Protein AF-A0AB34FEN1-F1 (afdb_monomer_lite)

InterPro domains:
  IPR013529 Glycoside hydrolase, family 42, N-terminal [PF02449] (251-318)
  IPR017853 Glycoside hydrolase superfamily [SSF51445] (252-553)
  IPR040719 Domain of unknown function DUF5597 [PF18120] (563-696)

Secondary structure (DSSP, 8-state):
-GGG-HHHHHHHHHHHHHHHHTTT-HHHHHHHHHHHHHHHHHHHHHHTS---SHHHHHHHHHHHHHHHHHHTT-TT-HHHHHHHHHHHHHIIIIIGGG-TT-TTTT--HHHHHHHHHHTPPP----HHHHHHHHHHHHHHGGG--SHHHHHHHHHHHHHHHHHHH-HHHHHHHHHHHHHGGGGS-HHHHHHHTSTT-HHHHHHHHHHHHHHHHHHHHH--GGG--S-HHHHHHHHHHHHHHHTTS-GGGS---HHHH-SBTTB---HHHHHHHHHHHHTT------B-SS-BTBB-TTS-HHHHT-TTTSPEEEPPGGG-SS--EEEEE-TT-HHHHHHHHHGGGS-S----B-PBP--PPPHHHHTSPPPHHHHHHHHHHGGGS-HHHHHH-TT--GGG-S--S-HHHHH-SGGGGHHHHHHHHHHHHHHHHHHHHHH-----EEEEE----STTB-----TTSS---SSBTTB-TTS--TTTHHHHHHH-TTS-EEEEEESSB-HHHHHHHHTGGG---EEEEE--SHHHHHHHHHHHHHH--SEEEETTGGGS-TTT-HHHHHHHHHHHTHHHHHHHHTSTTSEEEEEE----TTTGGG--EEEEETTEEEEEEE--SSS----EEEEEEEEETTEEEEEEESEEEEEEE--TTEEEEEEEEEEEEEEEETTTTEEEEEEE--GGGGTTTT-EEE--SS---TT-SS---PPPTTSEEEEEEEEEETT---S---

pLDDT: mean 83.66, std 14.31, range [31.62, 98.69]

Radius of gyration: 33.16 Å; chains: 1; bounding box: 106×67×88 Å

Organism: NCBI:txid1247861

Sequence (738 aa):
MSHSYTCLEHAILALGASHLSHSGDTVAGTRALHHRVVAIKLFNEQIGLPPTTTDDADALFAAIGCLLSQTTLLPDGIVEYMTLTRVAGFVVNMVTPKFPSSIFHIFTPERHVDLLLTMVDERPKDIDLIDSFKSSLLLVERICHRTTELAFLTQLARCADALRTSARSACGAFIAALLTPTRFTNEEFVEFLKPGNYAGLLLTIHMLLLEYILGQACMGPSHDPKAVYRKNTVIRWTNSLAGSLPPNYRIITWENIEPAEGEFHFEQLDKVIEGARKHNLHLILLWFGSFKNGLSSYTPSWVKANPDRFPRAELGHKYGSNRAVGDVVSVFNEASRNADAREWKMKSACSVVHGTEVTRPRKKAFSSPVPSDLLMSLASNAKNLHEDLKTNFPNTDFTSLRSSSSWEVTFGTGVNTDLFMAYHYAKYLNFVAATGKKECHLPMFTNVWLNYTGGDKEESFPLVVAGGGDEPGDFPSGAPTSSVLDIWHMFAPDLDMMSPDIYLNDYEIVCKKFRHRNQALFIPEQRRVERGARSVWVAYGSYAALGASPFGIDTLDPEGNPFRKIFGLLKSVAAIVLDAHRRPGSCVGFFFDDVSDRTGANKTIVRRFGKYELTIERCFFFGKPGPGEGIVIELSEGRFLLVGCGFQVRARALDPDATFTGILKFEEKAVDDETSGELRAVRVLIGNETRSGLFAMMPNEDPDYGGFPIAITIPARTMIAELQVYDLTRGARKGNLS

Structure (mmCIF, N/CA/C/O backbone):
data_AF-A0AB34FEN1-F1
#
_entry.id   AF-A0AB34FEN1-F1
#
loop_
_atom_site.group_PDB
_atom_site.id
_atom_site.type_symbol
_atom_site.label_atom_id
_atom_site.label_alt_id
_atom_site.label_comp_id
_atom_site.label_asym_id
_atom_site.label_entity_id
_atom_site.label_seq_id
_atom_site.pdbx_PDB_ins_code
_atom_site.Cartn_x
_atom_site.Cartn_y
_atom_site.Cartn_z
_atom_site.occupancy
_atom_site.B_iso_or_equiv
_atom_site.auth_seq_id
_atom_site.auth_comp_id
_atom_site.auth_asym_id
_atom_site.auth_atom_id
_atom_site.pdbx_PDB_model_num
ATOM 1 N N . MET A 1 1 ? 58.333 -8.532 -24.261 1.00 57.84 1 MET A N 1
ATOM 2 C CA . MET A 1 1 ? 57.438 -9.692 -24.431 1.00 57.84 1 MET A CA 1
ATOM 3 C C . MET A 1 1 ? 56.286 -9.401 -25.387 1.00 57.84 1 MET A C 1
ATOM 5 O O . MET A 1 1 ? 56.241 -10.064 -26.405 1.00 57.84 1 MET A O 1
ATOM 9 N N . SER A 1 2 ? 55.408 -8.412 -25.165 1.00 60.00 2 SER A N 1
ATOM 10 C CA . SER A 1 2 ? 54.205 -8.223 -26.013 1.00 60.00 2 SER A CA 1
ATOM 11 C C . SER A 1 2 ? 54.456 -8.063 -27.524 1.00 60.00 2 SER A C 1
ATOM 13 O O . SER A 1 2 ? 53.737 -8.666 -28.305 1.00 60.00 2 SER A O 1
ATOM 15 N N . HIS A 1 3 ? 55.494 -7.334 -27.947 1.00 64.19 3 HIS A N 1
ATOM 16 C CA . HIS A 1 3 ? 55.829 -7.117 -29.369 1.00 64.19 3 HIS A CA 1
ATOM 17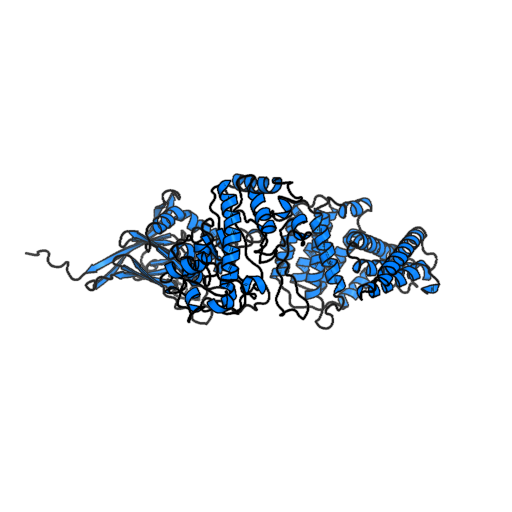 C C . HIS A 1 3 ? 56.279 -8.381 -30.128 1.00 64.19 3 HIS A C 1
ATOM 19 O O . HIS A 1 3 ? 56.405 -8.353 -31.347 1.00 64.19 3 HIS A O 1
ATOM 25 N N . SER A 1 4 ? 56.569 -9.473 -29.414 1.00 75.19 4 SER A N 1
ATOM 26 C CA . SER A 1 4 ? 56.970 -10.761 -29.997 1.00 75.19 4 SER A CA 1
ATOM 27 C C . SER A 1 4 ? 55.797 -11.742 -30.116 1.00 75.19 4 SER A C 1
ATOM 29 O O . SER A 1 4 ? 55.959 -12.799 -30.715 1.00 75.19 4 SER A O 1
ATOM 31 N N . TYR A 1 5 ? 54.624 -11.399 -29.566 1.00 85.69 5 TYR A N 1
ATOM 32 C CA . TYR A 1 5 ? 53.436 -12.253 -29.521 1.00 85.69 5 TYR A CA 1
ATOM 33 C C . TYR A 1 5 ? 52.212 -11.494 -30.037 1.00 85.69 5 TYR A C 1
ATOM 35 O O . TYR A 1 5 ? 51.534 -10.793 -29.286 1.00 85.69 5 TYR A O 1
ATOM 43 N N . THR A 1 6 ? 51.885 -11.686 -31.317 1.00 87.12 6 THR A N 1
ATOM 44 C CA . THR A 1 6 ? 50.812 -10.954 -32.013 1.00 87.12 6 THR A CA 1
ATOM 45 C C . THR A 1 6 ? 49.448 -11.078 -31.319 1.00 87.12 6 THR A C 1
ATOM 47 O O . THR A 1 6 ? 48.705 -10.104 -31.242 1.00 87.12 6 THR A O 1
ATOM 50 N N . CYS A 1 7 ? 49.118 -12.243 -30.743 1.00 89.50 7 CYS A N 1
ATOM 51 C CA . CYS A 1 7 ? 47.877 -12.417 -29.977 1.00 89.50 7 CYS A CA 1
ATOM 52 C C . CYS A 1 7 ? 47.814 -11.482 -28.756 1.00 89.50 7 CYS A C 1
ATOM 54 O O . CYS A 1 7 ? 46.823 -10.776 -28.558 1.00 89.50 7 CYS A O 1
ATOM 56 N N . LEU A 1 8 ? 48.882 -11.455 -27.951 1.00 92.31 8 LEU A N 1
ATOM 57 C CA . LEU A 1 8 ? 48.969 -10.624 -26.751 1.00 92.31 8 LEU A CA 1
ATOM 58 C C . LEU A 1 8 ? 48.989 -9.133 -27.107 1.00 92.31 8 LEU A C 1
ATOM 60 O O . LEU A 1 8 ? 48.321 -8.335 -26.453 1.00 92.31 8 LEU A O 1
ATOM 64 N N . GLU A 1 9 ? 49.717 -8.757 -28.157 1.00 93.50 9 GLU A N 1
ATOM 65 C CA . GLU A 1 9 ? 49.737 -7.387 -28.672 1.00 93.50 9 GLU A CA 1
ATOM 66 C C . GLU A 1 9 ? 48.326 -6.897 -29.015 1.00 93.50 9 GLU A C 1
ATOM 68 O O . GLU A 1 9 ? 47.878 -5.870 -28.498 1.00 93.50 9 GLU A O 1
ATOM 73 N N . HIS A 1 10 ? 47.589 -7.664 -29.824 1.00 93.19 10 HIS A N 1
ATOM 74 C CA . HIS A 1 10 ? 46.221 -7.313 -30.191 1.00 93.19 10 HIS A CA 1
ATOM 75 C C . HIS A 1 10 ? 45.282 -7.289 -28.977 1.00 93.19 10 HIS A C 1
ATOM 77 O O . HIS A 1 10 ? 44.444 -6.394 -28.899 1.00 93.19 10 HIS A O 1
ATOM 83 N N . ALA A 1 11 ? 45.434 -8.193 -28.005 1.00 92.56 11 ALA A N 1
ATOM 84 C CA . ALA A 1 11 ? 44.615 -8.190 -26.790 1.00 92.56 11 ALA A CA 1
ATOM 85 C C . ALA A 1 11 ? 44.850 -6.932 -25.924 1.00 92.56 11 ALA A C 1
ATOM 87 O O . ALA A 1 11 ? 43.891 -6.339 -25.422 1.00 92.56 11 ALA A O 1
ATOM 88 N N . ILE A 1 12 ? 46.104 -6.480 -25.796 1.00 93.81 12 ILE A N 1
ATOM 89 C CA . ILE A 1 12 ? 46.462 -5.242 -25.081 1.00 93.81 12 ILE A CA 1
ATOM 90 C C . ILE A 1 12 ? 45.905 -4.014 -25.812 1.00 93.81 12 ILE A C 1
ATOM 92 O O . ILE A 1 12 ? 45.294 -3.147 -25.182 1.00 93.81 12 ILE A O 1
ATOM 96 N N . LEU A 1 13 ? 46.075 -3.945 -27.138 1.00 92.75 13 LEU A N 1
ATOM 97 C CA . LEU A 1 13 ? 45.550 -2.848 -27.960 1.00 92.75 13 LEU A CA 1
ATOM 98 C C . LEU A 1 13 ? 44.021 -2.781 -27.903 1.00 92.75 13 LEU A C 1
ATOM 100 O O . LEU A 1 13 ? 43.455 -1.694 -27.794 1.00 92.75 13 LEU A O 1
ATOM 104 N N . ALA A 1 14 ? 43.358 -3.938 -27.923 1.00 90.62 14 ALA A N 1
ATOM 105 C CA . ALA A 1 14 ? 41.914 -4.046 -27.803 1.00 90.62 14 ALA A CA 1
ATOM 106 C C . ALA A 1 14 ? 41.421 -3.490 -26.456 1.00 90.62 14 ALA A C 1
ATOM 108 O O . ALA A 1 14 ? 40.531 -2.639 -26.434 1.00 90.62 14 ALA A O 1
ATOM 109 N N . LEU A 1 15 ? 42.039 -3.900 -25.342 1.00 90.31 15 LEU A N 1
ATOM 110 C CA . LEU A 1 15 ? 41.700 -3.410 -24.003 1.00 90.31 15 LEU A CA 1
ATOM 111 C C . LEU A 1 15 ? 41.942 -1.898 -23.863 1.00 90.31 15 LEU A C 1
ATOM 113 O O . LEU A 1 15 ? 41.060 -1.172 -23.400 1.00 90.31 15 LEU A O 1
ATOM 117 N N . GLY A 1 16 ? 43.105 -1.407 -24.303 1.00 88.62 16 GLY A N 1
ATOM 118 C CA . GLY A 1 16 ? 43.442 0.019 -24.250 1.00 88.62 16 GLY A CA 1
ATOM 119 C C . GLY A 1 16 ? 42.481 0.884 -25.072 1.00 88.62 16 GLY A C 1
ATOM 120 O O . GLY A 1 16 ? 41.966 1.889 -24.577 1.00 88.62 16 GLY A O 1
ATOM 121 N N . ALA A 1 17 ? 42.166 0.462 -26.299 1.00 88.00 17 ALA A N 1
ATOM 122 C CA . ALA A 1 17 ? 41.202 1.151 -27.153 1.00 88.00 17 ALA A CA 1
ATOM 123 C C . ALA A 1 17 ? 39.772 1.094 -26.584 1.00 88.00 17 ALA A C 1
ATOM 125 O O . ALA A 1 17 ? 39.039 2.080 -26.677 1.00 88.00 17 ALA A O 1
ATOM 126 N N . SER A 1 18 ? 39.382 -0.009 -25.930 1.00 85.94 18 SER A N 1
ATOM 127 C CA . SER A 1 18 ? 38.103 -0.093 -25.216 1.00 85.94 18 SER A CA 1
ATOM 128 C C . SER A 1 18 ? 38.016 0.947 -24.103 1.00 85.94 18 SER A C 1
ATOM 130 O O . SER A 1 18 ? 37.000 1.633 -24.019 1.00 85.94 18 SER A O 1
ATOM 132 N N . HIS A 1 19 ? 39.065 1.151 -23.305 1.00 83.31 19 HIS A N 1
ATOM 133 C CA . HIS A 1 19 ? 39.071 2.212 -22.291 1.00 83.31 19 HIS A CA 1
ATOM 134 C C . HIS A 1 19 ? 38.940 3.618 -22.898 1.00 83.31 19 HIS A C 1
ATOM 136 O O . HIS A 1 19 ? 38.152 4.418 -22.397 1.00 83.31 19 HIS A O 1
ATOM 142 N N . LEU A 1 20 ? 39.642 3.902 -24.000 1.00 82.62 20 LEU A N 1
ATOM 143 C CA . LEU A 1 20 ? 39.554 5.193 -24.699 1.00 82.62 20 LEU A CA 1
ATOM 144 C C . LEU A 1 20 ? 38.173 5.442 -25.324 1.00 82.62 20 LEU A C 1
ATOM 146 O O . LEU A 1 20 ? 37.680 6.565 -25.315 1.00 82.62 20 LEU A O 1
ATOM 150 N N . SER A 1 21 ? 37.495 4.401 -25.812 1.00 80.94 21 SER A N 1
ATOM 151 C CA . SER A 1 21 ? 36.146 4.565 -26.374 1.00 80.94 21 SER A CA 1
ATOM 152 C C . SER A 1 21 ? 35.132 5.093 -25.352 1.00 80.94 21 SER A C 1
ATOM 154 O O . SER A 1 21 ? 34.206 5.824 -25.699 1.00 80.94 21 SER A O 1
ATOM 156 N N . HIS A 1 22 ? 35.356 4.808 -24.067 1.00 70.69 22 HIS A N 1
ATOM 157 C CA . HIS A 1 22 ? 34.496 5.258 -22.978 1.00 70.69 22 HIS A CA 1
ATOM 158 C C . HIS A 1 22 ? 34.687 6.739 -22.612 1.00 70.69 22 HIS A C 1
ATOM 160 O O . HIS A 1 22 ? 33.828 7.296 -21.935 1.00 70.69 22 HIS A O 1
ATOM 166 N N . SER A 1 23 ? 35.740 7.414 -23.099 1.00 70.88 23 SER A N 1
ATOM 167 C CA . SER A 1 23 ? 35.877 8.876 -22.986 1.00 70.88 23 SER A CA 1
ATOM 168 C C . SER A 1 23 ? 35.184 9.649 -24.119 1.00 70.88 23 SER A C 1
ATOM 170 O O . SER A 1 23 ? 35.366 10.859 -24.223 1.00 70.88 23 SER A O 1
ATOM 172 N N . GLY A 1 24 ? 34.399 8.970 -24.969 1.00 66.31 24 GLY A N 1
ATOM 173 C CA . GLY A 1 24 ? 33.646 9.578 -26.074 1.00 66.31 24 GLY A CA 1
ATOM 174 C C . GLY A 1 24 ? 34.319 9.485 -27.448 1.00 66.31 24 GLY A C 1
ATOM 175 O O . GLY A 1 24 ? 33.820 10.075 -28.404 1.00 66.31 24 GLY A O 1
ATOM 176 N N . ASP A 1 25 ? 35.426 8.744 -27.576 1.00 76.25 25 ASP A N 1
ATOM 177 C CA . ASP A 1 25 ? 36.122 8.541 -28.852 1.00 76.25 25 ASP A CA 1
ATOM 178 C C . ASP A 1 25 ? 35.517 7.358 -29.637 1.00 76.25 25 ASP A C 1
ATOM 180 O O . ASP A 1 25 ? 35.790 6.180 -29.384 1.00 76.25 25 ASP A O 1
ATOM 184 N N . THR A 1 26 ? 34.690 7.672 -30.634 1.00 69.69 26 THR A N 1
ATOM 185 C CA . THR A 1 26 ? 34.028 6.677 -31.494 1.00 69.69 26 THR A CA 1
ATOM 186 C C . THR A 1 26 ? 35.000 5.928 -32.418 1.00 69.69 26 THR A C 1
ATOM 188 O O . THR A 1 26 ? 34.747 4.773 -32.783 1.00 69.69 26 THR A O 1
ATOM 191 N N . VAL A 1 27 ? 36.147 6.528 -32.758 1.00 77.31 27 VAL A N 1
ATOM 192 C CA . VAL A 1 27 ? 37.197 5.895 -33.575 1.00 77.31 27 VAL A CA 1
ATOM 193 C C . VAL A 1 27 ? 37.932 4.838 -32.752 1.00 77.31 27 VAL A C 1
ATOM 195 O O . VAL A 1 27 ? 38.219 3.747 -33.259 1.00 77.31 27 VAL A O 1
ATOM 198 N N . ALA A 1 28 ? 38.170 5.116 -31.468 1.00 77.94 28 ALA A N 1
ATOM 199 C CA . ALA A 1 28 ? 38.738 4.149 -30.535 1.00 77.94 28 ALA A CA 1
ATOM 200 C C . ALA A 1 28 ? 37.843 2.908 -30.370 1.00 77.94 28 ALA A C 1
ATOM 202 O O . ALA A 1 28 ? 38.361 1.792 -30.369 1.00 77.94 28 ALA A O 1
ATOM 203 N N . GLY A 1 29 ? 36.514 3.068 -30.332 1.00 78.06 29 GLY A N 1
ATOM 204 C CA . GLY A 1 29 ? 35.574 1.938 -30.243 1.00 78.06 29 GLY A CA 1
ATOM 205 C C . GLY A 1 29 ? 35.658 0.977 -31.436 1.00 78.06 29 GLY A C 1
ATOM 206 O O . GLY A 1 29 ? 35.735 -0.239 -31.260 1.00 78.06 29 GLY A O 1
ATOM 207 N N . THR A 1 30 ? 35.743 1.517 -32.656 1.00 82.50 30 THR A N 1
ATOM 208 C CA . THR A 1 30 ? 35.895 0.706 -33.880 1.00 82.50 30 THR A CA 1
ATOM 209 C C . THR A 1 30 ? 37.228 -0.052 -33.895 1.00 82.50 30 THR A C 1
ATOM 211 O O . THR A 1 30 ? 37.277 -1.238 -34.229 1.00 82.50 30 THR A O 1
ATOM 214 N N . ARG A 1 31 ? 38.320 0.604 -33.477 1.00 86.31 31 ARG A N 1
ATOM 215 C CA . ARG A 1 31 ? 39.644 -0.034 -33.364 1.00 86.31 31 ARG A CA 1
ATOM 216 C C . ARG A 1 31 ? 39.674 -1.110 -32.279 1.00 86.31 31 ARG A C 1
ATOM 218 O O . ARG A 1 31 ? 40.281 -2.157 -32.492 1.00 86.31 31 ARG A O 1
ATOM 225 N N . ALA A 1 32 ? 38.994 -0.885 -31.155 1.00 85.88 32 ALA A N 1
ATOM 226 C CA . ALA A 1 32 ? 38.896 -1.852 -30.066 1.00 85.88 32 ALA A CA 1
ATOM 227 C C . ALA A 1 32 ? 38.254 -3.167 -30.524 1.00 85.88 32 ALA A C 1
ATOM 229 O O . ALA A 1 32 ? 38.789 -4.240 -30.239 1.00 85.88 32 ALA A O 1
ATOM 230 N N . LEU A 1 33 ? 37.155 -3.082 -31.283 1.00 84.25 33 LEU A N 1
ATOM 231 C CA . LEU A 1 33 ? 36.496 -4.248 -31.875 1.00 84.25 33 LEU A CA 1
ATOM 232 C C . LEU A 1 33 ? 37.400 -4.957 -32.888 1.00 84.25 33 LEU A C 1
ATOM 234 O O . LEU A 1 33 ? 37.530 -6.177 -32.833 1.00 84.25 33 LEU A O 1
ATOM 238 N N . HIS A 1 34 ? 38.074 -4.208 -33.767 1.00 88.31 34 HIS A N 1
ATOM 239 C CA . HIS A 1 34 ? 38.997 -4.791 -34.742 1.00 88.31 34 HIS A CA 1
ATOM 240 C C . HIS A 1 34 ? 40.124 -5.587 -34.067 1.00 88.31 34 HIS A C 1
ATOM 242 O O . HIS A 1 34 ? 40.311 -6.768 -34.364 1.00 88.31 34 HIS A O 1
ATOM 248 N N . HIS A 1 35 ? 40.846 -4.972 -33.122 1.00 91.19 35 HIS A N 1
ATOM 249 C CA . HIS A 1 35 ? 41.929 -5.656 -32.415 1.00 91.19 35 HIS A CA 1
ATOM 250 C C . HIS A 1 35 ? 41.419 -6.843 -31.592 1.00 91.19 35 HIS A C 1
ATOM 252 O O . HIS A 1 35 ? 42.088 -7.874 -31.566 1.00 91.19 35 HIS A O 1
ATOM 258 N N . ARG A 1 36 ? 40.222 -6.744 -30.998 1.00 89.94 36 ARG A N 1
ATOM 259 C CA . ARG A 1 36 ? 39.594 -7.849 -30.259 1.00 89.94 36 ARG A CA 1
ATOM 260 C C . ARG A 1 36 ? 39.316 -9.056 -31.150 1.00 89.94 36 ARG A C 1
ATOM 262 O O . ARG A 1 36 ? 39.674 -10.166 -30.774 1.00 89.94 36 ARG A O 1
ATOM 269 N N . VAL A 1 37 ? 38.708 -8.854 -32.321 1.00 87.06 37 VAL A N 1
ATOM 270 C CA . VAL A 1 37 ? 38.396 -9.949 -33.259 1.00 87.06 37 VAL A CA 1
ATOM 271 C C . VAL A 1 37 ? 39.672 -10.670 -33.692 1.00 87.06 37 VAL A C 1
ATOM 273 O O . VAL A 1 37 ? 39.712 -11.900 -33.705 1.00 87.06 37 VAL A O 1
ATOM 276 N N . VAL A 1 38 ? 40.733 -9.914 -33.993 1.00 89.75 38 VAL A N 1
ATOM 277 C CA . VAL A 1 38 ? 42.038 -10.492 -34.341 1.00 89.75 38 VAL A CA 1
ATOM 278 C C . VAL A 1 38 ? 42.634 -11.258 -33.157 1.00 89.75 38 VAL A C 1
ATOM 280 O O . VAL A 1 38 ? 43.068 -12.394 -33.336 1.00 89.75 38 VAL A O 1
ATOM 283 N N . ALA A 1 39 ? 42.602 -10.687 -31.949 1.00 90.38 39 ALA A N 1
ATOM 284 C CA . ALA A 1 39 ? 43.096 -11.344 -30.742 1.00 90.38 39 ALA A CA 1
ATOM 285 C C . ALA A 1 39 ? 42.364 -12.663 -30.458 1.00 90.38 39 ALA A C 1
ATOM 287 O O . ALA A 1 39 ? 43.020 -13.670 -30.236 1.00 90.38 39 ALA A O 1
ATOM 288 N N . ILE A 1 40 ? 41.027 -12.695 -30.525 1.00 86.25 40 ILE A N 1
ATOM 289 C CA . ILE A 1 40 ? 40.234 -13.917 -30.297 1.00 86.25 40 ILE A CA 1
ATOM 290 C C . ILE A 1 40 ? 40.557 -14.989 -31.340 1.00 86.25 40 ILE A C 1
ATOM 292 O O . ILE A 1 40 ? 40.703 -16.160 -30.991 1.00 86.25 40 ILE A O 1
ATOM 296 N N . LYS A 1 41 ? 40.693 -14.604 -32.615 1.00 87.06 41 LYS A N 1
ATOM 297 C CA . LYS A 1 41 ? 41.067 -15.541 -33.680 1.00 87.06 41 LYS A CA 1
ATOM 298 C C . LYS A 1 41 ? 42.424 -16.188 -33.390 1.00 87.06 41 LYS A C 1
ATOM 300 O O . LYS A 1 41 ? 42.513 -17.412 -33.360 1.00 87.06 41 LYS A O 1
ATOM 305 N N . LEU A 1 42 ? 43.445 -15.369 -33.134 1.00 88.44 42 LEU A N 1
ATOM 306 C CA . LEU A 1 42 ? 44.799 -15.846 -32.837 1.00 88.44 42 LEU A CA 1
ATOM 307 C C . LEU A 1 42 ? 44.837 -16.672 -31.546 1.00 88.44 42 LEU A C 1
ATOM 309 O O . LEU A 1 42 ? 45.524 -17.685 -31.480 1.00 88.44 42 LEU A O 1
ATOM 313 N N . PHE A 1 43 ? 44.064 -16.278 -30.538 1.00 87.75 43 PHE A N 1
ATOM 314 C CA . PHE A 1 43 ? 43.960 -16.996 -29.276 1.00 87.75 43 PHE A CA 1
ATOM 315 C C . PHE A 1 43 ? 43.345 -18.392 -29.455 1.00 87.75 43 PHE A C 1
ATOM 317 O O . PHE A 1 43 ? 43.854 -19.364 -28.903 1.00 87.75 43 PHE A O 1
ATOM 324 N N . ASN A 1 44 ? 42.292 -18.523 -30.269 1.00 83.75 44 ASN A N 1
ATOM 325 C CA . ASN A 1 44 ? 41.685 -19.820 -30.583 1.00 83.75 44 ASN A CA 1
ATOM 326 C C . ASN A 1 44 ? 42.638 -20.733 -31.369 1.00 83.75 44 ASN A C 1
ATOM 328 O O . ASN A 1 44 ? 42.696 -21.932 -31.097 1.00 83.75 44 ASN A O 1
ATOM 332 N N . GLU A 1 45 ? 43.404 -20.175 -32.312 1.00 84.62 45 GLU A N 1
ATOM 333 C CA . GLU A 1 45 ? 44.456 -20.907 -33.032 1.00 84.62 45 GLU A CA 1
ATOM 334 C C . GLU A 1 45 ? 45.545 -21.405 -32.064 1.00 84.62 45 GLU A C 1
ATOM 336 O O . GLU A 1 45 ? 45.973 -22.556 -32.154 1.00 84.62 45 GLU A O 1
ATOM 341 N N . GLN A 1 46 ? 45.936 -20.574 -31.092 1.00 82.31 46 GLN A N 1
ATOM 342 C CA . GLN A 1 46 ? 46.927 -20.920 -30.071 1.00 82.31 46 GLN A CA 1
ATOM 343 C C . GLN A 1 46 ? 46.410 -21.932 -29.043 1.00 82.31 46 GLN A C 1
ATOM 345 O O . GLN A 1 46 ? 47.167 -22.799 -28.636 1.00 82.31 46 GLN A O 1
ATOM 350 N N . ILE A 1 47 ? 45.136 -21.907 -28.642 1.00 76.12 47 ILE A N 1
ATOM 351 C CA . ILE A 1 47 ? 44.585 -22.926 -27.727 1.00 76.12 47 ILE A CA 1
ATOM 352 C C . ILE A 1 47 ? 44.618 -24.332 -28.343 1.00 76.12 47 ILE A C 1
ATOM 354 O O . ILE A 1 47 ? 44.779 -25.317 -27.619 1.00 76.12 47 ILE A O 1
ATOM 358 N N . GLY A 1 48 ? 44.487 -24.439 -29.668 1.00 74.56 48 GLY A N 1
ATOM 359 C CA . GLY A 1 48 ? 44.611 -25.710 -30.385 1.00 74.56 48 GLY A CA 1
ATOM 360 C C . GLY A 1 48 ? 46.039 -26.270 -30.429 1.00 74.56 48 GLY A C 1
ATOM 361 O O . GLY A 1 48 ? 46.218 -27.440 -30.766 1.00 74.56 48 GLY A O 1
ATOM 362 N N . LEU A 1 49 ? 47.046 -25.462 -30.078 1.00 80.06 49 LEU A N 1
ATOM 363 C CA . LEU A 1 49 ? 48.467 -25.799 -30.128 1.00 80.06 49 LEU A CA 1
ATOM 364 C C . LEU A 1 49 ? 49.085 -25.629 -28.728 1.00 80.06 49 LEU A C 1
ATOM 366 O O . LEU A 1 49 ? 49.277 -24.504 -28.276 1.00 80.06 49 LEU A O 1
ATOM 370 N N . PRO A 1 50 ? 49.419 -26.716 -28.009 1.00 73.38 50 PRO A N 1
ATOM 371 C CA . PRO A 1 50 ? 49.981 -26.607 -26.665 1.00 73.38 50 PRO A CA 1
ATOM 372 C C . PRO A 1 50 ? 51.224 -25.699 -26.647 1.00 73.38 50 PRO A C 1
ATOM 374 O O . PRO A 1 50 ? 52.091 -25.883 -27.506 1.00 73.38 50 PRO A O 1
ATOM 377 N N . PRO A 1 51 ? 51.351 -24.769 -25.678 1.00 84.81 51 PRO A N 1
ATOM 378 C CA . PRO A 1 51 ? 52.564 -23.973 -25.516 1.00 84.81 51 PRO A CA 1
ATOM 379 C C . PRO A 1 51 ? 53.803 -24.867 -25.459 1.00 84.81 51 PRO A C 1
ATOM 381 O O . PRO A 1 51 ? 53.764 -25.943 -24.857 1.00 84.81 51 PRO A O 1
ATOM 384 N N . THR A 1 52 ? 54.895 -24.435 -26.088 1.00 84.56 52 THR A N 1
ATOM 385 C CA . THR A 1 52 ? 56.149 -25.210 -26.129 1.00 84.56 52 THR A CA 1
ATOM 386 C C . THR A 1 52 ? 57.225 -24.616 -25.233 1.00 84.56 52 THR A C 1
ATOM 388 O O . THR A 1 52 ? 58.098 -25.337 -24.748 1.00 84.56 52 THR A O 1
ATOM 391 N N . THR A 1 53 ? 57.130 -23.316 -24.963 1.00 88.44 53 THR A N 1
ATOM 392 C CA . THR A 1 53 ? 58.026 -22.569 -24.084 1.00 88.44 53 THR A CA 1
ATOM 393 C C . THR A 1 53 ? 57.252 -21.898 -22.948 1.00 88.44 53 THR A C 1
ATOM 395 O O . THR A 1 53 ? 56.035 -21.724 -23.009 1.00 88.44 53 THR A O 1
ATOM 398 N N . THR A 1 54 ? 57.968 -21.498 -21.896 1.00 87.69 54 THR A N 1
ATOM 399 C CA . THR A 1 54 ? 57.403 -20.708 -20.793 1.00 87.69 54 THR A CA 1
ATOM 400 C C . THR A 1 54 ? 56.826 -19.378 -21.284 1.00 87.69 54 THR A C 1
ATOM 402 O O . THR A 1 54 ? 55.741 -18.989 -20.860 1.00 87.69 54 THR A O 1
ATOM 405 N N . ASP A 1 55 ? 57.509 -18.717 -22.221 1.00 87.69 55 ASP A N 1
ATOM 406 C CA . ASP A 1 55 ? 57.078 -17.431 -22.771 1.00 87.69 55 ASP A CA 1
ATOM 407 C C . ASP A 1 55 ? 55.768 -17.566 -23.572 1.00 87.69 55 ASP A C 1
ATOM 409 O O . ASP A 1 55 ? 54.909 -16.686 -23.481 1.00 87.69 55 ASP A O 1
ATOM 413 N N . ASP A 1 56 ? 55.566 -18.684 -24.287 1.00 86.62 56 ASP A N 1
ATOM 414 C CA . ASP A 1 56 ? 54.300 -18.994 -24.972 1.00 86.62 56 ASP A CA 1
ATOM 415 C C . ASP A 1 56 ? 53.138 -19.093 -23.967 1.00 86.62 56 ASP A C 1
ATOM 417 O O . ASP A 1 56 ? 52.050 -18.557 -24.193 1.00 86.62 56 ASP A O 1
ATOM 421 N N . ALA A 1 57 ? 53.367 -19.781 -22.842 1.00 86.19 57 ALA A N 1
ATOM 422 C CA . ALA A 1 57 ? 52.364 -19.971 -21.796 1.00 86.19 57 ALA A CA 1
ATOM 423 C C . ALA A 1 57 ? 52.029 -18.650 -21.083 1.00 86.19 57 ALA A C 1
ATOM 425 O O . ALA A 1 57 ? 50.854 -18.364 -20.833 1.00 86.19 57 ALA A O 1
ATOM 426 N N . ASP A 1 58 ? 53.040 -17.822 -20.813 1.00 89.19 58 ASP A N 1
ATOM 427 C CA . ASP A 1 58 ? 52.869 -16.497 -20.213 1.00 89.19 58 ASP A CA 1
ATOM 428 C C . ASP A 1 58 ? 52.119 -15.545 -21.154 1.00 89.19 58 ASP A C 1
ATOM 430 O O . ASP A 1 58 ? 51.214 -14.821 -20.724 1.00 89.19 58 ASP A O 1
ATOM 434 N N . ALA A 1 59 ? 52.432 -15.573 -22.452 1.00 89.06 59 ALA A N 1
ATOM 435 C CA . ALA A 1 59 ? 51.728 -14.775 -23.448 1.00 89.06 59 ALA A CA 1
ATOM 436 C C . ALA A 1 59 ? 50.252 -15.181 -23.575 1.00 89.06 59 ALA A C 1
ATOM 438 O O . ALA A 1 59 ? 49.382 -14.307 -23.642 1.00 89.06 59 ALA A O 1
ATOM 439 N N . LEU A 1 60 ? 49.961 -16.486 -23.552 1.00 88.00 60 LEU A N 1
ATOM 440 C CA . LEU A 1 60 ? 48.597 -17.014 -23.599 1.00 88.00 60 LEU A CA 1
ATOM 441 C C . LEU A 1 60 ? 47.790 -16.603 -22.357 1.00 88.00 60 LEU A C 1
ATOM 443 O O . LEU A 1 60 ? 46.652 -16.145 -22.485 1.00 88.00 60 LEU A O 1
ATOM 447 N N . PHE A 1 61 ? 48.387 -16.704 -21.164 1.00 89.31 61 PHE A N 1
ATOM 448 C CA . PHE A 1 61 ? 47.766 -16.273 -19.908 1.00 89.31 61 PHE A CA 1
ATOM 449 C C . PHE A 1 61 ? 47.469 -14.766 -19.903 1.00 89.31 61 PHE A C 1
ATOM 451 O O . PHE A 1 61 ? 46.363 -14.332 -19.567 1.00 89.31 61 PHE A O 1
ATOM 458 N N . ALA A 1 62 ? 48.436 -13.948 -20.316 1.00 89.69 62 ALA A N 1
ATOM 459 C CA . ALA A 1 62 ? 48.255 -12.503 -20.383 1.00 89.69 62 ALA A CA 1
ATOM 460 C C . ALA A 1 62 ? 47.179 -12.108 -21.414 1.00 89.69 62 ALA A C 1
ATOM 462 O O . ALA A 1 62 ? 46.364 -11.221 -21.146 1.00 89.69 62 ALA A O 1
ATOM 463 N N . ALA A 1 63 ? 47.118 -12.798 -22.561 1.00 91.25 63 ALA A N 1
ATOM 464 C CA . ALA A 1 63 ? 46.132 -12.527 -23.604 1.00 91.25 63 ALA A CA 1
ATOM 465 C C . ALA A 1 63 ? 44.696 -12.801 -23.126 1.00 91.25 63 ALA A C 1
ATOM 467 O O . ALA A 1 63 ? 43.824 -11.947 -23.314 1.00 91.25 63 ALA A O 1
ATOM 468 N N . ILE A 1 64 ? 44.448 -13.935 -22.453 1.00 89.56 64 ILE A N 1
ATOM 469 C CA . ILE A 1 64 ? 43.112 -14.235 -21.910 1.00 89.56 64 ILE A CA 1
ATOM 470 C C . ILE A 1 64 ? 42.712 -13.252 -20.804 1.00 89.56 64 ILE A C 1
ATOM 472 O O . ILE A 1 64 ? 41.558 -12.825 -20.761 1.00 89.56 64 ILE A O 1
ATOM 476 N N . GLY A 1 65 ? 43.661 -12.815 -19.968 1.00 89.00 65 GLY A N 1
ATOM 477 C CA . GLY A 1 65 ? 43.426 -11.780 -18.957 1.00 89.00 65 GLY A CA 1
ATOM 478 C C . GLY A 1 65 ? 42.983 -10.444 -19.568 1.00 89.00 65 GLY A C 1
ATOM 479 O O . GLY A 1 65 ? 42.010 -9.839 -19.104 1.00 89.00 65 GLY A O 1
ATOM 480 N N . CYS A 1 66 ? 43.636 -10.008 -20.652 1.00 91.62 66 CYS A N 1
ATOM 481 C CA . CYS A 1 66 ? 43.242 -8.807 -21.395 1.00 91.62 66 CYS A CA 1
ATOM 482 C C . CYS A 1 66 ? 41.852 -8.947 -22.036 1.00 91.62 66 CYS A C 1
ATOM 484 O O . CYS A 1 66 ? 41.025 -8.043 -21.901 1.00 91.62 66 CYS A O 1
ATOM 486 N N . LEU A 1 67 ? 41.570 -10.080 -22.691 1.00 90.69 67 LEU A N 1
ATOM 487 C CA . LEU A 1 67 ? 40.279 -10.340 -23.340 1.00 90.69 67 LEU A CA 1
ATOM 488 C C . LEU A 1 67 ? 39.123 -10.401 -22.334 1.00 90.69 67 LEU A C 1
ATOM 490 O O . LEU A 1 67 ? 38.066 -9.808 -22.581 1.00 90.69 67 LEU A O 1
ATOM 494 N N . LEU A 1 68 ? 39.323 -11.066 -21.191 1.00 88.69 68 LEU A N 1
ATOM 495 C CA . LEU A 1 68 ? 38.338 -11.151 -20.113 1.00 88.69 68 LEU A CA 1
ATOM 496 C C . LEU A 1 68 ? 38.048 -9.765 -19.526 1.00 88.69 68 LEU A C 1
ATOM 498 O O . LEU A 1 68 ? 36.885 -9.367 -19.449 1.00 88.69 68 LEU A O 1
ATOM 502 N N . SER A 1 69 ? 39.098 -8.999 -19.211 1.00 88.12 69 SER A N 1
ATOM 503 C CA . SER A 1 69 ? 38.976 -7.625 -18.704 1.00 88.12 69 SER A CA 1
ATOM 504 C C . SER A 1 69 ? 38.217 -6.734 -19.684 1.00 88.12 69 SER A C 1
ATOM 506 O O . SER A 1 69 ? 37.294 -6.021 -19.292 1.00 88.12 69 SER A O 1
ATOM 508 N N . GLN A 1 70 ? 38.532 -6.834 -20.977 1.00 88.94 70 GLN A N 1
ATOM 509 C CA . GLN A 1 70 ? 37.856 -6.071 -22.021 1.00 88.94 70 GLN A CA 1
ATOM 510 C C . GLN A 1 70 ? 36.357 -6.396 -22.091 1.00 88.94 70 GLN A C 1
ATOM 512 O O . GLN A 1 70 ? 35.547 -5.499 -22.305 1.00 88.94 70 GLN A O 1
ATOM 517 N N . THR A 1 71 ? 35.966 -7.651 -21.856 1.00 88.19 71 THR A N 1
ATOM 518 C CA . THR A 1 71 ? 34.553 -8.063 -21.901 1.00 88.19 71 THR A CA 1
ATOM 519 C C . THR A 1 71 ? 33.708 -7.353 -20.850 1.00 88.19 71 THR A C 1
ATOM 521 O O . THR A 1 71 ? 32.554 -7.031 -21.106 1.00 88.19 71 THR A O 1
ATOM 524 N N . THR A 1 72 ? 34.287 -7.016 -19.695 1.00 85.56 72 THR A N 1
ATOM 525 C CA . THR A 1 72 ? 33.589 -6.253 -18.643 1.00 85.56 72 THR A CA 1
ATOM 526 C C . THR A 1 72 ? 33.225 -4.819 -19.055 1.00 85.56 72 THR A C 1
ATOM 528 O O . THR A 1 72 ? 32.444 -4.156 -18.367 1.00 85.56 72 THR A O 1
ATOM 531 N N . LEU A 1 73 ? 33.751 -4.355 -20.194 1.00 84.44 73 LEU A N 1
ATOM 532 C CA . LEU A 1 73 ? 33.481 -3.057 -20.809 1.00 84.44 73 LEU A CA 1
ATOM 533 C C . LEU A 1 73 ? 32.500 -3.155 -21.995 1.00 84.44 73 LEU A C 1
ATOM 535 O O . LEU A 1 73 ? 32.227 -2.143 -22.635 1.00 84.44 73 LEU A O 1
ATOM 539 N N . LEU A 1 74 ? 31.987 -4.349 -22.320 1.00 83.75 74 LEU A N 1
ATOM 540 C CA . LEU A 1 74 ? 31.091 -4.571 -23.459 1.00 83.75 74 LEU A CA 1
ATOM 541 C C . LEU A 1 74 ? 29.620 -4.656 -23.011 1.00 83.75 74 LEU A C 1
ATOM 543 O O . LEU A 1 74 ? 29.273 -5.565 -22.253 1.00 83.75 74 LEU A O 1
ATOM 547 N N . PRO A 1 75 ? 28.727 -3.780 -23.516 1.00 77.00 75 PRO A N 1
ATOM 548 C CA . PRO A 1 75 ? 27.307 -3.771 -23.156 1.00 77.00 75 PRO A CA 1
ATOM 549 C C . PRO A 1 75 ? 26.561 -5.090 -23.379 1.00 77.00 75 PRO A C 1
ATOM 551 O O . PRO A 1 75 ? 25.661 -5.386 -22.606 1.00 77.00 75 PRO A O 1
ATOM 554 N N . ASP A 1 76 ? 26.970 -5.890 -24.367 1.00 79.69 76 ASP A N 1
ATOM 555 C CA . ASP A 1 76 ? 26.309 -7.147 -24.759 1.00 79.69 76 ASP A CA 1
ATOM 556 C C . ASP A 1 76 ? 27.199 -8.385 -24.514 1.00 79.69 76 ASP A C 1
ATOM 558 O O . ASP A 1 76 ? 27.036 -9.437 -25.125 1.00 79.69 76 ASP A O 1
ATOM 562 N N . GLY A 1 77 ? 28.184 -8.259 -23.617 1.00 85.50 77 GLY A N 1
ATOM 563 C CA . GLY A 1 77 ? 29.256 -9.238 -23.426 1.00 85.50 77 GLY A CA 1
ATOM 564 C C . GLY A 1 77 ? 29.012 -10.359 -22.410 1.00 85.50 77 GLY A C 1
ATOM 565 O O . GLY A 1 77 ? 29.956 -11.084 -22.127 1.00 85.50 77 GLY A O 1
ATOM 566 N N . ILE A 1 78 ? 27.823 -10.535 -21.818 1.00 89.62 78 ILE A N 1
ATOM 567 C CA . ILE A 1 78 ? 27.651 -11.474 -20.685 1.00 89.62 78 ILE A CA 1
ATOM 568 C C . ILE A 1 78 ? 27.960 -12.940 -21.036 1.00 89.62 78 ILE A C 1
ATOM 570 O O . ILE A 1 78 ? 28.676 -13.616 -20.297 1.00 89.62 78 ILE A O 1
ATOM 574 N N . VAL A 1 79 ? 27.479 -13.435 -22.181 1.00 88.31 79 VAL A N 1
ATOM 575 C CA . VAL A 1 79 ? 27.757 -14.814 -22.630 1.00 88.31 79 VAL A CA 1
ATOM 576 C C . VAL A 1 79 ? 29.250 -14.993 -22.899 1.00 88.31 79 VAL A C 1
ATOM 578 O O . VAL A 1 79 ? 29.851 -16.000 -22.520 1.00 88.31 79 VAL A O 1
ATOM 581 N N . GLU A 1 80 ? 29.870 -13.986 -23.508 1.00 87.19 80 GLU A N 1
ATOM 582 C CA . GLU A 1 80 ? 31.300 -13.980 -23.787 1.00 87.19 80 GLU A CA 1
ATOM 583 C C . GLU A 1 80 ? 32.124 -13.910 -22.494 1.00 87.19 80 GLU A C 1
ATOM 585 O O . GLU A 1 80 ? 33.123 -14.610 -22.370 1.00 87.19 80 GLU A O 1
ATOM 590 N N . TYR A 1 81 ? 31.672 -13.156 -21.490 1.00 89.75 81 TYR A N 1
ATOM 591 C CA . TYR A 1 81 ? 32.318 -13.047 -20.183 1.00 89.75 81 TYR A CA 1
ATOM 592 C C . TYR A 1 81 ? 32.326 -14.399 -19.471 1.00 89.75 81 TYR A C 1
ATOM 594 O O . TYR A 1 81 ? 33.376 -14.849 -19.010 1.00 89.75 81 TYR A O 1
ATOM 602 N N . MET A 1 82 ? 31.183 -15.088 -19.450 1.00 89.56 82 MET A N 1
ATOM 603 C CA . MET A 1 82 ? 31.076 -16.435 -18.885 1.00 89.56 82 MET A CA 1
ATOM 604 C C . MET A 1 82 ? 31.956 -17.433 -19.652 1.00 89.56 82 MET A C 1
ATOM 606 O O . MET A 1 82 ? 32.625 -18.273 -19.048 1.00 89.56 82 MET A O 1
ATOM 610 N N . THR A 1 83 ? 32.003 -17.316 -20.983 1.00 89.00 83 THR A N 1
ATOM 611 C CA . THR A 1 83 ? 32.813 -18.188 -21.851 1.00 89.00 83 THR A CA 1
ATOM 612 C C . THR A 1 83 ? 34.306 -17.975 -21.617 1.00 89.00 83 THR A C 1
ATOM 614 O O . THR A 1 83 ? 35.038 -18.934 -21.384 1.00 89.00 83 THR A O 1
ATOM 617 N N . LEU A 1 84 ? 34.771 -16.725 -21.607 1.00 88.38 84 LEU A N 1
ATOM 618 C CA . LEU A 1 84 ? 36.174 -16.394 -21.366 1.00 88.38 84 LEU A CA 1
ATOM 619 C C . LEU A 1 84 ? 36.593 -16.694 -19.927 1.00 88.38 84 LEU A C 1
ATOM 621 O O . LEU A 1 84 ? 37.725 -17.113 -19.721 1.00 88.38 84 LEU A O 1
ATOM 625 N N . THR A 1 85 ? 35.693 -16.574 -18.946 1.00 86.88 85 THR A N 1
ATOM 626 C CA . THR A 1 85 ? 35.949 -17.019 -17.563 1.00 86.88 85 THR A CA 1
ATOM 627 C C . THR A 1 85 ? 36.198 -18.528 -17.517 1.00 86.88 85 THR A C 1
ATOM 629 O O . THR A 1 85 ? 37.154 -18.987 -16.888 1.00 86.88 85 THR A O 1
ATOM 632 N N . ARG A 1 86 ? 35.397 -19.315 -18.250 1.00 87.19 86 ARG A N 1
ATOM 633 C CA . ARG A 1 86 ? 35.598 -20.764 -18.392 1.00 87.19 86 ARG A CA 1
ATOM 634 C C . ARG A 1 86 ? 36.932 -21.104 -19.060 1.00 87.19 86 ARG A C 1
ATOM 636 O O . ARG A 1 86 ? 37.653 -21.974 -18.573 1.00 87.19 86 ARG A O 1
ATOM 643 N N . VAL A 1 87 ? 37.278 -20.400 -20.136 1.00 85.69 87 VAL A N 1
ATOM 644 C CA . VAL A 1 87 ? 38.541 -20.603 -20.863 1.00 85.69 87 VAL A CA 1
ATOM 645 C C . VAL A 1 87 ? 39.757 -20.169 -20.036 1.00 85.69 87 VAL A C 1
ATOM 647 O O . VAL A 1 87 ? 40.755 -20.884 -20.003 1.00 85.69 87 VAL A O 1
ATOM 650 N N . ALA A 1 88 ? 39.668 -19.060 -19.301 1.00 83.06 88 ALA A N 1
ATOM 651 C CA . ALA A 1 88 ? 40.704 -18.630 -18.364 1.00 83.06 88 ALA A CA 1
ATOM 652 C C . ALA A 1 88 ? 40.953 -19.695 -17.289 1.00 83.06 88 ALA A C 1
ATOM 654 O O . ALA A 1 88 ? 42.103 -20.042 -17.026 1.00 83.06 88 ALA A O 1
ATOM 655 N N . GLY A 1 89 ? 39.883 -20.285 -16.741 1.00 79.88 89 GLY A N 1
ATOM 656 C CA . GLY A 1 89 ? 39.983 -21.414 -15.817 1.00 79.88 89 GLY A CA 1
ATOM 657 C C . GLY A 1 89 ? 40.738 -22.606 -16.414 1.00 79.88 89 GLY A C 1
ATOM 658 O O . GLY A 1 89 ? 41.565 -23.205 -15.733 1.00 79.88 89 GLY A O 1
ATOM 659 N N . PHE A 1 90 ? 40.528 -22.929 -17.693 1.00 81.31 90 PHE A N 1
ATOM 660 C CA . PHE A 1 90 ? 41.303 -23.971 -18.374 1.00 81.31 90 PHE A CA 1
ATOM 661 C C . PHE A 1 90 ? 42.795 -23.618 -18.476 1.00 81.31 90 PHE A C 1
ATOM 663 O O . PHE A 1 90 ? 43.636 -24.453 -18.144 1.00 81.31 90 PHE A O 1
ATOM 670 N N . VAL A 1 91 ? 43.139 -22.391 -18.884 1.00 80.69 91 VAL A N 1
ATOM 671 C CA . VAL A 1 91 ? 44.543 -21.951 -19.002 1.00 80.69 91 VAL A CA 1
ATOM 672 C C . VAL A 1 91 ? 45.249 -22.013 -17.641 1.00 80.69 91 VAL A C 1
ATOM 674 O O . VAL A 1 91 ? 46.307 -22.633 -17.530 1.00 80.69 91 VAL A O 1
ATOM 677 N N . VAL A 1 92 ? 44.620 -21.464 -16.596 1.00 79.00 92 VAL A N 1
ATOM 678 C CA . VAL A 1 92 ? 45.149 -21.448 -15.220 1.00 79.00 92 VAL A CA 1
ATOM 679 C C . VAL A 1 92 ? 45.348 -22.867 -14.677 1.00 79.00 92 VAL A C 1
ATOM 681 O O . VAL A 1 92 ? 46.376 -23.152 -14.070 1.00 79.00 92 VAL A O 1
ATOM 684 N N . ASN A 1 93 ? 44.389 -23.771 -14.902 1.00 77.75 93 ASN A N 1
ATOM 685 C CA . ASN A 1 93 ? 44.390 -25.093 -14.267 1.00 77.75 93 ASN A CA 1
ATOM 686 C C . ASN A 1 93 ? 45.145 -26.169 -15.059 1.00 77.75 93 ASN A C 1
ATOM 688 O O . ASN A 1 93 ? 45.627 -27.131 -14.466 1.00 77.75 93 ASN A O 1
ATOM 692 N N . MET A 1 94 ? 45.228 -26.049 -16.389 1.00 79.12 94 MET A N 1
ATOM 693 C CA . MET A 1 94 ? 45.720 -27.127 -17.265 1.00 79.12 94 MET A CA 1
ATOM 694 C C . MET A 1 94 ? 46.981 -26.759 -18.052 1.00 79.12 94 MET A C 1
ATOM 696 O O . MET A 1 94 ? 47.699 -27.661 -18.500 1.00 79.12 94 MET A O 1
ATOM 700 N N . VAL A 1 95 ? 47.247 -25.464 -18.254 1.00 79.25 95 VAL A N 1
ATOM 701 C CA . VAL A 1 95 ? 48.365 -24.979 -19.078 1.00 79.25 95 VAL A CA 1
ATOM 702 C C . VAL A 1 95 ? 49.491 -24.441 -18.200 1.00 79.25 95 VAL A C 1
ATOM 704 O O . VAL A 1 95 ? 50.585 -25.001 -18.231 1.00 79.25 95 VAL A O 1
ATOM 707 N N . THR A 1 96 ? 49.228 -23.428 -17.369 1.00 78.25 96 THR A N 1
ATOM 708 C CA . THR A 1 96 ? 50.242 -22.782 -16.511 1.00 78.25 96 THR A CA 1
ATOM 709 C C . THR A 1 96 ? 51.014 -23.756 -15.601 1.00 78.25 96 THR A C 1
ATOM 711 O O . THR A 1 96 ? 52.238 -23.634 -15.534 1.00 78.25 96 THR A O 1
ATOM 714 N N . PRO A 1 97 ? 50.398 -24.786 -14.973 1.00 82.44 97 PRO A N 1
ATOM 715 C CA . PRO A 1 97 ? 51.121 -25.707 -14.087 1.00 82.44 97 PRO A CA 1
ATOM 716 C C . PRO A 1 97 ? 52.200 -26.551 -14.781 1.00 82.44 97 PRO A C 1
ATOM 718 O O . PRO A 1 97 ? 53.070 -27.104 -14.113 1.00 82.44 97 PRO A O 1
ATOM 721 N N . LYS A 1 98 ? 52.170 -26.654 -16.118 1.00 83.69 98 LYS A N 1
ATOM 722 C CA . LYS A 1 98 ? 53.186 -27.374 -16.904 1.00 83.69 98 LYS A CA 1
ATOM 723 C C . LYS A 1 98 ? 54.493 -26.585 -17.059 1.00 83.69 98 LYS A C 1
ATOM 725 O O . LYS A 1 98 ? 55.480 -27.161 -17.509 1.00 83.69 98 LYS A O 1
ATOM 730 N N . PHE A 1 99 ? 54.517 -25.307 -16.665 1.00 86.06 99 PHE A N 1
ATOM 731 C CA . PHE A 1 99 ? 55.656 -24.397 -16.822 1.00 86.06 99 PHE A CA 1
ATOM 732 C C . PHE A 1 99 ? 56.045 -23.761 -15.476 1.00 86.06 99 PHE A C 1
ATOM 734 O O . PHE A 1 99 ? 55.647 -22.635 -15.185 1.00 86.06 99 PHE A O 1
ATOM 741 N N . PRO A 1 100 ? 56.861 -24.438 -14.646 1.00 81.75 100 PRO A N 1
ATOM 742 C CA . PRO A 1 100 ? 57.220 -23.953 -13.308 1.00 81.75 100 PRO A CA 1
ATOM 743 C C . PRO A 1 100 ? 57.939 -22.595 -13.284 1.00 81.75 100 PRO A C 1
ATOM 745 O O . PRO A 1 100 ? 57.888 -21.897 -12.277 1.00 81.75 100 PRO A O 1
ATOM 748 N N . SER A 1 101 ? 58.595 -22.218 -14.386 1.00 86.12 101 SER A N 1
ATOM 749 C CA . SER A 1 101 ? 59.300 -20.937 -14.535 1.00 86.12 101 SER A CA 1
ATOM 750 C C . SER A 1 101 ? 58.411 -19.788 -15.032 1.00 86.12 101 SER A C 1
ATOM 752 O O . SER A 1 101 ? 58.921 -18.688 -15.224 1.00 86.12 101 SER A O 1
ATOM 754 N N . SER A 1 102 ? 57.119 -20.034 -15.281 1.00 85.81 102 SER A N 1
ATOM 755 C CA . SER A 1 102 ? 56.143 -19.023 -15.723 1.00 85.81 102 SER A CA 1
ATOM 756 C C . SER A 1 102 ? 56.108 -17.841 -14.760 1.00 85.81 102 SER A C 1
ATOM 758 O O . SER A 1 102 ? 56.095 -18.042 -13.547 1.00 85.81 102 SER A O 1
ATOM 760 N N . ILE A 1 103 ? 56.001 -16.602 -15.242 1.00 87.00 103 ILE A N 1
ATOM 761 C CA . ILE A 1 103 ? 55.802 -15.453 -14.333 1.00 87.00 103 ILE A CA 1
ATOM 762 C C . ILE A 1 103 ? 54.456 -15.529 -13.594 1.00 87.00 103 ILE A C 1
ATOM 764 O O . ILE A 1 103 ? 54.286 -14.921 -12.537 1.00 87.00 103 ILE A O 1
ATOM 768 N N . PHE A 1 104 ? 53.519 -16.320 -14.122 1.00 84.38 104 PHE A N 1
ATOM 769 C CA . PHE A 1 104 ? 52.220 -16.602 -13.527 1.00 84.38 104 PHE A CA 1
ATOM 770 C C . PHE A 1 104 ? 52.201 -17.898 -12.699 1.00 84.38 104 PHE A C 1
ATOM 772 O O . PHE A 1 104 ? 51.140 -18.266 -12.204 1.00 84.38 104 PHE A O 1
ATOM 779 N N . HIS A 1 105 ? 53.342 -18.568 -12.466 1.00 76.69 105 HIS A N 1
ATOM 780 C CA . HIS A 1 105 ? 53.410 -19.812 -11.672 1.00 76.69 105 HIS A CA 1
ATOM 781 C C . HIS A 1 105 ? 52.848 -19.669 -10.244 1.00 76.69 105 HIS A C 1
ATOM 783 O O . HIS A 1 105 ? 52.446 -20.653 -9.627 1.00 76.69 105 HIS A O 1
ATOM 789 N N . ILE A 1 106 ? 52.809 -18.442 -9.709 1.00 68.31 106 ILE A N 1
ATOM 790 C CA . ILE A 1 106 ? 52.223 -18.128 -8.399 1.00 68.31 106 ILE A CA 1
ATOM 791 C C . ILE A 1 106 ? 50.689 -18.043 -8.414 1.00 68.31 106 ILE A C 1
ATOM 793 O O . ILE A 1 106 ? 50.082 -18.046 -7.347 1.00 68.31 106 ILE A O 1
ATOM 797 N N . PHE A 1 107 ? 50.051 -17.974 -9.584 1.00 69.31 107 PHE A N 1
ATOM 798 C CA . PHE A 1 107 ? 48.594 -17.981 -9.740 1.00 69.31 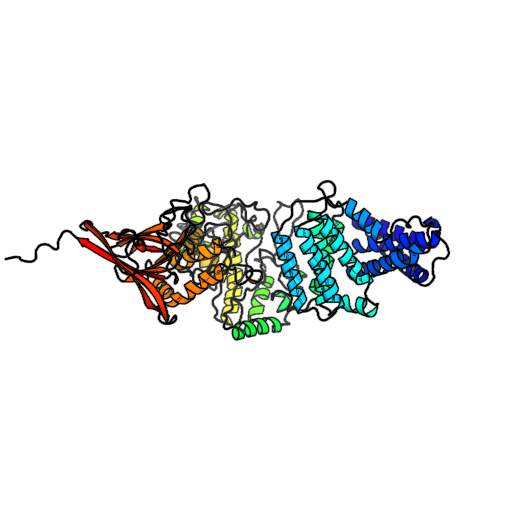107 PHE A CA 1
ATOM 799 C C . PHE A 1 107 ? 48.055 -19.420 -9.750 1.00 69.31 107 PHE A C 1
ATOM 801 O O . PHE A 1 107 ? 47.345 -19.822 -10.669 1.00 69.31 107 PHE A O 1
ATOM 808 N N . THR A 1 108 ? 48.382 -20.214 -8.725 1.00 72.38 108 THR A N 1
ATOM 809 C CA . THR A 1 108 ? 47.635 -21.459 -8.483 1.00 72.38 108 THR A CA 1
ATOM 810 C C . THR A 1 108 ? 46.211 -21.112 -8.037 1.00 72.38 108 THR A C 1
ATOM 812 O O . THR A 1 108 ? 46.010 -20.021 -7.492 1.00 72.38 108 THR A O 1
ATOM 815 N N . PRO A 1 109 ? 45.214 -21.994 -8.220 1.00 68.69 109 PRO A N 1
ATOM 816 C CA . PRO A 1 109 ? 43.844 -21.723 -7.780 1.00 68.69 109 PRO A CA 1
ATOM 817 C C . PRO A 1 109 ? 43.766 -21.309 -6.309 1.00 68.69 109 PRO A C 1
ATOM 819 O O . PRO A 1 109 ? 43.121 -20.318 -5.977 1.00 68.69 109 PRO A O 1
ATOM 822 N N . GLU A 1 110 ? 44.493 -22.010 -5.441 1.00 73.75 110 GLU A N 1
ATOM 823 C CA . GLU A 1 110 ? 44.518 -21.763 -3.999 1.00 73.75 110 GLU A CA 1
ATOM 824 C C . GLU A 1 110 ? 45.196 -20.428 -3.682 1.00 73.75 110 GLU A C 1
ATOM 826 O O . GLU A 1 110 ? 44.635 -19.593 -2.976 1.00 73.75 110 GLU A O 1
ATOM 831 N N . ARG A 1 111 ? 46.372 -20.174 -4.268 1.00 75.56 111 ARG A N 1
ATOM 832 C CA . ARG A 1 111 ? 47.138 -18.952 -3.999 1.00 75.56 111 ARG A CA 1
ATOM 833 C C . ARG A 1 111 ? 46.480 -17.711 -4.596 1.00 75.56 111 ARG A C 1
ATOM 835 O O . ARG A 1 111 ? 46.572 -16.634 -4.013 1.00 75.56 111 ARG A O 1
ATOM 842 N N . HIS A 1 112 ? 45.804 -17.843 -5.735 1.00 76.25 112 HIS A N 1
ATOM 843 C CA . HIS A 1 112 ? 45.028 -16.761 -6.329 1.00 76.25 112 HIS A CA 1
ATOM 844 C C . HIS A 1 112 ? 43.830 -16.388 -5.449 1.00 76.25 112 HIS A C 1
ATOM 846 O O . HIS A 1 112 ? 43.620 -15.203 -5.188 1.00 76.25 112 HIS A O 1
ATOM 852 N N . VAL A 1 113 ? 43.096 -17.385 -4.939 1.00 79.62 113 VAL A N 1
ATOM 853 C CA . VAL A 1 113 ? 42.021 -17.166 -3.961 1.00 79.62 113 VAL A CA 1
ATOM 854 C C . VAL A 1 113 ? 42.575 -16.489 -2.710 1.00 79.62 113 VAL A C 1
ATOM 856 O O . VAL A 1 113 ? 42.031 -15.469 -2.294 1.00 79.62 113 VAL A O 1
ATOM 859 N N . ASP A 1 114 ? 43.683 -16.981 -2.151 1.00 82.06 114 ASP A N 1
ATOM 860 C CA . ASP A 1 114 ? 44.298 -16.384 -0.962 1.00 82.06 114 ASP A CA 1
ATOM 861 C C . ASP A 1 114 ? 44.675 -14.915 -1.180 1.00 82.06 114 ASP A C 1
ATOM 863 O O . ASP A 1 114 ? 44.353 -14.076 -0.337 1.00 82.06 114 ASP A O 1
ATOM 867 N N . LEU A 1 115 ? 45.295 -14.587 -2.322 1.00 82.00 115 LEU A N 1
ATOM 868 C CA . LEU A 1 115 ? 45.642 -13.213 -2.694 1.00 82.00 115 LEU A CA 1
ATOM 869 C C . LEU A 1 115 ? 44.401 -12.318 -2.796 1.00 82.00 115 LEU A C 1
ATOM 871 O O . LEU A 1 115 ? 44.400 -11.226 -2.228 1.00 82.00 115 LEU A O 1
ATOM 875 N N . LEU A 1 116 ? 43.328 -12.778 -3.445 1.00 80.31 116 LEU A N 1
ATOM 876 C CA . LEU A 1 116 ? 42.070 -12.024 -3.512 1.00 80.31 116 LEU A CA 1
ATOM 877 C C . LEU A 1 116 ? 41.465 -11.807 -2.120 1.00 80.31 116 LEU A C 1
ATOM 879 O O . LEU A 1 116 ? 41.012 -10.709 -1.807 1.00 80.31 116 LEU A O 1
ATOM 883 N N . LEU A 1 117 ? 41.518 -12.818 -1.250 1.00 85.31 117 LEU A N 1
ATOM 884 C CA . LEU A 1 117 ? 41.015 -12.720 0.120 1.00 85.31 117 LEU A CA 1
ATOM 885 C C . LEU A 1 117 ? 41.860 -11.806 1.017 1.00 85.31 117 LEU A C 1
ATOM 887 O O . LEU A 1 117 ? 41.358 -11.362 2.049 1.00 85.31 117 LEU A O 1
ATOM 891 N N . THR A 1 118 ? 43.115 -11.501 0.660 1.00 84.62 118 THR A N 1
ATOM 892 C CA . THR A 1 118 ? 43.897 -10.470 1.372 1.00 84.62 118 THR A CA 1
ATOM 893 C C . THR A 1 118 ? 43.389 -9.051 1.126 1.00 84.62 118 THR A C 1
ATOM 895 O O . THR A 1 118 ? 43.681 -8.171 1.928 1.00 84.62 118 THR A O 1
ATOM 898 N N . MET A 1 119 ? 42.619 -8.832 0.055 1.00 81.56 119 MET A N 1
ATOM 899 C CA . MET A 1 119 ? 42.051 -7.527 -0.301 1.00 81.56 119 MET A CA 1
ATOM 900 C C . MET A 1 119 ? 40.657 -7.285 0.303 1.00 81.56 119 MET A C 1
ATOM 902 O O . MET A 1 119 ? 40.052 -6.253 0.025 1.00 81.56 119 MET A O 1
ATOM 906 N N . VAL A 1 120 ? 40.124 -8.241 1.074 1.00 86.94 120 VAL A N 1
ATOM 907 C CA . VAL A 1 120 ? 38.768 -8.180 1.633 1.00 86.94 120 VAL A CA 1
ATOM 908 C C . VAL A 1 120 ? 38.779 -7.530 3.013 1.00 86.94 120 VAL A C 1
ATOM 910 O O . VAL A 1 120 ? 39.407 -8.049 3.937 1.00 86.94 120 VAL A O 1
ATOM 913 N N . ASP A 1 121 ? 37.995 -6.466 3.158 1.00 86.06 121 ASP A N 1
ATOM 914 C CA . ASP A 1 121 ? 37.731 -5.779 4.421 1.00 86.06 121 ASP A CA 1
ATOM 915 C C . ASP A 1 121 ? 36.341 -6.140 4.961 1.00 86.06 121 ASP A C 1
ATOM 917 O O . ASP A 1 121 ? 35.371 -6.214 4.214 1.00 86.06 121 ASP A O 1
ATOM 921 N N . GLU A 1 122 ? 36.212 -6.319 6.276 1.00 89.69 122 GLU A N 1
ATOM 922 C CA . GLU A 1 122 ? 34.916 -6.570 6.919 1.00 89.69 122 GLU A CA 1
ATOM 923 C C . GLU A 1 122 ? 34.154 -5.249 7.131 1.00 89.69 122 GLU A C 1
ATOM 925 O O . GLU A 1 122 ? 34.635 -4.343 7.821 1.00 89.69 122 GLU A O 1
ATOM 930 N N . ARG A 1 123 ? 32.951 -5.129 6.555 1.00 85.31 123 ARG A N 1
ATOM 931 C CA . ARG A 1 123 ? 32.120 -3.913 6.631 1.00 85.31 123 ARG A CA 1
ATOM 932 C C . ARG A 1 123 ? 30.768 -4.170 7.313 1.00 85.31 123 ARG A C 1
ATOM 934 O O . ARG A 1 123 ? 30.337 -5.324 7.427 1.00 85.31 123 ARG A O 1
ATOM 941 N N . PRO A 1 124 ? 30.079 -3.104 7.774 1.00 84.69 124 PRO A N 1
ATOM 942 C CA . PRO A 1 124 ? 28.680 -3.193 8.176 1.00 84.69 124 PRO A CA 1
ATOM 943 C C . PRO A 1 124 ? 27.830 -3.762 7.041 1.00 84.69 124 PRO A C 1
ATOM 945 O O . PRO A 1 124 ? 28.017 -3.400 5.880 1.00 84.69 124 PRO A O 1
ATOM 948 N N . LYS A 1 125 ? 26.911 -4.659 7.388 1.00 85.12 125 LYS A N 1
ATOM 949 C CA . LYS A 1 125 ? 26.103 -5.411 6.430 1.00 85.12 125 LYS A CA 1
ATOM 950 C C . LYS A 1 125 ? 24.651 -5.015 6.573 1.00 85.12 125 LYS A C 1
ATOM 952 O O . LYS A 1 125 ? 24.155 -4.902 7.692 1.00 85.12 125 LYS A O 1
ATOM 957 N N . ASP A 1 126 ? 23.984 -4.869 5.444 1.00 85.38 126 ASP A N 1
ATOM 958 C CA . ASP A 1 126 ? 22.534 -4.786 5.397 1.00 85.38 126 ASP A CA 1
ATOM 959 C C . ASP A 1 126 ? 21.971 -6.213 5.442 1.00 85.38 126 ASP A C 1
ATOM 961 O O . ASP A 1 126 ? 21.967 -6.932 4.441 1.00 85.38 126 ASP A O 1
ATOM 965 N N . ILE A 1 127 ? 21.595 -6.657 6.643 1.00 87.31 127 ILE A N 1
ATOM 966 C CA . ILE A 1 127 ? 21.101 -8.022 6.867 1.00 87.31 127 ILE A CA 1
ATOM 967 C C . ILE A 1 127 ? 19.760 -8.236 6.160 1.00 87.31 127 ILE A C 1
ATOM 969 O O . ILE A 1 127 ? 19.551 -9.303 5.586 1.00 87.31 127 ILE A O 1
ATOM 973 N N . ASP A 1 128 ? 18.906 -7.214 6.114 1.00 79.38 128 ASP A N 1
ATOM 974 C CA . ASP A 1 128 ? 17.603 -7.290 5.453 1.00 79.38 128 ASP A CA 1
ATOM 975 C C . ASP A 1 128 ? 17.763 -7.438 3.935 1.00 79.38 128 ASP A C 1
ATOM 977 O O . ASP A 1 128 ? 17.058 -8.236 3.306 1.00 79.38 128 ASP A O 1
ATOM 981 N N . LEU A 1 129 ? 18.728 -6.731 3.335 1.00 81.94 129 LEU A N 1
ATOM 982 C CA . LEU A 1 129 ? 19.076 -6.887 1.921 1.00 81.94 129 LEU A CA 1
ATOM 983 C C . LEU A 1 129 ? 19.636 -8.283 1.619 1.00 81.94 129 LEU A C 1
ATOM 985 O O . LEU A 1 129 ? 19.265 -8.878 0.606 1.00 81.94 129 LEU A O 1
ATOM 989 N N . ILE A 1 130 ? 20.508 -8.819 2.481 1.00 88.00 130 ILE A N 1
ATOM 990 C CA . ILE A 1 130 ? 21.078 -10.169 2.319 1.00 88.00 130 ILE A CA 1
ATOM 991 C C . ILE A 1 130 ? 19.977 -11.232 2.404 1.00 88.00 130 ILE A C 1
ATOM 993 O O . ILE A 1 130 ? 19.917 -12.125 1.553 1.00 88.00 130 ILE A O 1
ATOM 997 N N . ASP A 1 131 ? 19.085 -11.119 3.387 1.00 83.38 131 ASP A N 1
ATOM 998 C CA . ASP A 1 131 ? 17.989 -12.068 3.591 1.00 83.38 131 ASP A CA 1
ATOM 999 C C . ASP A 1 131 ? 16.945 -11.969 2.468 1.00 83.38 131 ASP A C 1
ATOM 1001 O O . ASP A 1 131 ? 16.464 -12.994 1.971 1.00 83.38 131 ASP A O 1
ATOM 1005 N N . SER A 1 132 ? 16.673 -10.758 1.972 1.00 74.75 132 SER A N 1
ATOM 1006 C CA . SER A 1 132 ? 15.822 -10.538 0.795 1.00 74.75 132 SER A CA 1
ATOM 1007 C C . SER A 1 132 ? 16.444 -11.122 -0.477 1.00 74.75 132 SER A C 1
ATOM 1009 O O . SER A 1 132 ? 15.759 -11.806 -1.242 1.00 74.75 132 SER A O 1
ATOM 1011 N N . PHE A 1 133 ? 17.751 -10.921 -0.690 1.00 91.19 133 PHE A N 1
ATOM 1012 C CA . PHE A 1 133 ? 18.482 -11.516 -1.811 1.00 91.19 133 PHE A CA 1
ATOM 1013 C C . PHE A 1 133 ? 18.427 -13.045 -1.763 1.00 91.19 133 PHE A C 1
ATOM 1015 O O . PHE A 1 133 ? 18.106 -13.683 -2.767 1.00 91.19 133 PHE A O 1
ATOM 1022 N N . LYS A 1 134 ? 18.707 -13.642 -0.597 1.00 90.94 134 LYS A N 1
ATOM 1023 C CA . LYS A 1 134 ? 18.676 -15.098 -0.428 1.00 90.94 134 LYS A CA 1
ATOM 1024 C C . LYS A 1 134 ? 17.277 -15.650 -0.690 1.00 90.94 134 LYS A C 1
ATOM 1026 O O . LYS A 1 134 ? 17.143 -16.647 -1.395 1.00 90.94 134 LYS A O 1
ATOM 1031 N N . SER A 1 135 ? 16.247 -14.990 -0.169 1.00 82.19 135 SER A N 1
ATOM 1032 C CA . SER A 1 135 ? 14.854 -15.387 -0.391 1.00 82.19 135 SER A CA 1
ATOM 1033 C C . SER A 1 135 ? 14.500 -15.368 -1.880 1.00 82.19 135 SER A C 1
ATOM 1035 O O . SER A 1 135 ? 13.969 -16.353 -2.387 1.00 82.19 135 SER A O 1
ATOM 1037 N N . SER A 1 136 ? 14.886 -14.310 -2.605 1.00 87.00 136 SER A N 1
ATOM 1038 C CA . SER A 1 136 ? 14.737 -14.229 -4.067 1.00 87.00 136 SER A CA 1
ATOM 1039 C C . SER A 1 136 ? 15.470 -15.363 -4.792 1.00 87.00 136 SER A C 1
ATOM 1041 O O . SER A 1 136 ? 14.895 -16.017 -5.662 1.00 87.00 136 SER A O 1
ATOM 1043 N N . LEU A 1 137 ? 16.718 -15.647 -4.406 1.00 93.56 137 LEU A N 1
ATOM 1044 C CA . LEU A 1 137 ? 17.519 -16.717 -5.002 1.00 93.56 137 LEU A CA 1
ATOM 1045 C C . LEU A 1 137 ? 16.868 -18.097 -4.818 1.00 93.56 137 LEU A C 1
ATOM 1047 O O . LEU A 1 137 ? 16.843 -18.892 -5.757 1.00 93.56 137 LEU A O 1
ATOM 1051 N N . LEU A 1 138 ? 16.315 -18.380 -3.636 1.00 90.69 138 LEU A N 1
ATOM 1052 C CA . LEU A 1 138 ? 15.660 -19.659 -3.341 1.00 90.69 138 LEU A CA 1
ATOM 1053 C C . LEU A 1 138 ? 14.351 -19.857 -4.120 1.00 90.69 138 LEU A C 1
ATOM 1055 O O . LEU A 1 138 ? 13.958 -20.993 -4.372 1.00 90.69 138 LEU A O 1
ATOM 1059 N N . LEU A 1 139 ? 13.693 -18.791 -4.586 1.00 84.81 139 LEU A N 1
ATOM 1060 C CA . LEU A 1 139 ? 12.538 -18.936 -5.483 1.00 84.81 139 LEU A CA 1
ATOM 1061 C C . LEU A 1 139 ? 12.925 -19.558 -6.833 1.00 84.81 139 LEU A C 1
ATOM 1063 O O . LEU A 1 139 ? 12.110 -20.262 -7.435 1.00 84.81 139 LEU A O 1
ATOM 1067 N N . VAL A 1 140 ? 14.166 -19.345 -7.287 1.00 91.06 140 VAL A N 1
ATOM 1068 C CA . VAL A 1 140 ? 14.689 -19.917 -8.539 1.00 91.06 140 VAL A CA 1
ATOM 1069 C C . VAL A 1 140 ? 14.843 -21.438 -8.437 1.00 91.06 140 VAL A C 1
ATOM 1071 O O . VAL A 1 140 ? 14.731 -22.128 -9.446 1.00 91.06 140 VAL A O 1
ATOM 1074 N N . GLU A 1 141 ? 15.004 -21.988 -7.229 1.00 90.88 141 GLU A N 1
ATOM 1075 C CA . GLU A 1 141 ? 15.159 -23.434 -7.004 1.00 90.88 141 GLU A CA 1
ATOM 1076 C C . GLU A 1 141 ? 14.011 -24.244 -7.620 1.00 90.88 141 GLU A C 1
ATOM 1078 O O . GLU A 1 141 ? 14.230 -25.303 -8.204 1.00 90.88 141 GLU A O 1
ATOM 1083 N N . ARG A 1 142 ? 12.787 -23.704 -7.578 1.00 85.25 142 ARG A N 1
ATOM 1084 C CA . ARG A 1 142 ? 11.568 -24.367 -8.074 1.00 85.25 142 ARG A CA 1
ATOM 1085 C C . ARG A 1 142 ? 11.570 -24.629 -9.579 1.00 85.25 142 ARG A C 1
ATOM 1087 O O . ARG A 1 142 ? 10.767 -25.429 -10.054 1.00 85.25 142 ARG A O 1
ATOM 1094 N N . ILE A 1 143 ? 12.417 -23.922 -10.318 1.00 88.62 143 ILE A N 1
ATOM 1095 C CA . ILE A 1 143 ? 12.498 -23.990 -11.779 1.00 88.62 143 ILE A CA 1
ATOM 1096 C C . ILE A 1 143 ? 13.853 -24.530 -12.249 1.00 88.62 143 ILE A C 1
ATOM 1098 O O . ILE A 1 143 ? 14.081 -24.638 -13.451 1.00 88.62 143 ILE A O 1
ATOM 1102 N N . CYS A 1 144 ? 14.747 -24.877 -11.318 1.00 93.06 144 CYS A N 1
ATOM 1103 C CA . CYS A 1 144 ? 15.969 -25.604 -11.621 1.00 93.06 144 CYS A CA 1
ATOM 1104 C C . CYS A 1 144 ? 15.613 -27.058 -11.952 1.00 93.06 144 CYS A C 1
ATOM 1106 O O . CYS A 1 144 ? 15.100 -27.800 -11.115 1.00 93.06 144 CYS A O 1
ATOM 1108 N N . HIS A 1 145 ? 15.907 -27.479 -13.177 1.00 90.94 145 HIS A N 1
ATOM 1109 C CA . HIS A 1 145 ? 15.653 -28.843 -13.649 1.00 90.94 145 HIS A CA 1
ATOM 1110 C C . HIS A 1 145 ? 16.947 -29.617 -13.905 1.00 90.94 145 HIS A C 1
ATOM 1112 O O . HIS A 1 145 ? 16.915 -30.838 -14.076 1.00 90.94 145 HIS A O 1
ATOM 1118 N N . ARG A 1 146 ? 18.092 -28.925 -13.929 1.00 92.56 146 ARG A N 1
ATOM 1119 C CA . ARG A 1 146 ? 19.402 -29.518 -14.204 1.00 92.56 146 ARG A CA 1
ATOM 1120 C C . ARG A 1 146 ? 20.292 -29.499 -12.966 1.00 92.56 146 ARG A C 1
ATOM 1122 O O . ARG A 1 146 ? 20.245 -28.596 -12.134 1.00 92.56 146 ARG A O 1
ATOM 1129 N N . THR A 1 147 ? 21.179 -30.485 -12.885 1.00 93.44 147 THR A N 1
ATOM 1130 C CA . THR A 1 147 ? 22.186 -30.594 -11.819 1.00 93.44 147 THR A CA 1
ATOM 1131 C C . THR A 1 147 ? 23.145 -29.405 -11.805 1.00 93.44 147 THR A C 1
ATOM 1133 O O . THR A 1 147 ? 23.562 -28.968 -10.736 1.00 93.44 147 THR A O 1
ATOM 1136 N N . THR A 1 148 ? 23.461 -28.844 -12.974 1.00 94.44 148 THR A N 1
ATOM 1137 C CA . THR A 1 148 ? 24.321 -27.663 -13.130 1.00 94.44 148 THR A CA 1
ATOM 1138 C C . THR A 1 148 ? 23.694 -26.398 -12.547 1.00 94.44 148 THR A C 1
ATOM 1140 O O . THR A 1 148 ? 24.378 -25.640 -11.861 1.00 94.44 148 THR A O 1
ATOM 1143 N N . GLU A 1 149 ? 22.389 -26.199 -12.750 1.00 96.00 149 GLU A N 1
ATOM 1144 C CA . GLU A 1 149 ? 21.617 -25.090 -12.174 1.00 96.00 149 GLU A CA 1
ATOM 1145 C C . GLU A 1 149 ? 21.583 -25.187 -10.651 1.00 96.00 149 GLU A C 1
ATOM 1147 O O . GLU A 1 149 ? 21.935 -24.229 -9.963 1.00 96.00 149 GLU A O 1
ATOM 1152 N N . LEU A 1 150 ? 21.253 -26.367 -10.118 1.00 95.31 150 LEU A N 1
ATOM 1153 C CA . LEU A 1 150 ? 21.206 -26.592 -8.675 1.00 95.31 150 LEU A CA 1
ATOM 1154 C C . LEU A 1 150 ? 22.589 -26.433 -8.024 1.00 95.31 150 LEU A C 1
ATOM 1156 O O . LEU A 1 150 ? 22.708 -25.855 -6.941 1.00 95.31 150 LEU A O 1
ATOM 1160 N N . ALA A 1 151 ? 23.649 -26.902 -8.691 1.00 94.00 151 ALA A N 1
ATOM 1161 C CA . ALA A 1 151 ? 25.021 -26.728 -8.226 1.00 94.00 151 ALA A CA 1
ATOM 1162 C C . ALA A 1 151 ? 25.406 -25.244 -8.147 1.00 94.00 151 ALA A C 1
ATOM 1164 O O . ALA A 1 151 ? 25.994 -24.819 -7.151 1.00 94.00 151 ALA A O 1
ATOM 1165 N N . PHE A 1 152 ? 25.046 -24.453 -9.160 1.00 95.62 152 PHE A N 1
ATOM 1166 C CA . PHE A 1 152 ? 25.329 -23.020 -9.193 1.00 95.62 152 PHE A CA 1
ATOM 1167 C C . PHE A 1 152 ? 24.500 -22.247 -8.153 1.00 95.62 152 PHE A C 1
ATOM 1169 O O . PHE A 1 152 ? 25.066 -21.466 -7.385 1.00 95.62 152 PHE A O 1
ATOM 1176 N N . LEU A 1 153 ? 23.197 -22.540 -8.037 1.00 96.62 153 LEU A N 1
ATOM 1177 C CA . LEU A 1 153 ? 22.311 -22.004 -6.994 1.00 96.62 153 LEU A CA 1
ATOM 1178 C C . LEU A 1 153 ? 22.879 -22.261 -5.597 1.00 96.62 153 LEU A C 1
ATOM 1180 O O . LEU A 1 153 ? 22.968 -21.341 -4.785 1.00 96.62 153 LEU A O 1
ATOM 1184 N N . THR A 1 154 ? 23.322 -23.493 -5.337 1.00 95.50 154 THR A N 1
ATOM 1185 C CA . THR A 1 154 ? 23.890 -23.888 -4.042 1.00 95.50 154 THR A CA 1
ATOM 1186 C C . THR A 1 154 ? 25.111 -23.043 -3.679 1.00 95.50 154 THR A C 1
ATOM 1188 O O . THR A 1 154 ? 25.260 -22.654 -2.522 1.00 95.50 154 THR A O 1
ATOM 1191 N N . GLN A 1 155 ? 25.989 -22.729 -4.639 1.00 94.88 155 GLN A N 1
ATOM 1192 C CA . GLN A 1 155 ? 27.154 -21.880 -4.362 1.00 94.88 155 GLN A CA 1
ATOM 1193 C C . GLN A 1 155 ? 26.761 -20.426 -4.086 1.00 94.88 155 GLN A C 1
ATOM 1195 O O . GLN A 1 155 ? 27.288 -19.823 -3.151 1.00 94.88 155 GLN A O 1
ATOM 1200 N N . LEU A 1 156 ? 25.803 -19.875 -4.838 1.00 96.69 156 LEU A N 1
ATOM 1201 C CA . LEU A 1 156 ? 25.290 -18.524 -4.585 1.00 96.69 156 LEU A CA 1
ATOM 1202 C C . LEU A 1 156 ? 24.611 -18.424 -3.207 1.00 96.69 156 LEU A C 1
ATOM 1204 O O . LEU A 1 156 ? 24.849 -17.466 -2.472 1.00 96.69 156 LEU A O 1
ATOM 1208 N N . ALA A 1 157 ? 23.833 -19.437 -2.816 1.00 95.88 157 ALA A N 1
ATOM 1209 C CA . ALA A 1 157 ? 23.175 -19.486 -1.511 1.00 95.88 157 ALA A CA 1
ATOM 1210 C C . ALA A 1 157 ? 24.194 -19.589 -0.365 1.00 95.88 157 ALA A C 1
ATOM 1212 O O . ALA A 1 157 ? 24.099 -18.844 0.609 1.00 95.88 157 ALA A O 1
ATOM 1213 N N . ARG A 1 158 ? 25.226 -20.435 -0.518 1.00 95.62 158 ARG A N 1
ATOM 1214 C CA . ARG A 1 158 ? 26.353 -20.518 0.432 1.00 95.62 158 ARG A CA 1
ATOM 1215 C C . ARG A 1 158 ? 27.064 -19.183 0.597 1.00 95.62 158 ARG A C 1
ATOM 1217 O O . ARG A 1 158 ? 27.473 -18.849 1.703 1.00 95.62 158 ARG A O 1
ATOM 1224 N N . CYS A 1 159 ? 27.213 -18.430 -0.488 1.00 95.75 159 CYS A N 1
ATOM 1225 C CA . CYS A 1 159 ? 27.802 -17.103 -0.433 1.00 95.75 159 CYS A CA 1
ATOM 1226 C C . CYS A 1 159 ? 26.929 -16.119 0.357 1.00 95.75 159 CYS A C 1
ATOM 1228 O O . CYS A 1 159 ? 27.458 -15.403 1.204 1.00 95.75 159 CYS A O 1
ATOM 1230 N N . ALA A 1 160 ? 25.611 -16.105 0.134 1.00 94.12 160 ALA A N 1
ATOM 1231 C CA . ALA A 1 160 ? 24.690 -15.275 0.914 1.00 94.12 160 ALA A CA 1
ATOM 1232 C C . ALA A 1 160 ? 24.704 -15.644 2.413 1.00 94.12 160 ALA A C 1
ATOM 1234 O O . ALA A 1 160 ? 24.746 -14.761 3.269 1.00 94.12 160 ALA A O 1
ATOM 1235 N N . ASP A 1 161 ? 24.762 -16.940 2.737 1.00 94.50 161 ASP A N 1
ATOM 1236 C CA . ASP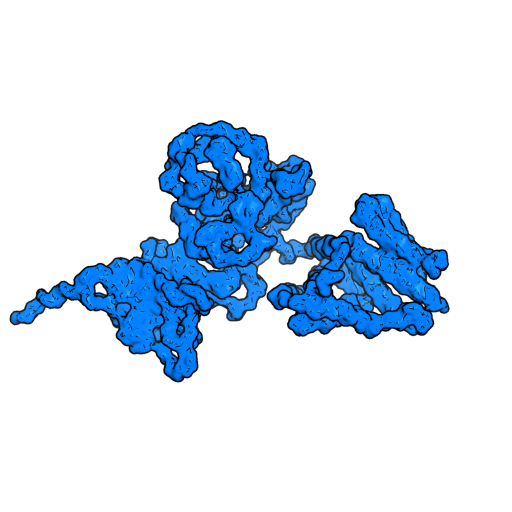 A 1 161 ? 24.866 -17.428 4.119 1.00 94.50 161 ASP A CA 1
ATOM 1237 C C . ASP A 1 161 ? 26.183 -17.042 4.789 1.00 94.50 161 ASP A C 1
ATOM 1239 O O . ASP A 1 161 ? 26.199 -16.541 5.917 1.00 94.50 161 ASP A O 1
ATOM 1243 N N . ALA A 1 162 ? 27.296 -17.231 4.082 1.00 94.75 162 ALA A N 1
ATOM 1244 C CA . ALA A 1 162 ? 28.607 -16.824 4.563 1.00 94.75 162 ALA A CA 1
ATOM 1245 C C . ALA A 1 162 ? 28.671 -15.307 4.780 1.00 94.75 162 ALA A C 1
ATOM 1247 O O . ALA A 1 162 ? 29.293 -14.858 5.743 1.00 94.75 162 ALA A O 1
ATOM 1248 N N . LEU A 1 163 ? 27.973 -14.520 3.952 1.00 93.50 163 LEU A N 1
ATOM 1249 C CA . LEU A 1 163 ? 27.963 -13.067 4.073 1.00 93.50 163 LEU A CA 1
ATOM 1250 C C . LEU A 1 163 ? 27.360 -12.594 5.386 1.00 93.50 163 LEU A C 1
ATOM 1252 O O . LEU A 1 163 ? 27.863 -11.624 5.933 1.00 93.50 163 LEU A O 1
ATOM 1256 N N . ARG A 1 164 ? 26.387 -13.301 5.970 1.00 90.75 164 ARG A N 1
ATOM 1257 C CA . ARG A 1 164 ? 25.845 -12.945 7.295 1.00 90.75 164 ARG A CA 1
ATOM 1258 C C . ARG A 1 164 ? 26.911 -12.917 8.391 1.00 90.75 164 ARG A C 1
ATOM 1260 O O . ARG A 1 164 ? 26.769 -12.170 9.355 1.00 90.75 164 ARG A O 1
ATOM 1267 N N . THR A 1 165 ? 27.960 -13.728 8.260 1.00 88.88 165 THR A N 1
ATOM 1268 C CA . THR A 1 165 ? 28.967 -13.916 9.312 1.00 88.88 165 THR A CA 1
ATOM 1269 C C . THR A 1 165 ? 30.311 -13.288 8.970 1.00 88.88 165 THR A C 1
ATOM 1271 O O . THR A 1 165 ? 30.927 -12.683 9.844 1.00 88.88 165 THR A O 1
ATOM 1274 N N . SER A 1 166 ? 30.768 -13.393 7.720 1.00 93.25 166 SER A N 1
ATOM 1275 C CA . SER A 1 166 ? 32.104 -12.953 7.326 1.00 93.25 166 SER A CA 1
ATOM 1276 C C . SER A 1 166 ? 32.181 -12.569 5.850 1.00 93.25 166 SER A C 1
ATOM 1278 O O . SER A 1 166 ? 31.983 -13.408 4.968 1.00 93.25 166 SER A O 1
ATOM 1280 N N . ALA A 1 167 ? 32.591 -11.326 5.582 1.00 91.31 167 ALA A N 1
ATOM 1281 C CA . ALA A 1 167 ? 32.895 -10.832 4.240 1.00 91.31 167 ALA A CA 1
ATOM 1282 C C . ALA A 1 167 ? 33.967 -11.690 3.549 1.00 91.31 167 ALA A C 1
ATOM 1284 O O . ALA A 1 167 ? 33.840 -12.025 2.373 1.00 91.31 167 ALA A O 1
ATOM 1285 N N . ARG A 1 168 ? 34.997 -12.119 4.292 1.00 91.00 168 ARG A N 1
ATOM 1286 C CA . ARG A 1 168 ? 36.059 -12.997 3.774 1.00 91.00 168 ARG A CA 1
ATOM 1287 C C . ARG A 1 168 ? 35.515 -14.362 3.351 1.00 91.00 168 ARG A C 1
ATOM 1289 O O . ARG A 1 168 ? 35.825 -14.833 2.259 1.00 91.00 168 ARG A O 1
ATOM 1296 N N . SER A 1 169 ? 34.690 -14.986 4.194 1.00 91.50 169 SER A N 1
ATOM 1297 C CA . SER A 1 169 ? 34.084 -16.289 3.879 1.00 91.50 169 SER A CA 1
ATOM 1298 C C . SER A 1 169 ? 33.132 -16.189 2.686 1.00 91.50 169 SER A C 1
ATOM 1300 O O . SER A 1 169 ? 33.127 -17.064 1.820 1.00 91.50 169 SER A O 1
ATOM 1302 N N . ALA A 1 170 ? 32.377 -15.094 2.605 1.00 93.12 170 ALA A N 1
ATOM 1303 C CA . ALA A 1 170 ? 31.480 -14.812 1.495 1.00 93.12 170 ALA A CA 1
ATOM 1304 C C . ALA A 1 170 ? 32.229 -14.596 0.179 1.00 93.12 170 ALA A C 1
ATOM 1306 O O . ALA A 1 170 ? 31.890 -15.229 -0.815 1.00 93.12 170 ALA A O 1
ATOM 1307 N N . CYS A 1 171 ? 33.304 -13.800 0.173 1.00 90.88 171 CYS A N 1
ATOM 1308 C CA . CYS A 1 171 ? 34.163 -13.649 -1.002 1.00 90.88 171 CYS A CA 1
ATOM 1309 C C . CYS A 1 171 ? 34.733 -14.994 -1.472 1.00 90.88 171 CYS A C 1
ATOM 1311 O O . CYS A 1 171 ? 34.725 -15.273 -2.669 1.00 90.88 171 CYS A O 1
ATOM 1313 N N . GLY A 1 172 ? 35.174 -15.857 -0.550 1.00 89.81 172 GLY A N 1
ATOM 1314 C CA . GLY A 1 172 ? 35.652 -17.200 -0.896 1.00 89.81 172 GLY A CA 1
ATOM 1315 C C . GLY A 1 172 ? 34.562 -18.059 -1.549 1.00 89.81 172 GLY A C 1
ATOM 1316 O O . GLY A 1 172 ? 34.793 -18.679 -2.589 1.00 89.81 172 GLY A O 1
ATOM 1317 N N . ALA A 1 173 ? 33.352 -18.045 -0.984 1.00 91.94 173 ALA A N 1
ATOM 1318 C CA . ALA A 1 173 ? 32.194 -18.736 -1.547 1.00 91.94 173 ALA A CA 1
ATOM 1319 C C . ALA A 1 173 ? 31.765 -18.162 -2.912 1.00 91.94 173 ALA A 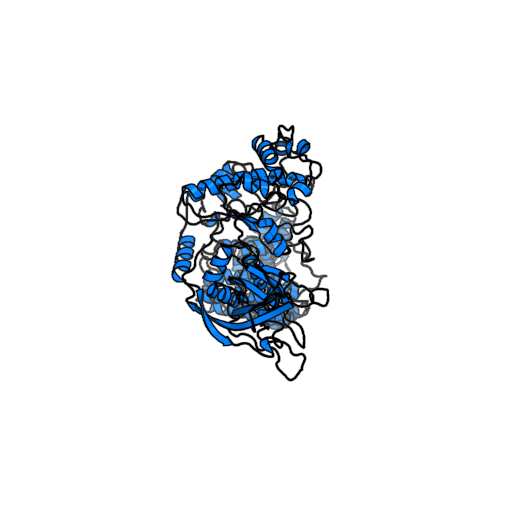C 1
ATOM 1321 O O . ALA A 1 173 ? 31.393 -18.919 -3.808 1.00 91.94 173 ALA A O 1
ATOM 1322 N N . PHE A 1 174 ? 31.872 -16.847 -3.109 1.00 92.69 174 PHE A N 1
ATOM 1323 C CA . PHE A 1 174 ? 31.587 -16.199 -4.388 1.00 92.69 174 PHE A CA 1
ATOM 1324 C C . PHE A 1 174 ? 32.589 -16.586 -5.474 1.00 92.69 174 PHE A C 1
ATOM 1326 O O . PHE A 1 174 ? 32.188 -16.901 -6.592 1.00 92.69 174 PHE A O 1
ATOM 1333 N N . ILE A 1 175 ? 33.886 -16.636 -5.151 1.00 88.06 175 ILE A N 1
ATOM 1334 C CA . ILE A 1 175 ? 34.908 -17.119 -6.091 1.00 88.06 175 ILE A CA 1
ATOM 1335 C C . ILE A 1 175 ? 34.616 -18.576 -6.479 1.00 88.06 175 ILE A C 1
ATOM 1337 O O . ILE A 1 175 ? 34.676 -18.928 -7.657 1.00 88.06 175 ILE A O 1
ATOM 1341 N N . ALA A 1 176 ? 34.215 -19.419 -5.521 1.00 87.75 176 ALA A N 1
ATOM 1342 C CA . ALA A 1 176 ? 33.784 -20.784 -5.819 1.00 87.75 176 ALA A CA 1
ATOM 1343 C C . ALA A 1 176 ? 32.547 -20.826 -6.743 1.00 87.75 176 ALA A C 1
ATOM 1345 O O . ALA A 1 176 ? 32.488 -21.659 -7.654 1.00 87.75 176 ALA A O 1
ATOM 1346 N N . ALA A 1 177 ? 31.589 -19.909 -6.565 1.00 90.38 177 ALA A N 1
ATOM 1347 C CA . ALA A 1 177 ? 30.447 -19.760 -7.467 1.00 90.38 177 ALA A CA 1
ATOM 1348 C C . ALA A 1 177 ? 30.894 -19.373 -8.890 1.00 90.38 177 ALA A C 1
ATOM 1350 O O . ALA A 1 177 ? 30.524 -20.060 -9.841 1.00 90.38 177 ALA A O 1
ATOM 1351 N N . LEU A 1 178 ? 31.768 -18.369 -9.043 1.00 87.56 178 LEU A N 1
ATOM 1352 C CA . LEU A 1 178 ? 32.316 -17.935 -10.342 1.00 87.56 178 LEU A CA 1
ATOM 1353 C C . LEU A 1 178 ? 33.062 -19.048 -11.086 1.00 87.56 178 LEU A C 1
ATOM 1355 O O . LEU A 1 178 ? 33.016 -19.118 -12.313 1.00 87.56 178 LEU A O 1
ATOM 1359 N N . LEU A 1 179 ? 33.737 -19.934 -10.354 1.00 85.31 179 LEU A N 1
ATOM 1360 C CA . LEU A 1 179 ? 34.464 -21.063 -10.933 1.00 85.31 179 LEU A CA 1
ATOM 1361 C C . LEU A 1 179 ? 33.569 -22.268 -11.238 1.00 85.31 179 LEU A C 1
ATOM 1363 O O . LEU A 1 179 ? 34.007 -23.184 -11.932 1.00 85.31 179 LEU A O 1
ATOM 1367 N N . THR A 1 180 ? 32.323 -22.301 -10.771 1.00 88.94 180 THR A N 1
ATOM 1368 C CA . THR A 1 180 ? 31.430 -23.452 -10.978 1.00 88.94 180 THR A CA 1
ATOM 1369 C C . THR A 1 180 ? 31.214 -23.797 -12.463 1.00 88.94 180 THR A C 1
ATOM 1371 O O . THR A 1 180 ? 31.370 -24.973 -12.805 1.00 88.94 180 THR A O 1
ATOM 1374 N N . PRO A 1 181 ? 30.994 -22.832 -13.383 1.00 88.75 181 PRO A N 1
ATOM 1375 C CA . PRO A 1 181 ? 30.844 -23.119 -14.810 1.00 88.75 181 PRO A CA 1
ATOM 1376 C C . PRO A 1 181 ? 32.090 -23.727 -15.470 1.00 88.75 181 PRO A C 1
ATOM 1378 O O . PRO A 1 181 ? 31.982 -24.356 -16.521 1.00 88.75 181 PRO A O 1
ATOM 1381 N N . THR A 1 182 ? 33.277 -23.588 -14.863 1.00 84.62 182 THR A N 1
ATOM 1382 C CA . THR A 1 182 ? 34.517 -24.207 -15.374 1.00 84.62 182 THR A CA 1
ATOM 1383 C C . THR A 1 182 ? 34.483 -25.734 -15.297 1.00 84.62 182 THR A C 1
ATOM 1385 O O . THR A 1 182 ? 35.187 -26.402 -16.050 1.00 84.62 182 THR A O 1
ATOM 1388 N N . ARG A 1 183 ? 33.645 -26.288 -14.411 1.00 85.69 183 ARG A N 1
ATOM 1389 C CA . ARG A 1 183 ? 33.493 -27.734 -14.198 1.00 85.69 183 ARG A CA 1
ATOM 1390 C C . ARG A 1 183 ? 32.445 -28.367 -15.108 1.00 85.69 183 ARG A C 1
ATOM 1392 O O . ARG A 1 183 ? 32.336 -29.587 -15.131 1.00 85.69 183 ARG A O 1
ATOM 1399 N N . PHE A 1 184 ? 31.674 -27.558 -15.831 1.00 90.38 184 PHE A N 1
ATOM 1400 C CA . PHE A 1 184 ? 30.661 -28.050 -16.754 1.00 90.38 184 PHE A CA 1
ATOM 1401 C C . PHE A 1 184 ? 31.330 -28.605 -18.015 1.00 90.38 184 PHE A C 1
ATOM 1403 O O . PHE A 1 184 ? 32.292 -28.029 -18.551 1.00 90.38 184 PHE A O 1
ATOM 1410 N N . THR A 1 185 ? 30.782 -29.701 -18.536 1.00 91.12 185 THR A N 1
ATOM 1411 C CA . THR A 1 185 ? 31.077 -30.152 -19.899 1.00 91.12 185 THR A CA 1
ATOM 1412 C C . THR A 1 185 ? 30.678 -29.071 -20.909 1.00 91.12 185 THR A C 1
ATOM 1414 O O . THR A 1 185 ? 29.993 -28.097 -20.586 1.00 91.12 185 THR A O 1
ATOM 1417 N N . ASN A 1 186 ? 31.148 -29.181 -22.155 1.00 88.62 186 ASN A N 1
ATOM 1418 C CA . ASN A 1 186 ? 30.823 -28.166 -23.157 1.00 88.62 186 ASN A CA 1
ATOM 1419 C C . ASN A 1 186 ? 29.320 -28.068 -23.437 1.00 88.62 186 ASN A C 1
ATOM 1421 O O . ASN A 1 186 ? 28.793 -26.964 -23.530 1.00 88.62 186 ASN A O 1
ATOM 1425 N N . GLU A 1 187 ? 28.640 -29.210 -23.506 1.00 92.00 187 GLU A N 1
ATOM 1426 C CA . GLU A 1 187 ? 27.193 -29.283 -23.711 1.00 92.00 187 GLU A CA 1
ATOM 1427 C C . GLU A 1 187 ? 26.430 -28.653 -22.542 1.00 92.00 187 GLU A C 1
ATOM 1429 O O . GLU A 1 187 ? 25.572 -27.799 -22.752 1.00 92.00 187 GLU A O 1
ATOM 1434 N N . GLU A 1 188 ? 26.802 -28.997 -21.308 1.00 94.06 188 GLU A N 1
ATOM 1435 C CA . GLU A 1 188 ? 26.207 -28.430 -20.094 1.00 94.06 188 GLU A CA 1
ATOM 1436 C C . GLU A 1 188 ? 26.377 -26.912 -20.001 1.00 94.06 188 GLU A C 1
ATOM 1438 O O . GLU A 1 188 ? 25.442 -26.208 -19.627 1.00 94.06 188 GLU A O 1
ATOM 1443 N N . PHE A 1 189 ? 27.560 -26.399 -20.346 1.00 92.62 189 PHE A N 1
ATOM 1444 C CA . PHE A 1 189 ? 27.839 -24.967 -20.314 1.00 92.62 189 PHE A CA 1
ATOM 1445 C C . PHE A 1 189 ? 27.024 -24.195 -21.357 1.00 92.62 189 PHE A C 1
ATOM 1447 O O . PHE A 1 189 ? 26.428 -23.166 -21.036 1.00 92.62 189 PHE A O 1
ATOM 1454 N N . VAL A 1 190 ? 26.978 -24.698 -22.595 1.00 90.50 190 VAL A N 1
ATOM 1455 C CA . VAL A 1 190 ? 26.182 -24.090 -23.672 1.00 90.50 190 VAL A CA 1
ATOM 1456 C C . VAL A 1 190 ? 24.700 -24.097 -23.306 1.00 90.50 190 VAL A C 1
ATOM 1458 O O . VAL A 1 190 ? 24.021 -23.090 -23.490 1.00 90.50 190 VAL A O 1
ATOM 1461 N N . GLU A 1 191 ? 24.203 -25.196 -22.742 1.00 92.12 191 GLU A N 1
ATOM 1462 C CA . GLU A 1 191 ? 22.805 -25.323 -22.331 1.00 92.12 191 GLU A CA 1
ATOM 1463 C C . GLU A 1 191 ? 22.460 -24.451 -21.107 1.00 92.12 191 GLU A C 1
ATOM 1465 O O . GLU A 1 191 ? 21.337 -23.957 -21.008 1.00 92.12 191 GLU A O 1
ATOM 1470 N N . PHE A 1 192 ? 23.410 -24.201 -20.197 1.00 93.31 192 PHE A N 1
ATOM 1471 C CA . PHE A 1 192 ? 23.220 -23.307 -19.046 1.00 93.31 192 PHE A CA 1
ATOM 1472 C C . PHE A 1 192 ? 22.983 -21.846 -19.465 1.00 93.31 192 PHE A C 1
ATOM 1474 O O . PHE A 1 192 ? 22.156 -21.161 -18.871 1.00 93.31 192 PHE A O 1
ATOM 1481 N N . LEU A 1 193 ? 23.680 -21.373 -20.504 1.00 89.56 193 LEU A N 1
ATOM 1482 C CA . LEU A 1 193 ? 23.567 -19.995 -21.013 1.00 89.56 193 LEU A CA 1
ATOM 1483 C C . LEU A 1 193 ? 22.580 -19.847 -22.178 1.00 89.56 193 LEU A C 1
ATOM 1485 O O . LEU A 1 193 ? 22.442 -18.762 -22.746 1.00 89.56 193 LEU A O 1
ATOM 1489 N N . LYS A 1 194 ? 21.918 -20.934 -22.573 1.00 89.50 194 LYS A N 1
ATOM 1490 C CA . LYS A 1 194 ? 21.054 -20.959 -23.748 1.00 89.50 194 LYS A CA 1
ATOM 1491 C C . LYS A 1 194 ? 19.830 -20.057 -23.554 1.00 89.50 194 LYS A C 1
ATOM 1493 O O . LYS A 1 194 ? 19.142 -20.180 -22.537 1.00 89.50 194 LYS A O 1
ATOM 1498 N N . PRO A 1 195 ? 19.478 -19.222 -24.549 1.00 83.69 195 PRO A N 1
ATOM 1499 C CA . PRO A 1 195 ? 18.184 -18.549 -24.565 1.00 83.69 195 PRO A CA 1
ATOM 1500 C C . PRO A 1 195 ? 17.048 -19.573 -24.411 1.00 83.69 195 PRO A C 1
ATOM 1502 O O . PRO A 1 195 ? 16.972 -20.536 -25.173 1.00 83.69 195 PRO A O 1
ATOM 1505 N N . GLY A 1 196 ? 16.191 -19.393 -23.405 1.00 84.75 196 GLY A N 1
ATOM 1506 C CA . GLY A 1 196 ? 15.146 -20.360 -23.043 1.00 84.75 196 GLY A CA 1
ATOM 1507 C C . GLY A 1 196 ? 15.438 -21.183 -21.783 1.00 84.75 196 GLY A C 1
ATOM 1508 O O . GLY A 1 196 ? 14.500 -21.702 -21.183 1.00 84.75 196 GLY A O 1
ATOM 1509 N N . ASN A 1 197 ? 16.693 -21.257 -21.322 1.00 92.19 197 ASN A N 1
ATOM 1510 C CA . ASN A 1 197 ? 17.005 -21.802 -20.000 1.00 92.19 197 ASN A CA 1
ATOM 1511 C C . ASN A 1 197 ? 16.821 -20.727 -18.917 1.00 92.19 197 ASN A C 1
ATOM 1513 O O . ASN A 1 197 ? 17.769 -20.081 -18.470 1.00 92.19 197 ASN A O 1
ATOM 1517 N N . TYR A 1 198 ? 15.578 -20.519 -18.493 1.00 91.44 198 TYR A N 1
ATOM 1518 C CA . TYR A 1 198 ? 15.232 -19.425 -17.583 1.00 91.44 198 TYR A CA 1
ATOM 1519 C C . TYR A 1 198 ? 15.881 -19.545 -16.201 1.00 91.44 198 TYR A C 1
ATOM 1521 O O . TYR A 1 198 ? 16.244 -18.522 -15.623 1.00 91.44 198 TYR A O 1
ATOM 1529 N N . ALA A 1 199 ? 16.089 -20.766 -15.700 1.00 93.44 199 ALA A N 1
ATOM 1530 C CA . ALA A 1 199 ? 16.804 -20.992 -14.448 1.00 93.44 199 ALA A CA 1
ATOM 1531 C C . ALA A 1 199 ? 18.265 -20.535 -14.558 1.00 93.44 199 ALA A C 1
ATOM 1533 O O . ALA A 1 199 ? 18.719 -19.743 -13.733 1.00 93.44 199 ALA A O 1
ATOM 1534 N N . GLY A 1 200 ? 18.981 -20.947 -15.610 1.00 94.00 200 GLY A N 1
ATOM 1535 C CA . GLY A 1 200 ? 20.362 -20.513 -15.854 1.00 94.00 200 GLY A CA 1
ATOM 1536 C C . GLY A 1 200 ? 20.500 -18.992 -16.010 1.00 94.00 200 GLY A C 1
ATOM 1537 O O . GLY A 1 200 ? 21.398 -18.377 -15.422 1.00 94.00 200 GLY A O 1
ATOM 1538 N N . LEU A 1 201 ? 19.565 -18.355 -16.723 1.00 92.88 201 LEU A N 1
ATOM 1539 C CA . LEU A 1 201 ? 19.540 -16.898 -16.903 1.00 92.88 201 LEU A CA 1
ATOM 1540 C C . LEU A 1 201 ? 19.284 -16.158 -15.579 1.00 92.88 201 LEU A C 1
ATOM 1542 O O . LEU A 1 201 ? 20.019 -15.226 -15.246 1.00 92.88 201 LEU A O 1
ATOM 1546 N N . LEU A 1 202 ? 18.292 -16.593 -14.792 1.00 93.06 202 LEU A N 1
ATOM 1547 C CA . LEU A 1 202 ? 17.988 -16.015 -13.477 1.00 93.06 202 LEU A CA 1
ATOM 1548 C C . LEU A 1 202 ? 19.140 -16.201 -12.490 1.00 93.06 202 LEU A C 1
ATOM 1550 O O . LEU A 1 202 ? 19.469 -15.274 -11.753 1.00 93.06 202 LEU A O 1
ATOM 1554 N N . LEU A 1 203 ? 19.791 -17.360 -12.494 1.00 95.94 203 LEU A N 1
ATOM 1555 C CA . LEU A 1 203 ? 20.973 -17.612 -11.673 1.00 95.94 203 LEU A CA 1
ATOM 1556 C C . LEU A 1 203 ? 22.155 -16.716 -12.065 1.00 95.94 203 LEU A C 1
ATOM 1558 O O . LEU A 1 203 ? 22.866 -16.216 -11.193 1.00 95.94 203 LEU A O 1
ATOM 1562 N N . THR A 1 204 ? 22.327 -16.447 -13.360 1.00 94.50 204 THR A N 1
ATOM 1563 C CA . THR A 1 204 ? 23.338 -15.500 -13.853 1.00 94.50 204 THR A CA 1
ATOM 1564 C C . THR A 1 204 ? 23.031 -14.070 -13.392 1.00 94.50 204 THR A C 1
ATOM 1566 O O . THR A 1 204 ? 23.936 -13.364 -12.949 1.00 94.50 204 THR A O 1
ATOM 1569 N N . ILE A 1 205 ? 21.758 -13.653 -13.403 1.00 93.75 205 ILE A N 1
ATOM 1570 C CA . ILE A 1 205 ? 21.326 -12.366 -12.830 1.00 93.75 205 ILE A CA 1
ATOM 1571 C C . ILE A 1 205 ? 21.650 -12.302 -11.330 1.00 93.75 205 ILE A C 1
ATOM 1573 O O . ILE A 1 205 ? 22.231 -11.320 -10.871 1.00 93.75 205 ILE A O 1
ATOM 1577 N N . HIS A 1 206 ? 21.332 -13.349 -10.563 1.00 95.00 206 HIS A N 1
ATOM 1578 C CA . HIS A 1 206 ? 21.615 -13.377 -9.124 1.00 95.00 206 HIS A CA 1
ATOM 1579 C C . HIS A 1 206 ? 23.117 -13.320 -8.824 1.00 95.00 206 HIS A C 1
ATOM 1581 O O . HIS A 1 206 ? 23.513 -12.631 -7.888 1.00 95.00 206 HIS A O 1
ATOM 1587 N N . MET A 1 207 ? 23.962 -13.970 -9.630 1.00 95.06 207 MET A N 1
ATOM 1588 C CA . MET A 1 207 ? 25.421 -13.844 -9.523 1.00 95.06 207 MET A CA 1
ATOM 1589 C C . MET A 1 207 ? 25.876 -12.387 -9.700 1.00 95.06 207 MET A C 1
ATOM 1591 O O . MET A 1 207 ? 26.665 -11.892 -8.897 1.00 95.06 207 MET A O 1
ATOM 1595 N N . LEU A 1 208 ? 25.356 -11.691 -10.718 1.00 92.62 208 LEU A N 1
ATOM 1596 C CA . LEU A 1 208 ? 25.681 -10.287 -10.982 1.00 92.62 208 LEU A CA 1
ATOM 1597 C C . LEU A 1 208 ? 25.220 -9.358 -9.853 1.00 92.62 208 LEU A C 1
ATOM 1599 O O . LEU A 1 208 ? 25.941 -8.436 -9.491 1.00 92.62 208 LEU A O 1
ATOM 1603 N N . LEU A 1 209 ? 24.036 -9.590 -9.281 1.00 91.62 209 LEU A N 1
ATOM 1604 C CA . LEU A 1 209 ? 23.538 -8.812 -8.140 1.00 91.62 209 LEU A CA 1
ATOM 1605 C C . LEU A 1 209 ? 24.374 -9.061 -6.878 1.00 91.62 209 LEU A C 1
ATOM 1607 O O . LEU A 1 209 ? 24.712 -8.116 -6.162 1.00 91.62 209 LEU A O 1
ATOM 1611 N N . LEU A 1 210 ? 24.753 -10.317 -6.636 1.00 91.94 210 LEU A N 1
ATOM 1612 C CA . LEU A 1 210 ? 25.570 -10.707 -5.491 1.00 91.94 210 LEU A CA 1
ATOM 1613 C C . LEU A 1 210 ? 26.965 -10.068 -5.527 1.00 91.94 210 LEU A C 1
ATOM 1615 O O . LEU A 1 210 ? 27.473 -9.696 -4.473 1.00 91.94 210 LEU A O 1
ATOM 1619 N N . GLU A 1 211 ? 27.539 -9.853 -6.717 1.00 88.38 211 GLU A N 1
ATOM 1620 C CA . GLU A 1 211 ? 28.785 -9.087 -6.910 1.00 88.38 211 GLU A CA 1
ATOM 1621 C C . GLU A 1 211 ? 28.702 -7.694 -6.250 1.00 88.38 211 GLU A C 1
ATOM 1623 O O . GLU A 1 211 ? 29.643 -7.274 -5.577 1.00 88.38 211 GLU A O 1
ATOM 1628 N N . TYR A 1 212 ? 27.566 -6.991 -6.373 1.00 85.56 212 TYR A N 1
ATOM 1629 C CA . TYR A 1 212 ? 27.381 -5.659 -5.773 1.00 85.56 212 TYR A CA 1
ATOM 1630 C C . TYR A 1 212 ? 27.156 -5.720 -4.270 1.00 85.56 212 TYR A C 1
ATOM 1632 O O . TYR A 1 212 ? 27.727 -4.906 -3.544 1.00 85.56 212 TYR A O 1
ATOM 1640 N N . ILE A 1 213 ? 26.345 -6.674 -3.805 1.00 88.00 213 ILE A N 1
ATOM 1641 C CA . ILE A 1 213 ? 26.089 -6.864 -2.372 1.00 88.00 213 ILE A CA 1
ATOM 1642 C C . ILE A 1 213 ? 27.414 -7.162 -1.653 1.00 88.00 213 ILE A C 1
ATOM 1644 O O . ILE A 1 213 ? 27.722 -6.543 -0.635 1.00 88.00 213 ILE A O 1
ATOM 1648 N N . LEU A 1 214 ? 28.241 -8.041 -2.227 1.00 87.88 214 LEU A N 1
ATOM 1649 C CA . LEU A 1 214 ? 29.585 -8.325 -1.727 1.00 87.88 214 LEU A CA 1
ATOM 1650 C C . LEU A 1 214 ? 30.498 -7.112 -1.820 1.00 87.88 214 LEU A C 1
ATOM 1652 O O . LEU A 1 214 ? 31.178 -6.802 -0.852 1.00 87.88 214 LEU A O 1
ATOM 1656 N N . GLY A 1 215 ? 30.502 -6.391 -2.943 1.00 83.88 215 GLY A N 1
ATOM 1657 C CA . GLY A 1 215 ? 31.354 -5.216 -3.111 1.00 83.88 215 GLY A CA 1
ATOM 1658 C C . GLY A 1 215 ? 31.171 -4.175 -2.000 1.00 83.88 215 GLY A C 1
ATOM 1659 O O . GLY A 1 215 ? 32.158 -3.627 -1.516 1.00 83.88 215 GLY A O 1
ATOM 1660 N N . GLN A 1 216 ? 29.934 -3.962 -1.539 1.00 81.31 216 GLN A N 1
ATOM 1661 C CA . GLN A 1 216 ? 29.635 -3.067 -0.410 1.00 81.31 216 GLN A CA 1
ATOM 1662 C C . GLN A 1 216 ? 30.114 -3.618 0.941 1.00 81.31 216 GLN A C 1
ATOM 1664 O O . GLN A 1 216 ? 30.533 -2.860 1.817 1.00 81.31 216 GLN A O 1
ATOM 1669 N N . ALA A 1 217 ? 30.056 -4.938 1.113 1.00 83.75 217 ALA A N 1
ATOM 1670 C CA . ALA A 1 217 ? 30.416 -5.610 2.355 1.00 83.75 217 ALA A CA 1
ATOM 1671 C C . ALA A 1 217 ? 31.919 -5.930 2.484 1.00 83.75 217 ALA A C 1
ATOM 1673 O O . ALA A 1 217 ? 32.386 -6.153 3.601 1.00 83.75 217 ALA A O 1
ATOM 1674 N N . CYS A 1 218 ? 32.652 -5.963 1.365 1.00 83.38 218 CYS A N 1
ATOM 1675 C CA . CYS A 1 218 ? 34.020 -6.480 1.261 1.00 83.38 218 CYS A CA 1
ATOM 1676 C C . CYS A 1 218 ? 35.085 -5.416 0.918 1.00 83.38 218 CYS A C 1
ATOM 1678 O O . CYS A 1 218 ? 36.269 -5.739 0.981 1.00 83.38 218 CYS A O 1
ATOM 1680 N N . MET A 1 219 ? 34.719 -4.185 0.520 1.00 72.44 219 MET A N 1
ATOM 1681 C CA . MET A 1 219 ? 35.675 -3.144 0.081 1.00 72.44 219 MET A CA 1
ATOM 1682 C C . MET A 1 219 ? 35.572 -1.842 0.907 1.00 72.44 219 MET A C 1
ATOM 1684 O O . MET A 1 219 ? 34.480 -1.379 1.238 1.00 72.44 219 MET A O 1
ATOM 1688 N N . GLY A 1 220 ? 36.715 -1.232 1.255 1.00 62.91 220 GLY A N 1
ATOM 1689 C CA . GLY A 1 220 ? 36.795 0.018 2.029 1.00 62.91 220 GLY A CA 1
ATOM 1690 C C . GLY A 1 220 ? 36.539 1.323 1.235 1.00 62.91 220 GLY A C 1
ATOM 1691 O O . GLY A 1 220 ? 36.605 1.338 0.007 1.00 62.91 220 GLY A O 1
ATOM 1692 N N . PRO A 1 221 ? 36.306 2.470 1.915 1.00 54.88 221 PRO A N 1
ATOM 1693 C CA . PRO A 1 221 ? 35.928 3.752 1.289 1.00 54.88 221 PRO A CA 1
ATOM 1694 C C . PRO A 1 221 ? 37.016 4.415 0.419 1.00 54.88 221 PRO A C 1
ATOM 1696 O O . PRO A 1 221 ? 36.704 5.268 -0.407 1.00 54.88 221 PRO A O 1
ATOM 1699 N N . SER A 1 222 ? 38.289 4.025 0.544 1.00 56.00 222 SER A N 1
ATOM 1700 C CA . SER A 1 222 ? 39.374 4.440 -0.369 1.00 56.00 222 SER A CA 1
ATOM 1701 C C . SER A 1 222 ? 39.422 3.630 -1.674 1.00 56.00 222 SER A C 1
ATOM 1703 O O . SER A 1 222 ? 40.253 3.900 -2.548 1.00 56.00 222 SER A O 1
ATOM 1705 N N . HIS A 1 223 ? 38.548 2.630 -1.801 1.00 53.28 223 HIS A N 1
ATOM 1706 C CA . HIS A 1 223 ? 38.464 1.683 -2.912 1.00 53.28 223 HIS A CA 1
ATOM 1707 C C . HIS A 1 223 ? 37.064 1.633 -3.533 1.00 53.28 223 HIS A C 1
ATOM 1709 O O . HIS A 1 223 ? 36.724 0.659 -4.199 1.00 53.28 223 HIS A O 1
ATOM 1715 N N . ASP A 1 224 ? 36.270 2.695 -3.369 1.00 49.38 224 ASP A N 1
ATOM 1716 C CA . ASP A 1 224 ? 35.038 2.864 -4.136 1.00 49.38 224 ASP A CA 1
ATOM 1717 C C . ASP A 1 224 ? 35.393 2.758 -5.634 1.00 49.38 224 ASP A C 1
ATOM 1719 O O . ASP A 1 224 ? 36.357 3.408 -6.076 1.00 49.38 224 ASP A O 1
ATOM 1723 N N . PRO A 1 225 ? 34.732 1.892 -6.426 1.00 50.38 225 PRO A N 1
ATOM 1724 C CA . PRO A 1 225 ? 35.188 1.610 -7.773 1.00 50.38 225 PRO A CA 1
ATOM 1725 C C . PRO A 1 225 ? 35.121 2.885 -8.614 1.00 50.38 225 PRO A C 1
ATOM 1727 O O . PRO A 1 225 ? 34.068 3.294 -9.098 1.00 50.38 225 PRO A O 1
ATOM 1730 N N . LYS A 1 226 ? 36.294 3.470 -8.888 1.00 54.09 226 LYS A N 1
ATOM 1731 C CA . LYS A 1 226 ? 36.489 4.566 -9.858 1.00 54.09 226 LYS A CA 1
ATOM 1732 C C . LYS A 1 226 ? 36.021 4.187 -11.278 1.00 54.09 226 LYS A C 1
ATOM 1734 O O . LYS A 1 226 ? 36.001 5.025 -12.174 1.00 54.09 226 LYS A O 1
ATOM 1739 N N . ALA A 1 227 ? 35.643 2.925 -11.488 1.00 59.06 227 ALA A N 1
ATOM 1740 C CA . ALA A 1 227 ? 35.134 2.350 -12.722 1.00 59.06 227 ALA A CA 1
ATOM 1741 C C . ALA A 1 227 ? 33.592 2.392 -12.791 1.00 59.06 227 ALA A C 1
ATOM 1743 O O . ALA A 1 227 ? 32.930 1.354 -12.785 1.00 59.06 227 ALA A O 1
ATOM 1744 N N . VAL A 1 228 ? 33.021 3.594 -12.947 1.00 62.06 228 VAL A N 1
ATOM 1745 C CA . VAL A 1 228 ? 31.574 3.824 -13.192 1.00 62.06 228 VAL A CA 1
ATOM 1746 C C . VAL A 1 228 ? 31.025 2.940 -14.329 1.00 62.06 228 VAL A C 1
ATOM 1748 O O . VAL A 1 228 ? 29.862 2.537 -14.325 1.00 62.06 228 VAL A O 1
ATOM 1751 N N . TYR A 1 229 ? 31.877 2.573 -15.286 1.00 70.88 229 TYR A N 1
ATOM 1752 C CA . TYR A 1 229 ? 31.522 1.746 -16.435 1.00 70.88 229 TYR A CA 1
ATOM 1753 C C . TYR A 1 229 ? 31.116 0.314 -16.073 1.00 70.88 229 TYR A C 1
ATOM 1755 O O . TYR A 1 229 ? 30.143 -0.176 -16.639 1.00 70.88 229 TYR A O 1
ATOM 1763 N N . ARG A 1 230 ? 31.772 -0.341 -15.099 1.00 76.00 230 ARG A N 1
ATOM 1764 C CA . ARG A 1 230 ? 31.416 -1.719 -14.699 1.00 76.00 230 ARG A CA 1
ATOM 1765 C C . ARG A 1 230 ? 29.983 -1.783 -14.170 1.00 76.00 230 ARG A C 1
ATOM 1767 O O . ARG A 1 230 ? 29.238 -2.682 -14.552 1.00 76.00 230 ARG A O 1
ATOM 1774 N N . LYS A 1 231 ? 29.585 -0.777 -13.382 1.00 76.44 231 LYS A N 1
ATOM 1775 C CA . LYS A 1 231 ? 28.205 -0.582 -12.913 1.00 76.44 231 LYS A CA 1
ATOM 1776 C C . LYS A 1 231 ? 27.211 -0.554 -14.061 1.00 76.44 231 LYS A C 1
ATOM 1778 O O . LYS A 1 231 ? 26.256 -1.327 -14.075 1.00 76.44 231 LYS A O 1
ATOM 1783 N N . ASN A 1 232 ? 27.471 0.287 -15.053 1.00 79.75 232 ASN A N 1
ATOM 1784 C CA . ASN A 1 232 ? 26.586 0.426 -16.204 1.00 79.75 232 ASN A CA 1
ATOM 1785 C C . ASN A 1 232 ? 26.533 -0.850 -17.055 1.00 79.75 232 ASN A C 1
ATOM 1787 O O . ASN A 1 232 ? 25.453 -1.223 -17.511 1.00 79.75 232 ASN A O 1
ATOM 1791 N N . THR A 1 233 ? 27.660 -1.542 -17.239 1.00 84.00 233 THR A N 1
ATOM 1792 C CA . THR A 1 233 ? 27.703 -2.814 -17.969 1.00 84.00 233 THR A CA 1
ATOM 1793 C C . THR A 1 233 ? 26.876 -3.890 -17.270 1.00 84.00 233 THR A C 1
ATOM 1795 O O . THR A 1 233 ? 26.061 -4.535 -17.922 1.00 84.00 233 THR A O 1
ATOM 1798 N N . VAL A 1 234 ? 27.015 -4.054 -15.948 1.00 84.19 234 VAL A N 1
ATOM 1799 C CA . VAL A 1 234 ? 26.226 -5.058 -15.215 1.00 84.19 234 VAL A CA 1
ATOM 1800 C C . VAL A 1 234 ? 24.734 -4.740 -15.262 1.00 84.19 234 VAL A C 1
ATOM 1802 O O . VAL A 1 234 ? 23.944 -5.643 -15.517 1.00 84.19 234 VAL A O 1
ATOM 1805 N N . ILE A 1 235 ? 24.336 -3.472 -15.109 1.00 81.06 235 ILE A N 1
ATOM 1806 C CA . ILE A 1 235 ? 22.926 -3.069 -15.255 1.00 81.06 235 ILE A CA 1
ATOM 1807 C C . ILE A 1 235 ? 22.389 -3.469 -16.636 1.00 81.06 235 ILE A C 1
ATOM 1809 O O . ILE A 1 235 ? 21.304 -4.041 -16.735 1.00 81.06 235 ILE A O 1
ATOM 1813 N N . ARG A 1 236 ? 23.152 -3.214 -17.707 1.00 83.12 236 ARG A N 1
ATOM 1814 C CA . ARG A 1 236 ? 22.755 -3.598 -19.071 1.00 83.12 236 ARG A CA 1
ATOM 1815 C C . ARG A 1 236 ? 22.655 -5.111 -19.239 1.00 83.12 236 ARG A C 1
ATOM 1817 O O . ARG A 1 236 ? 21.666 -5.574 -19.800 1.00 83.12 236 ARG A O 1
ATOM 1824 N N . TRP A 1 237 ? 23.617 -5.874 -18.722 1.00 91.00 237 TRP A N 1
ATOM 1825 C CA . TRP A 1 237 ? 23.583 -7.339 -18.764 1.00 91.00 237 TRP A CA 1
ATOM 1826 C C . TRP A 1 237 ? 22.369 -7.898 -18.032 1.00 91.00 237 TRP A C 1
ATOM 1828 O O . TRP A 1 237 ? 21.643 -8.712 -18.597 1.00 91.00 237 TRP A O 1
ATOM 1838 N N . THR A 1 238 ? 22.106 -7.416 -16.819 1.00 89.62 238 THR A N 1
ATOM 1839 C CA . THR A 1 238 ? 20.944 -7.824 -16.027 1.00 89.62 238 THR A CA 1
ATOM 1840 C C . THR A 1 238 ? 19.638 -7.519 -16.757 1.00 89.62 238 THR A C 1
ATOM 1842 O O . THR A 1 238 ? 18.791 -8.401 -16.877 1.00 89.62 238 THR A O 1
ATOM 1845 N N . ASN A 1 239 ? 19.495 -6.313 -17.316 1.00 84.00 239 ASN A N 1
ATOM 1846 C CA . ASN A 1 239 ? 18.298 -5.926 -18.065 1.00 84.00 239 ASN A CA 1
ATOM 1847 C C . ASN A 1 239 ? 18.120 -6.741 -19.352 1.00 84.00 239 ASN A C 1
ATOM 1849 O O . ASN A 1 239 ? 17.002 -7.131 -19.674 1.00 84.00 239 ASN A O 1
ATOM 1853 N N . SER A 1 240 ? 19.208 -7.026 -20.071 1.00 85.00 240 SER A N 1
ATOM 1854 C CA . SER A 1 240 ? 19.183 -7.848 -21.286 1.00 85.00 240 SER A CA 1
ATOM 1855 C C . SER A 1 240 ? 18.744 -9.286 -20.981 1.00 85.00 240 SER A C 1
ATOM 1857 O O . SER A 1 240 ? 17.818 -9.802 -21.609 1.00 85.00 240 SER A O 1
ATOM 1859 N N . LEU A 1 241 ? 19.322 -9.905 -19.944 1.00 88.12 241 LEU A N 1
ATOM 1860 C CA . LEU A 1 241 ? 18.930 -11.242 -19.491 1.00 88.12 241 LEU A CA 1
ATOM 1861 C C . LEU A 1 241 ? 17.470 -11.270 -19.017 1.00 88.12 241 LEU A C 1
ATOM 1863 O O . LEU A 1 241 ? 16.711 -12.139 -19.446 1.00 88.12 241 LEU A O 1
ATOM 1867 N N . ALA A 1 242 ? 17.043 -10.301 -18.203 1.00 83.31 242 ALA A N 1
ATOM 1868 C CA . ALA A 1 242 ? 15.651 -10.189 -17.761 1.00 83.31 242 ALA A CA 1
ATOM 1869 C C . ALA A 1 242 ? 14.685 -10.003 -18.948 1.00 83.31 242 ALA A C 1
ATOM 1871 O O . ALA A 1 242 ? 13.630 -10.637 -19.006 1.00 83.31 242 ALA A O 1
ATOM 1872 N N . GLY A 1 243 ? 15.094 -9.215 -19.947 1.00 78.69 243 GLY A N 1
ATOM 1873 C CA . GLY A 1 243 ? 14.393 -9.007 -21.214 1.00 78.69 243 GLY A CA 1
ATOM 1874 C C . GLY A 1 243 ? 14.279 -10.253 -22.101 1.00 78.69 243 GLY A C 1
ATOM 1875 O O . GLY A 1 243 ? 13.523 -10.225 -23.074 1.00 78.69 243 GLY A O 1
ATOM 1876 N N . SER A 1 244 ? 14.937 -11.361 -21.751 1.00 82.62 244 SER A N 1
ATOM 1877 C CA . SER A 1 244 ? 14.802 -12.663 -22.424 1.00 82.62 244 SER A CA 1
ATOM 1878 C C . SER A 1 244 ? 13.937 -13.684 -21.661 1.00 82.62 244 SER A C 1
ATOM 1880 O O . SER A 1 244 ? 13.602 -14.735 -22.210 1.00 82.62 244 SER A O 1
ATOM 1882 N N . LEU A 1 245 ? 13.530 -13.383 -20.419 1.00 81.62 245 LEU A N 1
ATOM 1883 C CA . LEU A 1 245 ? 12.650 -14.244 -19.613 1.00 81.62 245 LEU A CA 1
ATOM 1884 C C . LEU A 1 245 ? 11.200 -14.188 -20.119 1.00 81.62 245 LEU A C 1
ATOM 1886 O O . LEU A 1 245 ? 10.783 -13.137 -20.603 1.00 81.62 245 LEU A O 1
ATOM 1890 N N . PRO A 1 246 ? 10.392 -15.252 -20.003 1.00 71.88 246 PRO A N 1
ATOM 1891 C CA . PRO A 1 246 ? 9.044 -15.233 -20.536 1.00 71.88 246 PRO A CA 1
ATOM 1892 C C . PRO A 1 246 ? 8.138 -14.303 -19.713 1.00 71.88 246 PRO A C 1
ATOM 1894 O O . PRO A 1 246 ? 8.425 -14.036 -18.541 1.00 71.88 246 PRO A O 1
ATOM 1897 N N . PRO A 1 247 ? 7.037 -13.800 -20.302 1.00 60.91 247 PRO A N 1
ATOM 1898 C CA . PRO A 1 247 ? 6.195 -12.779 -19.675 1.00 60.91 247 PRO A CA 1
ATOM 1899 C C . PRO A 1 247 ? 5.624 -13.161 -18.302 1.00 60.91 247 PRO A C 1
ATOM 1901 O O . PRO A 1 247 ? 5.358 -12.282 -17.502 1.00 60.91 247 PRO A O 1
ATOM 1904 N N . ASN A 1 248 ? 5.487 -14.453 -17.980 1.00 56.22 248 ASN A N 1
ATOM 1905 C CA . ASN A 1 248 ? 5.034 -14.916 -16.658 1.00 56.22 248 ASN A CA 1
ATOM 1906 C C . ASN A 1 248 ? 6.033 -14.651 -15.517 1.00 56.22 248 ASN A C 1
ATOM 1908 O O . ASN A 1 248 ? 5.673 -14.808 -14.356 1.00 56.22 248 ASN A O 1
ATOM 1912 N N . TYR A 1 249 ? 7.277 -14.285 -15.833 1.00 51.78 249 TYR A N 1
ATOM 1913 C CA . TYR A 1 249 ? 8.271 -13.803 -14.865 1.00 51.78 249 TYR A CA 1
ATOM 1914 C C . TYR A 1 249 ? 8.343 -12.269 -14.832 1.00 51.78 249 TYR A C 1
ATOM 1916 O O . TYR A 1 249 ? 9.235 -11.705 -14.200 1.00 51.78 249 TYR A O 1
ATOM 1924 N N . ARG A 1 250 ? 7.432 -11.590 -15.539 1.00 52.81 250 ARG A N 1
ATOM 1925 C CA . ARG A 1 250 ? 7.337 -10.134 -15.632 1.00 52.81 250 ARG A CA 1
ATOM 1926 C C . ARG A 1 250 ? 6.016 -9.679 -15.015 1.00 52.81 250 ARG A C 1
ATOM 1928 O O . ARG A 1 250 ? 5.020 -10.395 -15.029 1.00 52.81 250 ARG A O 1
ATOM 1935 N N . ILE A 1 251 ? 6.036 -8.489 -14.429 1.00 53.59 251 ILE A N 1
ATOM 1936 C CA . ILE A 1 251 ? 4.843 -7.812 -13.916 1.00 53.59 251 ILE A CA 1
ATOM 1937 C C . ILE A 1 251 ? 3.915 -7.550 -15.106 1.00 53.59 251 ILE A C 1
ATOM 1939 O O . ILE A 1 251 ? 4.370 -6.941 -16.065 1.00 53.59 251 ILE A O 1
ATOM 1943 N N . ILE A 1 252 ? 2.644 -7.960 -15.038 1.00 57.34 252 ILE A N 1
ATOM 1944 C CA . ILE A 1 252 ? 1.666 -7.677 -16.101 1.00 57.34 252 ILE A CA 1
ATOM 1945 C C . ILE A 1 252 ? 1.421 -6.169 -16.156 1.00 57.34 252 ILE A C 1
ATOM 1947 O O . ILE A 1 252 ? 0.868 -5.588 -15.225 1.00 57.34 252 ILE A O 1
ATOM 1951 N N . THR A 1 253 ? 1.847 -5.541 -17.245 1.00 68.38 253 THR A N 1
ATOM 1952 C CA . THR A 1 253 ? 1.777 -4.092 -17.477 1.00 68.38 253 THR A CA 1
ATOM 1953 C C . THR A 1 253 ? 1.278 -3.797 -18.889 1.00 68.38 253 THR A C 1
ATOM 1955 O O . THR A 1 253 ? 1.119 -4.724 -19.687 1.00 68.38 253 THR A O 1
ATOM 1958 N N . TRP A 1 254 ? 1.067 -2.519 -19.232 1.00 74.31 254 TRP A N 1
ATOM 1959 C CA . TRP A 1 254 ? 0.663 -2.126 -20.588 1.00 74.31 254 TRP A CA 1
ATOM 1960 C C . TRP A 1 254 ? 1.598 -2.721 -21.656 1.00 74.31 254 TRP A C 1
ATOM 1962 O O . TRP A 1 254 ? 1.142 -3.343 -22.608 1.00 74.31 254 TRP A O 1
ATOM 1972 N N . GLU A 1 255 ? 2.919 -2.669 -21.461 1.00 80.69 255 GLU A N 1
ATOM 1973 C CA . GLU A 1 255 ? 3.867 -3.259 -22.422 1.00 80.69 255 GLU A CA 1
ATOM 1974 C C . GLU A 1 255 ? 3.759 -4.787 -22.587 1.00 80.69 255 GLU A C 1
ATOM 1976 O O . GLU A 1 255 ? 4.271 -5.332 -23.564 1.00 80.69 255 GLU A O 1
ATOM 1981 N N . ASN A 1 256 ? 3.166 -5.498 -21.622 1.00 74.50 256 ASN A N 1
ATOM 1982 C CA . ASN A 1 256 ? 2.927 -6.940 -21.719 1.00 74.50 256 ASN A CA 1
ATOM 1983 C C . ASN A 1 256 ? 1.600 -7.250 -22.404 1.00 74.50 256 ASN A C 1
ATOM 1985 O O . ASN A 1 256 ? 1.515 -8.268 -23.086 1.00 74.50 256 ASN A O 1
ATOM 1989 N N . ILE A 1 257 ? 0.601 -6.388 -22.201 1.00 81.06 257 ILE A N 1
ATOM 1990 C CA . ILE A 1 257 ? -0.732 -6.533 -22.778 1.00 81.06 257 ILE A CA 1
ATOM 1991 C C . ILE A 1 257 ? -0.740 -6.100 -24.245 1.00 81.06 257 ILE A C 1
ATOM 1993 O O . ILE A 1 257 ? -1.344 -6.800 -25.040 1.00 81.06 257 ILE A O 1
ATOM 1997 N N . GLU A 1 258 ? -0.030 -5.040 -24.639 1.00 84.38 258 GLU A N 1
ATOM 1998 C CA . GLU A 1 258 ? 0.042 -4.560 -26.034 1.00 84.38 258 GLU A CA 1
ATOM 1999 C C . GLU A 1 258 ? 1.507 -4.357 -26.473 1.00 84.38 258 GLU A C 1
ATOM 2001 O O . GLU A 1 258 ? 1.990 -3.224 -26.619 1.00 84.38 258 GLU A O 1
ATOM 2006 N N . PRO A 1 259 ? 2.277 -5.451 -26.661 1.00 83.88 259 PRO A N 1
ATOM 2007 C CA . PRO A 1 259 ? 3.693 -5.373 -27.030 1.00 83.88 259 PRO A CA 1
ATOM 2008 C C . PRO A 1 259 ? 3.936 -4.654 -28.369 1.00 83.88 259 PRO A C 1
ATOM 2010 O O . PRO A 1 259 ? 4.971 -3.996 -28.533 1.00 83.88 259 PRO A O 1
ATOM 2013 N N . ALA A 1 260 ? 2.982 -4.740 -29.300 1.00 87.19 260 ALA A N 1
ATOM 2014 C CA . ALA A 1 260 ? 2.930 -3.984 -30.548 1.00 87.19 260 ALA A CA 1
ATOM 2015 C C . ALA A 1 260 ? 1.560 -3.301 -30.684 1.00 87.19 260 ALA A C 1
ATOM 2017 O O . ALA A 1 260 ? 0.557 -3.827 -30.216 1.00 87.19 260 ALA A O 1
ATOM 2018 N N . GLU A 1 261 ? 1.514 -2.119 -31.307 1.00 88.62 261 GLU A N 1
ATOM 2019 C CA . GLU A 1 261 ? 0.288 -1.311 -31.365 1.00 88.62 261 GLU A CA 1
ATOM 2020 C C . GLU A 1 261 ? -0.855 -2.070 -32.064 1.00 88.62 261 GLU A C 1
ATOM 2022 O O . GLU A 1 261 ? -0.783 -2.374 -33.255 1.00 88.62 261 GLU A O 1
ATOM 2027 N N . GLY A 1 262 ? -1.938 -2.322 -31.331 1.00 84.31 262 GLY A N 1
ATOM 2028 C CA . GLY A 1 262 ? -3.109 -3.077 -31.765 1.00 84.31 262 GLY A CA 1
ATOM 2029 C C . GLY A 1 262 ? -3.014 -4.597 -31.596 1.00 84.31 262 GLY A C 1
ATOM 2030 O O . GLY A 1 262 ? -3.989 -5.279 -31.920 1.00 84.31 262 GLY A O 1
ATOM 2031 N N . GLU A 1 263 ? -1.893 -5.132 -31.106 1.00 84.62 263 GLU A N 1
ATOM 2032 C CA . GLU A 1 263 ? -1.675 -6.568 -30.886 1.00 84.62 263 GLU A CA 1
ATOM 2033 C C . GLU A 1 263 ? -1.732 -6.894 -29.388 1.00 84.62 263 GLU A C 1
ATOM 2035 O O . GLU A 1 263 ? -0.779 -6.636 -28.658 1.00 84.62 263 GLU A O 1
ATOM 2040 N N . PHE A 1 264 ? -2.852 -7.472 -28.934 1.00 82.88 264 PHE A N 1
ATOM 2041 C CA . PHE A 1 264 ? -3.128 -7.686 -27.509 1.00 82.88 264 PHE A CA 1
ATOM 2042 C C . PHE A 1 264 ? -2.890 -9.123 -27.031 1.00 82.88 264 PHE A C 1
ATOM 2044 O O . PHE A 1 264 ? -3.401 -10.070 -27.633 1.00 82.88 264 PHE A O 1
ATOM 2051 N N . HIS A 1 265 ? -2.168 -9.282 -25.920 1.00 82.75 265 HIS A N 1
ATOM 2052 C CA . HIS A 1 265 ? -1.763 -10.549 -25.307 1.00 82.75 265 HIS A CA 1
ATOM 2053 C C . HIS A 1 265 ? -2.250 -10.622 -23.842 1.00 82.75 265 HIS A C 1
ATOM 2055 O O . HIS A 1 265 ? -1.728 -9.940 -22.959 1.00 82.75 265 HIS A O 1
ATOM 2061 N N . PHE A 1 266 ? -3.250 -11.464 -23.559 1.00 77.94 266 PHE A N 1
ATOM 2062 C CA . PHE A 1 266 ? -3.903 -11.549 -22.237 1.00 77.94 266 PHE A CA 1
ATOM 2063 C C . PHE A 1 266 ? -3.588 -12.829 -21.452 1.00 77.94 266 PHE A C 1
ATOM 2065 O O . PHE A 1 266 ? -4.072 -13.009 -20.335 1.00 77.94 266 PHE A O 1
ATOM 2072 N N . GLU A 1 267 ? -2.738 -13.713 -21.975 1.00 77.88 267 GLU A N 1
ATOM 2073 C CA . GLU A 1 267 ? -2.553 -15.066 -21.435 1.00 77.88 267 GLU A CA 1
ATOM 2074 C C . GLU A 1 267 ? -2.045 -15.071 -19.987 1.00 77.88 267 GLU A C 1
ATOM 2076 O O . GLU A 1 267 ? -2.323 -15.998 -19.225 1.00 77.88 267 GLU A O 1
ATOM 2081 N N . GLN A 1 268 ? -1.268 -14.059 -19.592 1.00 74.38 268 GLN A N 1
ATOM 2082 C CA . GLN A 1 268 ? -0.799 -13.933 -18.210 1.00 74.38 268 GLN A CA 1
ATOM 2083 C C . GLN A 1 268 ? -1.898 -13.433 -17.277 1.00 74.38 268 GLN A C 1
ATOM 2085 O O . GLN A 1 268 ? -2.014 -13.928 -16.156 1.00 74.38 268 GLN A O 1
ATOM 2090 N N . LEU A 1 269 ? -2.723 -12.493 -17.741 1.00 76.88 269 LEU A N 1
ATOM 2091 C CA . LEU A 1 269 ? -3.850 -11.984 -16.968 1.00 76.88 269 LEU A CA 1
ATOM 2092 C C . LEU A 1 269 ? -4.873 -13.096 -16.721 1.00 76.88 269 LEU A C 1
ATOM 2094 O O . LEU A 1 269 ? -5.321 -13.272 -15.588 1.00 76.88 269 LEU A O 1
ATOM 2098 N N . ASP A 1 270 ? -5.153 -13.909 -17.741 1.00 78.25 270 ASP A N 1
ATOM 2099 C CA . ASP A 1 270 ? -6.031 -15.074 -17.620 1.00 78.25 270 ASP A CA 1
ATOM 2100 C C . ASP A 1 270 ? -5.531 -16.044 -16.537 1.00 78.25 270 ASP A C 1
ATOM 2102 O O . ASP A 1 270 ? -6.302 -16.447 -15.665 1.00 78.25 270 ASP A O 1
ATOM 2106 N N . LYS A 1 271 ? -4.224 -16.337 -16.500 1.00 78.44 271 LYS A N 1
ATOM 2107 C CA . LYS A 1 271 ? -3.623 -17.184 -15.452 1.00 78.44 271 LYS A CA 1
ATOM 2108 C C . LYS A 1 271 ? -3.758 -16.590 -14.052 1.00 78.44 271 LYS A C 1
ATOM 2110 O O . LYS A 1 271 ? -3.995 -17.336 -13.102 1.00 78.44 271 LYS A O 1
ATOM 2115 N N . VAL A 1 272 ? -3.611 -15.271 -13.902 1.00 77.75 272 VAL A N 1
ATOM 2116 C CA . VAL A 1 272 ? -3.805 -14.589 -12.610 1.00 77.75 272 VAL A CA 1
ATOM 2117 C C . VAL A 1 272 ? -5.263 -14.706 -12.157 1.00 77.75 272 VAL A C 1
ATOM 2119 O O . VAL A 1 272 ? -5.520 -15.052 -11.002 1.00 77.75 272 VAL A O 1
ATOM 2122 N N . ILE A 1 273 ? -6.219 -14.497 -13.066 1.00 78.94 273 ILE A N 1
ATOM 2123 C CA . ILE A 1 273 ? -7.657 -14.630 -12.789 1.00 78.94 273 ILE A CA 1
ATOM 2124 C C . ILE A 1 273 ? -8.017 -16.074 -12.414 1.00 78.94 273 ILE A C 1
ATOM 2126 O O . ILE A 1 273 ? -8.733 -16.303 -11.435 1.00 78.94 273 ILE A O 1
ATOM 2130 N N . GLU A 1 274 ? -7.524 -17.058 -13.164 1.00 80.75 274 GLU A N 1
ATOM 2131 C CA . GLU A 1 274 ? -7.727 -18.481 -12.870 1.00 80.75 274 GLU A CA 1
ATOM 2132 C C . GLU A 1 274 ? -7.113 -18.881 -11.526 1.00 80.75 274 GLU A C 1
ATOM 2134 O O . GLU A 1 274 ? -7.758 -19.579 -10.737 1.00 80.75 274 GLU A O 1
ATOM 2139 N N . GLY A 1 275 ? -5.906 -18.392 -11.229 1.00 79.25 275 GLY A N 1
ATOM 2140 C CA . GLY A 1 275 ? -5.252 -18.575 -9.937 1.00 79.25 275 GLY A CA 1
ATOM 2141 C C . GLY A 1 275 ? -6.095 -18.025 -8.788 1.00 79.25 275 GLY A C 1
ATOM 2142 O O . GLY A 1 275 ? -6.373 -18.747 -7.830 1.00 79.25 275 GLY A O 1
ATOM 2143 N N . ALA A 1 276 ? -6.582 -16.788 -8.903 1.00 80.06 276 ALA A N 1
ATOM 2144 C CA . ALA A 1 276 ? -7.433 -16.181 -7.882 1.00 80.06 276 ALA A CA 1
ATOM 2145 C C . ALA A 1 276 ? -8.720 -16.984 -7.647 1.00 80.06 276 ALA A C 1
ATOM 2147 O O . ALA A 1 276 ? -9.043 -17.307 -6.504 1.00 80.06 276 ALA A O 1
ATOM 2148 N N . ARG A 1 277 ? -9.405 -17.404 -8.721 1.00 81.50 277 ARG A N 1
ATOM 2149 C CA . ARG A 1 277 ? -10.608 -18.252 -8.632 1.00 81.50 277 ARG A CA 1
ATOM 2150 C C . ARG A 1 277 ? -10.326 -19.579 -7.934 1.00 81.50 277 ARG A C 1
ATOM 2152 O O . ARG A 1 277 ? -11.079 -19.966 -7.045 1.00 81.50 277 ARG A O 1
ATOM 2159 N N . LYS A 1 278 ? -9.231 -20.257 -8.297 1.00 88.81 278 LYS A N 1
ATOM 2160 C CA . LYS A 1 278 ? -8.817 -21.530 -7.684 1.00 88.81 278 LYS A CA 1
ATOM 2161 C C . LYS A 1 278 ? -8.590 -21.402 -6.175 1.00 88.81 278 LYS A C 1
ATOM 2163 O O . LYS A 1 278 ? -8.837 -22.356 -5.441 1.00 88.81 278 LYS A O 1
ATOM 2168 N N . HIS A 1 279 ? -8.128 -20.240 -5.724 1.00 83.44 279 HIS A N 1
ATOM 2169 C CA . HIS A 1 279 ? -7.847 -19.959 -4.318 1.00 83.44 279 HIS A CA 1
ATOM 2170 C C . HIS A 1 279 ? -8.975 -19.201 -3.599 1.00 83.44 279 HIS A C 1
ATOM 2172 O O . HIS A 1 279 ? -8.792 -18.814 -2.447 1.00 83.44 279 HIS A O 1
ATOM 2178 N N . ASN A 1 280 ? -10.141 -19.029 -4.237 1.00 84.62 280 ASN A N 1
ATOM 2179 C CA . ASN A 1 280 ? -11.282 -18.278 -3.704 1.00 84.62 280 ASN A CA 1
ATOM 2180 C C . ASN A 1 280 ? -10.908 -16.849 -3.259 1.00 84.62 280 ASN A C 1
ATOM 2182 O O . ASN A 1 280 ? -11.317 -16.375 -2.199 1.00 84.62 280 ASN A O 1
ATOM 2186 N N . LEU A 1 281 ? -10.080 -16.184 -4.067 1.00 85.50 281 LEU A N 1
ATOM 2187 C CA . LEU A 1 281 ? -9.632 -14.812 -3.863 1.00 85.50 281 LEU A CA 1
ATOM 2188 C C . LEU A 1 281 ? -10.315 -13.870 -4.855 1.00 85.50 281 LEU A C 1
ATOM 2190 O O . LEU A 1 281 ? -10.598 -14.230 -6.000 1.00 85.50 281 LEU A O 1
ATOM 2194 N N . HIS A 1 282 ? -10.517 -12.633 -4.415 1.00 84.69 282 HIS A N 1
ATOM 2195 C CA . HIS A 1 282 ? -10.875 -11.516 -5.282 1.00 84.69 282 HIS A CA 1
ATOM 2196 C C . HIS A 1 282 ? -9.609 -10.778 -5.732 1.00 84.69 282 HIS A C 1
ATOM 2198 O O . HIS A 1 282 ? -8.582 -10.828 -5.056 1.00 84.69 282 HIS A O 1
ATOM 2204 N N . LEU A 1 283 ? -9.686 -10.090 -6.872 1.00 82.25 283 LEU A N 1
ATOM 2205 C CA . LEU A 1 283 ? -8.570 -9.340 -7.446 1.00 82.25 283 LEU A CA 1
ATOM 2206 C C . LEU A 1 283 ? -8.895 -7.851 -7.529 1.00 82.25 283 LEU A C 1
ATOM 2208 O O . LEU A 1 283 ? -9.992 -7.469 -7.930 1.00 82.25 283 LEU A O 1
ATOM 2212 N N . ILE A 1 284 ? -7.889 -7.039 -7.217 1.00 84.00 284 ILE A N 1
ATOM 2213 C CA . ILE A 1 284 ? -7.798 -5.629 -7.597 1.00 84.00 284 ILE A CA 1
ATOM 2214 C C . ILE A 1 284 ? -6.622 -5.547 -8.573 1.00 84.00 284 ILE A C 1
ATOM 2216 O O . ILE A 1 284 ? -5.513 -5.952 -8.230 1.00 84.00 284 ILE A O 1
ATOM 2220 N N . LEU A 1 285 ? -6.867 -5.091 -9.801 1.00 82.38 285 LEU A N 1
ATOM 2221 C CA . LEU A 1 285 ? -5.881 -5.138 -10.885 1.00 82.38 285 LEU A CA 1
ATOM 2222 C C . LEU A 1 285 ? -5.304 -3.761 -11.175 1.00 82.38 285 LEU A C 1
ATOM 2224 O O . LEU A 1 285 ? -5.990 -2.928 -11.756 1.00 82.38 285 LEU A O 1
ATOM 2228 N N . LEU A 1 286 ? -4.035 -3.548 -10.837 1.00 81.81 286 LEU A N 1
ATOM 2229 C CA . LEU A 1 286 ? -3.372 -2.260 -11.023 1.00 81.81 286 LEU A CA 1
ATOM 2230 C C . LEU A 1 286 ? -3.014 -2.021 -12.496 1.00 81.81 286 LEU A C 1
ATOM 2232 O O . LEU A 1 286 ? -2.240 -2.778 -13.078 1.00 81.81 286 LEU A O 1
ATOM 2236 N N . TRP A 1 287 ? -3.542 -0.950 -13.092 1.00 84.12 287 TRP A N 1
ATOM 2237 C CA . TRP A 1 287 ? -3.237 -0.576 -14.471 1.00 84.12 287 TRP A CA 1
ATOM 2238 C C . TRP A 1 287 ? -2.009 0.348 -14.529 1.00 84.12 287 TRP A C 1
ATOM 2240 O O . TRP A 1 287 ? -2.078 1.563 -14.332 1.00 84.12 287 TRP A O 1
ATOM 2250 N N . PHE A 1 288 ? -0.845 -0.241 -14.817 1.00 83.69 288 PHE A N 1
ATOM 2251 C CA . PHE A 1 288 ? 0.403 0.499 -15.043 1.00 83.69 288 PHE A CA 1
ATOM 2252 C C . PHE A 1 288 ? 0.494 0.969 -16.502 1.00 83.69 288 PHE A C 1
ATOM 2254 O O . PHE A 1 288 ? 1.243 0.409 -17.304 1.00 83.69 288 PHE A O 1
ATOM 2261 N N . GLY A 1 289 ? -0.313 1.986 -16.822 1.00 83.62 289 GLY A N 1
ATOM 2262 C CA . GLY A 1 289 ? -0.402 2.629 -18.135 1.00 83.62 289 GLY A CA 1
ATOM 2263 C C . GLY A 1 289 ? 0.612 3.762 -18.326 1.00 83.62 289 GLY A C 1
ATOM 2264 O O . GLY A 1 289 ? 1.825 3.567 -18.227 1.00 83.62 289 GLY A O 1
ATOM 2265 N N . SER A 1 290 ? 0.118 4.974 -18.606 1.00 86.31 290 SER A N 1
ATOM 2266 C CA . SER A 1 290 ? 0.977 6.146 -18.854 1.00 86.31 290 SER A CA 1
ATOM 2267 C C . SER A 1 290 ? 1.839 6.556 -17.664 1.00 86.31 290 SER A C 1
ATOM 2269 O O . SER A 1 290 ? 2.867 7.202 -17.865 1.00 86.31 290 SER A O 1
ATOM 2271 N N . PHE A 1 291 ? 1.435 6.217 -16.441 1.00 84.25 291 PHE A N 1
ATOM 2272 C CA . PHE A 1 291 ? 2.018 6.764 -15.221 1.00 84.25 291 PHE A CA 1
ATOM 2273 C C . PHE A 1 291 ? 2.186 5.666 -14.161 1.00 84.25 291 PHE A C 1
ATOM 2275 O O . PHE A 1 291 ? 1.226 4.979 -13.817 1.00 84.25 291 PHE A O 1
ATOM 2282 N N . LYS A 1 292 ? 3.411 5.495 -13.649 1.00 79.56 292 LYS A N 1
ATOM 2283 C CA . LYS A 1 292 ? 3.787 4.608 -12.537 1.00 79.56 292 LYS A CA 1
ATOM 2284 C C . LYS A 1 292 ? 4.936 5.253 -11.760 1.00 79.56 292 LYS A C 1
ATOM 2286 O O . LYS A 1 292 ? 6.018 5.446 -12.309 1.00 79.56 292 LYS A O 1
ATOM 2291 N N . ASN A 1 293 ? 4.743 5.544 -10.471 1.00 70.44 293 ASN A N 1
ATOM 2292 C CA . ASN A 1 293 ? 5.670 6.303 -9.621 1.00 70.44 293 ASN A CA 1
ATOM 2293 C C . ASN A 1 293 ? 6.162 7.587 -10.309 1.00 70.44 293 ASN A C 1
ATOM 2295 O O . ASN A 1 293 ? 7.334 7.945 -10.226 1.00 70.44 293 ASN A O 1
ATOM 2299 N N . GLY A 1 294 ? 5.265 8.227 -11.052 1.00 69.19 294 GLY A N 1
ATOM 2300 C CA . GLY A 1 294 ? 5.537 9.388 -11.875 1.00 69.19 294 GLY A CA 1
ATOM 2301 C C . GLY A 1 294 ? 6.187 9.136 -13.225 1.00 69.19 294 GLY A C 1
ATOM 2302 O O . GLY A 1 294 ? 6.151 10.015 -14.066 1.00 69.19 294 GLY A O 1
ATOM 2303 N N . LEU A 1 295 ? 6.685 7.943 -13.507 1.00 75.00 295 LEU A N 1
ATOM 2304 C CA . LEU A 1 295 ? 7.360 7.637 -14.764 1.00 75.00 295 LEU A CA 1
ATOM 2305 C C . LEU A 1 295 ? 6.415 6.947 -15.752 1.00 75.00 295 LEU A C 1
ATOM 2307 O O . LEU A 1 295 ? 5.448 6.297 -15.362 1.00 75.00 295 LEU A O 1
ATOM 2311 N N . SER A 1 296 ? 6.739 6.994 -17.041 1.00 80.94 296 SER A N 1
ATOM 2312 C CA . SER A 1 296 ? 6.062 6.212 -18.091 1.00 80.94 296 SER A CA 1
ATOM 2313 C C . SER A 1 296 ? 6.822 4.928 -18.435 1.00 80.94 296 SER A C 1
ATOM 2315 O O . SER A 1 296 ? 6.810 4.455 -19.576 1.00 80.94 296 SER A O 1
ATOM 2317 N N . SER A 1 297 ? 7.488 4.346 -17.437 1.00 79.38 297 SER A N 1
ATOM 2318 C CA . SER A 1 297 ? 8.392 3.200 -17.582 1.00 79.38 297 SER A CA 1
ATOM 2319 C C . SER A 1 297 ? 7.701 1.891 -17.967 1.00 79.38 297 SER A C 1
ATOM 2321 O O . SER A 1 297 ? 8.382 0.978 -18.424 1.00 79.38 297 SER A O 1
ATOM 2323 N N . TYR A 1 298 ? 6.375 1.807 -17.861 1.00 79.31 298 TYR A N 1
ATOM 2324 C CA . TYR A 1 298 ? 5.582 0.617 -18.195 1.00 79.31 298 TYR A CA 1
ATOM 2325 C C . TYR A 1 298 ? 4.760 0.746 -19.483 1.00 79.31 298 TYR A C 1
ATOM 2327 O O . TYR A 1 298 ? 4.088 -0.201 -19.884 1.00 79.31 298 TYR A O 1
ATOM 2335 N N . THR A 1 299 ? 4.867 1.884 -20.177 1.00 85.31 299 THR A N 1
ATOM 2336 C CA . THR A 1 299 ? 4.271 2.054 -21.509 1.00 85.31 299 THR A CA 1
ATOM 2337 C C . THR A 1 299 ? 4.937 1.121 -22.541 1.00 85.31 299 THR A C 1
ATOM 2339 O O . THR A 1 299 ? 6.110 0.771 -22.383 1.00 85.31 299 THR A O 1
ATOM 2342 N N . PRO A 1 300 ? 4.254 0.688 -23.611 1.00 86.12 300 PRO A N 1
ATOM 2343 C CA . PRO A 1 300 ? 4.852 -0.157 -24.637 1.00 86.12 300 PRO A CA 1
ATOM 2344 C C . PRO A 1 300 ? 6.017 0.506 -25.372 1.00 86.12 300 PRO A C 1
ATOM 2346 O O . PRO A 1 300 ? 6.137 1.732 -25.424 1.00 86.12 300 PRO A O 1
ATOM 2349 N N . SER A 1 301 ? 6.859 -0.303 -26.019 1.00 86.06 301 SER A N 1
ATOM 2350 C CA . SER A 1 301 ? 8.017 0.192 -26.780 1.00 86.06 301 SER A CA 1
ATOM 2351 C C . SER A 1 301 ? 7.634 1.209 -27.867 1.00 86.06 301 SER A C 1
ATOM 2353 O O . SER A 1 301 ? 8.327 2.212 -28.037 1.00 86.06 301 SER A O 1
ATOM 2355 N N . TRP A 1 302 ? 6.496 1.009 -28.538 1.00 90.12 302 TRP A N 1
ATOM 2356 C CA . TRP A 1 302 ? 5.976 1.894 -29.585 1.00 90.12 302 TRP A CA 1
ATOM 2357 C C . TRP A 1 302 ? 5.449 3.240 -29.051 1.00 90.12 302 TRP A C 1
ATOM 2359 O O . TRP A 1 302 ? 5.363 4.202 -29.815 1.00 90.12 302 TRP A O 1
ATOM 2369 N N . VAL A 1 303 ? 5.178 3.339 -27.743 1.00 90.38 303 VAL A N 1
ATOM 2370 C CA . VAL A 1 303 ? 4.961 4.612 -27.037 1.00 90.38 303 VAL A CA 1
ATOM 2371 C C . VAL A 1 303 ? 6.302 5.202 -26.604 1.00 90.38 303 VAL A C 1
ATOM 2373 O O . VAL A 1 303 ? 6.632 6.337 -26.956 1.00 90.38 303 VAL A O 1
ATOM 2376 N N . LYS A 1 304 ? 7.119 4.413 -25.888 1.00 84.88 304 LYS A N 1
ATOM 2377 C CA . LYS A 1 304 ? 8.394 4.850 -25.294 1.00 84.88 304 LYS A CA 1
ATOM 2378 C C . LYS A 1 304 ? 9.363 5.442 -26.316 1.00 84.88 304 LYS A C 1
ATOM 2380 O O . LYS A 1 304 ? 10.013 6.445 -26.012 1.00 84.88 304 LYS A O 1
ATOM 2385 N N . ALA A 1 305 ? 9.469 4.802 -27.482 1.00 86.81 305 ALA A N 1
ATOM 2386 C CA . ALA A 1 305 ? 10.445 5.099 -28.528 1.00 86.81 305 ALA A CA 1
ATOM 2387 C C . ALA A 1 305 ? 9.934 6.075 -29.604 1.00 86.81 305 ALA A C 1
ATOM 2389 O O . ALA A 1 305 ? 10.671 6.365 -30.545 1.00 86.81 305 ALA A O 1
ATOM 2390 N N . ASN A 1 306 ? 8.707 6.596 -29.479 1.00 90.62 306 ASN A N 1
ATOM 2391 C CA . ASN A 1 306 ? 8.120 7.528 -30.446 1.00 90.62 306 ASN A CA 1
ATOM 2392 C C . ASN A 1 306 ? 7.761 8.877 -29.791 1.00 90.62 306 ASN A C 1
ATOM 2394 O O . ASN A 1 306 ? 6.580 9.193 -29.620 1.00 90.62 306 ASN A O 1
ATOM 2398 N N . PRO A 1 307 ? 8.766 9.693 -29.415 1.00 87.88 307 PRO A N 1
ATOM 2399 C CA . PRO A 1 307 ? 8.539 10.977 -28.752 1.00 87.88 307 PRO A CA 1
ATOM 2400 C C . PRO A 1 307 ? 7.865 12.025 -29.652 1.00 87.88 307 PRO A C 1
ATOM 2402 O O . PRO A 1 307 ? 7.307 12.988 -29.133 1.00 87.88 307 PRO A O 1
ATOM 2405 N N . ASP A 1 308 ? 7.877 11.849 -30.976 1.00 89.81 308 ASP A N 1
ATOM 2406 C CA . ASP A 1 308 ? 7.182 12.750 -31.903 1.00 89.81 308 ASP A CA 1
ATOM 2407 C C . ASP A 1 308 ? 5.660 12.615 -31.770 1.00 89.81 308 ASP A C 1
ATOM 2409 O O . ASP A 1 308 ? 4.932 13.611 -31.750 1.00 89.81 308 ASP A O 1
ATOM 2413 N N . ARG A 1 309 ? 5.174 11.375 -31.635 1.00 92.50 309 ARG A N 1
ATOM 2414 C CA . ARG A 1 309 ? 3.755 11.086 -31.397 1.00 92.50 309 ARG A CA 1
ATOM 2415 C C . ARG A 1 309 ? 3.380 11.215 -29.919 1.00 92.50 309 ARG A C 1
ATOM 2417 O O . ARG A 1 309 ? 2.314 11.752 -29.615 1.00 92.50 309 ARG A O 1
ATOM 2424 N N . PHE A 1 310 ? 4.257 10.758 -29.025 1.00 92.38 310 PHE A N 1
ATOM 2425 C CA . PHE A 1 310 ? 4.062 10.711 -27.573 1.00 92.38 310 PHE A CA 1
ATOM 2426 C C . PHE A 1 310 ? 5.122 11.565 -26.861 1.00 92.38 310 PHE A C 1
ATOM 2428 O O . PHE A 1 310 ? 6.049 11.039 -26.236 1.00 92.38 310 PHE A O 1
ATOM 2435 N N . PRO A 1 311 ? 5.023 12.902 -26.963 1.00 89.06 311 PRO A N 1
ATOM 2436 C CA . PRO A 1 311 ? 6.004 13.804 -26.392 1.00 89.06 311 PRO A CA 1
ATOM 2437 C C . PRO A 1 311 ? 6.069 13.642 -24.881 1.00 89.06 311 PRO A C 1
ATOM 2439 O O . PRO A 1 311 ? 5.053 13.507 -24.194 1.00 89.06 311 PRO A O 1
ATOM 2442 N N . ARG A 1 312 ? 7.290 13.704 -24.367 1.00 84.62 312 ARG A N 1
ATOM 2443 C CA . ARG A 1 312 ? 7.580 13.673 -22.940 1.00 84.62 312 ARG A CA 1
ATOM 2444 C C . ARG A 1 312 ? 7.373 15.042 -22.294 1.00 84.62 312 ARG A C 1
ATOM 2446 O O . ARG A 1 312 ? 7.310 16.063 -22.984 1.00 84.62 312 ARG A O 1
ATOM 2453 N N . ALA A 1 313 ? 7.262 15.080 -20.972 1.00 78.44 313 ALA A N 1
ATOM 2454 C CA . ALA A 1 313 ? 7.215 16.343 -20.253 1.00 78.44 313 ALA A CA 1
ATOM 2455 C C . ALA A 1 313 ? 8.585 17.042 -20.255 1.00 78.44 313 ALA A C 1
ATOM 2457 O O . ALA A 1 313 ? 9.633 16.423 -20.076 1.00 78.44 313 ALA A O 1
ATOM 2458 N N . GLU A 1 314 ? 8.568 18.361 -20.438 1.00 72.44 314 GLU A N 1
ATOM 2459 C CA . GLU A 1 314 ? 9.758 19.206 -20.342 1.00 72.44 314 GLU A CA 1
ATOM 2460 C C . GLU A 1 314 ? 9.966 19.639 -18.882 1.00 72.44 314 GLU A C 1
ATOM 2462 O O . GLU A 1 314 ? 9.059 20.192 -18.254 1.00 72.44 314 GLU A O 1
ATOM 2467 N N . LEU A 1 315 ? 11.168 19.424 -18.347 1.00 65.81 315 LEU A N 1
ATOM 2468 C CA . LEU A 1 315 ? 11.549 19.821 -16.993 1.00 65.81 315 LEU A CA 1
ATOM 2469 C C . LEU A 1 315 ? 12.137 21.242 -16.984 1.00 65.81 315 LEU A C 1
ATOM 2471 O O . LEU A 1 315 ? 12.839 21.671 -17.902 1.00 65.81 315 LEU A O 1
ATOM 2475 N N . GLY A 1 316 ? 11.849 21.997 -15.919 1.00 53.72 316 GLY A N 1
ATOM 2476 C CA . GLY A 1 316 ? 12.382 23.349 -15.718 1.00 53.72 316 GLY A CA 1
ATOM 2477 C C . GLY A 1 316 ? 13.873 23.381 -15.334 1.00 53.72 316 GLY A C 1
ATOM 2478 O O . GLY A 1 316 ? 14.449 22.379 -14.929 1.00 53.72 316 GLY A O 1
ATOM 2479 N N . HIS A 1 317 ? 14.482 24.573 -15.392 1.00 48.81 317 HIS A N 1
ATOM 2480 C CA . HIS A 1 317 ? 15.926 24.880 -15.273 1.00 48.81 317 HIS A CA 1
ATOM 2481 C C . HIS A 1 317 ? 16.705 24.406 -14.016 1.00 48.81 317 HIS A C 1
ATOM 2483 O O . HIS A 1 317 ? 17.879 24.748 -13.881 1.00 48.81 317 HIS A O 1
ATOM 2489 N N . LYS A 1 318 ? 16.130 23.614 -13.100 1.00 44.28 318 LYS A N 1
ATOM 2490 C CA . LYS A 1 318 ? 16.840 23.111 -11.901 1.00 44.28 318 LYS A CA 1
ATOM 2491 C C . LYS A 1 318 ? 17.949 22.084 -12.245 1.00 44.28 318 LYS A C 1
ATOM 2493 O O . LYS A 1 318 ? 18.773 21.794 -11.390 1.00 44.28 318 LYS A O 1
ATOM 2498 N N . TYR A 1 319 ? 18.013 21.604 -13.496 1.00 43.78 319 TYR A N 1
ATOM 2499 C CA . TYR A 1 319 ? 18.982 20.609 -13.998 1.00 43.78 319 TYR A CA 1
ATOM 2500 C C . TYR A 1 319 ? 20.022 21.158 -15.000 1.00 43.78 319 TYR A C 1
ATOM 2502 O O . TYR A 1 319 ? 20.650 20.399 -15.735 1.00 43.78 319 TYR A O 1
ATOM 2510 N N . GLY A 1 320 ? 20.239 22.476 -15.026 1.00 39.06 320 GLY A N 1
ATOM 2511 C CA . GLY A 1 320 ? 21.220 23.123 -15.906 1.00 39.06 320 GLY A CA 1
ATOM 2512 C C . GLY A 1 320 ? 20.608 23.765 -17.157 1.00 39.06 320 GLY A C 1
ATOM 2513 O O . GLY A 1 320 ? 19.394 23.802 -17.347 1.00 39.06 320 GLY A O 1
ATOM 2514 N N . SER A 1 321 ? 21.463 24.352 -17.998 1.00 43.00 321 SER A N 1
ATOM 2515 C CA . SER A 1 321 ? 21.090 25.196 -19.148 1.00 43.00 321 SER A CA 1
ATOM 2516 C C . SER A 1 321 ? 20.453 24.450 -20.331 1.00 43.00 321 SER A C 1
ATOM 2518 O O . SER A 1 321 ? 19.980 25.103 -21.261 1.00 43.00 321 SER A O 1
ATOM 2520 N N . ASN A 1 322 ? 20.374 23.118 -20.289 1.00 45.28 322 ASN A N 1
ATOM 2521 C CA . ASN A 1 322 ? 19.688 22.315 -21.299 1.00 45.28 322 ASN A CA 1
ATOM 2522 C C . ASN A 1 322 ? 18.260 21.979 -20.847 1.00 45.28 322 ASN A C 1
ATOM 2524 O O . ASN A 1 322 ? 18.037 21.621 -19.694 1.00 45.28 322 ASN A O 1
ATOM 2528 N N . ARG A 1 323 ? 17.292 22.078 -21.770 1.00 53.19 323 ARG A N 1
ATOM 2529 C CA . ARG A 1 323 ? 15.907 21.605 -21.592 1.00 53.19 323 ARG A CA 1
ATOM 2530 C C . ARG A 1 323 ? 15.925 20.102 -21.286 1.00 53.19 323 ARG A C 1
ATOM 2532 O O . ARG A 1 323 ? 15.967 19.295 -22.209 1.00 53.19 323 ARG A O 1
ATOM 2539 N N . ALA A 1 324 ? 15.957 19.737 -20.009 1.00 59.41 324 ALA A N 1
ATOM 2540 C CA . ALA A 1 324 ? 15.865 18.348 -19.589 1.00 59.41 324 ALA A CA 1
ATOM 2541 C C . ALA A 1 324 ? 14.447 17.834 -19.871 1.00 59.41 324 ALA A C 1
ATOM 2543 O O . ALA A 1 324 ? 13.466 18.555 -19.696 1.00 59.41 324 ALA A O 1
ATOM 2544 N N . VAL A 1 325 ? 14.346 16.599 -20.341 1.00 66.62 325 VAL A N 1
ATOM 2545 C CA . VAL A 1 325 ? 13.083 15.923 -20.633 1.00 66.62 325 VAL A CA 1
ATOM 2546 C C . VAL A 1 325 ? 12.914 14.827 -19.584 1.00 66.62 325 VAL A C 1
ATOM 2548 O O . VAL A 1 325 ? 13.858 14.072 -19.358 1.00 66.62 325 VAL A O 1
ATOM 2551 N N . GLY A 1 326 ? 11.762 14.786 -18.914 1.00 63.91 326 GLY A N 1
ATOM 2552 C CA . GLY A 1 326 ? 11.445 13.753 -17.921 1.00 63.91 326 GLY A CA 1
ATOM 2553 C C . GLY A 1 326 ? 11.069 12.434 -18.592 1.00 63.91 326 GLY A C 1
ATOM 2554 O O . GLY A 1 326 ? 10.625 12.424 -19.744 1.00 63.91 326 GLY A O 1
ATOM 2555 N N . ASP A 1 327 ? 11.210 11.316 -17.883 1.00 75.69 327 ASP A N 1
ATOM 2556 C CA . ASP A 1 327 ? 10.755 10.008 -18.376 1.00 75.69 327 ASP A CA 1
ATOM 2557 C C . ASP A 1 327 ? 9.259 9.813 -18.085 1.00 75.69 327 ASP A C 1
ATOM 2559 O O . ASP A 1 327 ? 8.821 8.828 -17.497 1.00 75.69 327 ASP A O 1
ATOM 2563 N N . VAL A 1 328 ? 8.459 10.772 -18.553 1.00 80.50 328 VAL A N 1
ATOM 2564 C CA . VAL A 1 328 ? 7.005 10.815 -18.394 1.00 80.50 328 VAL A CA 1
ATOM 2565 C C . VAL A 1 328 ? 6.363 11.382 -19.651 1.00 80.50 328 VAL A C 1
ATOM 2567 O O . VAL A 1 328 ? 6.825 12.384 -20.202 1.00 80.50 328 VAL A O 1
ATOM 2570 N N . VAL A 1 329 ? 5.314 10.737 -20.156 1.00 86.06 329 VAL A N 1
ATOM 2571 C CA . VAL A 1 329 ? 4.519 11.257 -21.272 1.00 86.06 329 VAL A CA 1
ATOM 2572 C C . VAL A 1 329 ? 3.775 12.518 -20.842 1.00 86.06 329 VAL A C 1
ATOM 2574 O O . VAL A 1 329 ? 3.297 12.649 -19.719 1.00 86.06 329 VAL A O 1
ATOM 2577 N N . SER A 1 330 ? 3.679 13.486 -21.745 1.00 86.00 330 SER A N 1
ATOM 2578 C CA . SER A 1 330 ? 3.017 14.751 -21.460 1.00 86.00 330 SER A CA 1
ATOM 2579 C C . SER A 1 330 ? 1.517 14.548 -21.241 1.00 86.00 330 SER A C 1
ATOM 2581 O O . SER A 1 330 ? 0.809 14.118 -22.152 1.00 86.00 330 SER A O 1
ATOM 2583 N N . VAL A 1 331 ? 1.009 14.959 -20.074 1.00 86.44 331 VAL A N 1
ATOM 2584 C CA . VAL A 1 331 ? -0.434 14.957 -19.749 1.00 86.44 331 VAL A CA 1
ATOM 2585 C C . VAL A 1 331 ? -1.270 15.813 -20.717 1.00 86.44 331 VAL A C 1
ATOM 2587 O O . VAL A 1 331 ? -2.480 15.642 -20.835 1.00 86.44 331 VAL A O 1
ATOM 2590 N N . PHE A 1 332 ? -0.631 16.728 -21.454 1.00 86.75 332 PHE A N 1
ATOM 2591 C CA . PHE A 1 332 ? -1.286 17.582 -22.451 1.00 86.75 332 PHE A CA 1
ATOM 2592 C C . PHE A 1 332 ? -1.434 16.917 -23.823 1.00 86.75 332 PHE A C 1
ATOM 2594 O O . PHE A 1 332 ? -2.053 17.501 -24.713 1.00 86.75 332 PHE A O 1
ATOM 2601 N N . ASN A 1 333 ? -0.827 15.747 -24.037 1.00 88.88 333 ASN A N 1
ATOM 2602 C CA . ASN A 1 333 ? -0.868 15.077 -25.326 1.00 88.88 333 ASN A CA 1
ATOM 2603 C C . ASN A 1 333 ? -2.072 14.129 -25.416 1.00 88.88 333 ASN A C 1
ATOM 2605 O O . ASN A 1 333 ? -2.173 13.132 -24.704 1.00 88.88 333 ASN A O 1
ATOM 2609 N N . GLU A 1 334 ? -2.983 14.432 -26.341 1.00 91.94 334 GLU A N 1
ATOM 2610 C CA . GLU A 1 334 ? -4.183 13.621 -26.549 1.00 91.94 334 GLU A CA 1
ATOM 2611 C C . GLU A 1 334 ? -3.883 12.253 -27.160 1.00 91.94 334 GLU A C 1
ATOM 2613 O O . GLU A 1 334 ? -4.624 11.313 -26.894 1.00 91.94 334 GLU A O 1
ATOM 2618 N N . ALA A 1 335 ? -2.815 12.112 -27.953 1.00 91.50 335 ALA A N 1
ATOM 2619 C CA . ALA A 1 335 ? -2.449 10.820 -28.525 1.00 91.50 335 ALA A CA 1
ATOM 2620 C C . ALA A 1 335 ? -2.020 9.835 -27.427 1.00 91.50 335 ALA A C 1
ATOM 2622 O O . ALA A 1 335 ? -2.483 8.699 -27.454 1.00 91.50 335 ALA A O 1
ATOM 2623 N N . SER A 1 336 ? -1.236 10.280 -26.436 1.00 90.38 336 SER A N 1
ATOM 2624 C CA . SER A 1 336 ? -0.890 9.499 -25.240 1.00 90.38 336 SER A CA 1
ATOM 2625 C C . SER A 1 336 ? -2.146 9.085 -24.475 1.00 90.38 336 SER A C 1
ATOM 2627 O O . SER A 1 336 ? -2.349 7.899 -24.233 1.00 90.38 336 SER A O 1
ATOM 2629 N N . ARG A 1 337 ? -3.046 10.041 -24.189 1.00 90.94 337 ARG A N 1
ATOM 2630 C CA . ARG A 1 337 ? -4.316 9.776 -23.486 1.00 90.94 337 ARG A CA 1
ATOM 2631 C C . ARG A 1 337 ? -5.188 8.766 -24.216 1.00 90.94 337 ARG A C 1
ATOM 2633 O O . ARG A 1 337 ? -5.756 7.871 -23.602 1.00 90.94 337 ARG A O 1
ATOM 2640 N N . ASN A 1 338 ? -5.331 8.941 -25.524 1.00 90.81 338 ASN A N 1
ATOM 2641 C CA . ASN A 1 338 ? -6.178 8.088 -26.341 1.00 90.81 338 ASN A CA 1
ATOM 2642 C C . ASN A 1 338 ? -5.563 6.692 -26.512 1.00 90.81 338 ASN A C 1
ATOM 2644 O O . ASN A 1 338 ? -6.321 5.735 -26.602 1.00 90.81 338 ASN A O 1
ATOM 2648 N N . ALA A 1 339 ? -4.230 6.573 -26.552 1.00 89.25 339 ALA A N 1
ATOM 2649 C CA . ALA A 1 339 ? -3.531 5.290 -26.555 1.00 89.25 339 ALA A CA 1
ATOM 2650 C C . ALA A 1 339 ? -3.752 4.539 -25.233 1.00 89.25 339 ALA A C 1
ATOM 2652 O O . ALA A 1 339 ? -4.214 3.406 -25.268 1.00 89.25 339 ALA A O 1
ATOM 2653 N N . ASP A 1 340 ? -3.559 5.207 -24.091 1.00 88.25 340 ASP A N 1
ATOM 2654 C CA . ASP A 1 340 ? -3.810 4.640 -22.752 1.00 88.25 340 ASP A CA 1
ATOM 2655 C C . ASP A 1 340 ? -5.272 4.181 -22.597 1.00 88.25 340 ASP A C 1
ATOM 2657 O O . ASP A 1 340 ? -5.567 3.083 -22.138 1.00 88.25 340 ASP A O 1
ATOM 2661 N N . ALA A 1 341 ? -6.220 4.986 -23.085 1.00 83.62 341 ALA A N 1
ATOM 2662 C CA . ALA A 1 341 ? -7.639 4.646 -23.038 1.00 83.62 341 ALA A CA 1
ATOM 2663 C C . ALA A 1 341 ? -8.056 3.532 -24.023 1.00 83.62 341 ALA A C 1
ATOM 2665 O O . ALA A 1 341 ? -9.101 2.910 -23.822 1.00 83.62 341 ALA A O 1
ATOM 2666 N N . ARG A 1 342 ? -7.305 3.293 -25.111 1.00 74.12 342 ARG A N 1
ATOM 2667 C CA . ARG A 1 342 ? -7.676 2.329 -26.169 1.00 74.12 342 ARG A CA 1
ATOM 2668 C C . ARG A 1 342 ? -7.591 0.881 -25.688 1.00 74.12 342 ARG A C 1
ATOM 2670 O O . ARG A 1 342 ? -8.422 0.077 -26.110 1.00 74.12 342 ARG A O 1
ATOM 2677 N N . GLU A 1 343 ? -6.656 0.604 -24.787 1.00 57.34 343 GLU A N 1
ATOM 2678 C CA . GLU A 1 343 ? -6.441 -0.675 -24.093 1.00 57.34 343 GLU A CA 1
ATOM 2679 C C . GLU A 1 343 ? -7.723 -1.267 -23.495 1.00 57.34 343 GLU A C 1
ATOM 2681 O O . GLU A 1 343 ? -7.979 -2.466 -23.565 1.00 57.34 343 GLU A O 1
ATOM 2686 N N . TRP A 1 344 ? -8.593 -0.409 -22.964 1.00 55.03 344 TRP A N 1
ATOM 2687 C CA . TRP A 1 344 ? -9.759 -0.825 -22.190 1.00 55.03 344 TRP A CA 1
ATOM 2688 C C . TRP A 1 344 ? -10.895 -1.444 -23.009 1.00 55.03 344 TRP A C 1
ATOM 2690 O O . TRP A 1 344 ? -11.826 -2.008 -22.434 1.00 55.03 344 TRP A O 1
ATOM 2700 N N . LYS A 1 345 ? -10.823 -1.373 -24.344 1.00 51.94 345 LYS A N 1
ATOM 2701 C CA . LYS A 1 345 ? -11.852 -1.902 -25.253 1.00 51.94 345 LYS A CA 1
ATOM 2702 C C . LYS A 1 345 ? -11.922 -3.433 -25.321 1.00 51.94 345 LYS A C 1
ATOM 2704 O O . LYS A 1 345 ? -12.772 -3.953 -26.041 1.00 51.94 345 LYS A O 1
ATOM 2709 N N . MET A 1 346 ? -11.080 -4.178 -24.600 1.00 47.03 346 MET A N 1
ATOM 2710 C CA . MET A 1 346 ? -11.105 -5.645 -24.618 1.00 47.03 346 MET A CA 1
ATOM 2711 C C . MET A 1 346 ? -10.980 -6.266 -23.215 1.00 47.03 346 MET A C 1
ATOM 2713 O O . MET A 1 346 ? -9.913 -6.327 -22.627 1.00 47.03 346 MET A O 1
ATOM 2717 N N . LYS A 1 347 ? -12.129 -6.775 -22.739 1.00 44.47 347 LYS A N 1
ATOM 2718 C CA . LYS A 1 347 ? -12.392 -7.649 -21.573 1.00 44.47 347 LYS A CA 1
ATOM 2719 C C . LYS A 1 347 ? -11.926 -7.180 -20.178 1.00 44.47 347 LYS A C 1
ATOM 2721 O O . LYS A 1 347 ? -10.867 -7.525 -19.681 1.00 44.47 347 LYS A O 1
ATOM 2726 N N . SER A 1 348 ? -12.885 -6.562 -19.484 1.00 40.66 348 SER A N 1
ATOM 2727 C CA . SER A 1 348 ? -13.430 -6.952 -18.164 1.00 40.66 348 SER A CA 1
ATOM 2728 C C . SER A 1 348 ? -12.502 -7.244 -16.979 1.00 40.66 348 SER A C 1
ATOM 2730 O O . SER A 1 348 ? -12.925 -7.986 -16.096 1.00 40.66 348 SER A O 1
ATOM 2732 N N . ALA A 1 349 ? -11.292 -6.701 -16.888 1.00 36.19 349 ALA A N 1
ATOM 2733 C CA . ALA A 1 349 ? -10.557 -6.765 -15.627 1.00 36.19 349 ALA A CA 1
ATOM 2734 C C . ALA A 1 349 ? -9.426 -5.732 -15.597 1.00 36.19 349 ALA A C 1
ATOM 2736 O O . ALA A 1 349 ? -8.296 -6.073 -15.895 1.00 36.19 349 ALA A O 1
ATOM 2737 N N . CYS A 1 350 ? -9.701 -4.482 -15.229 1.00 33.72 350 CYS A N 1
ATOM 2738 C CA . CYS A 1 350 ? -8.655 -3.557 -14.784 1.00 33.72 350 CYS A CA 1
ATOM 2739 C C . CYS A 1 350 ? -9.282 -2.511 -13.855 1.00 33.72 350 CYS A C 1
ATOM 2741 O O . CYS A 1 350 ? -10.412 -2.073 -14.070 1.00 33.72 350 CYS A O 1
ATOM 2743 N N . SER A 1 351 ? -8.559 -2.107 -12.816 1.00 31.62 351 SER A N 1
ATOM 2744 C CA . SER A 1 351 ? -8.867 -0.927 -12.011 1.00 31.62 351 SER A CA 1
ATOM 2745 C C . SER A 1 351 ? -7.593 -0.495 -11.290 1.00 31.62 351 SER A C 1
ATOM 2747 O O . SER A 1 351 ? -7.253 -1.103 -10.279 1.00 31.62 351 SER A O 1
ATOM 2749 N N . VAL A 1 352 ? -6.905 0.527 -11.813 1.00 43.75 352 VAL A N 1
ATOM 2750 C CA . VAL A 1 352 ? -6.279 1.645 -11.069 1.00 43.75 352 VAL A CA 1
ATOM 2751 C C . VAL A 1 352 ? -5.363 2.427 -11.982 1.00 43.75 352 VAL A C 1
ATOM 2753 O O . VAL A 1 352 ? -4.501 1.839 -12.615 1.00 43.75 352 VAL A O 1
ATOM 2756 N N . VAL A 1 353 ? -5.484 3.749 -11.978 1.00 37.81 353 VAL A N 1
ATOM 2757 C CA . VAL A 1 353 ? -4.552 4.634 -12.679 1.00 37.81 353 VAL A CA 1
ATOM 2758 C C . VAL A 1 353 ? -3.580 5.235 -11.656 1.00 37.81 353 VAL A C 1
ATOM 2760 O O . VAL A 1 353 ? -4.022 5.687 -10.603 1.00 37.81 353 VAL A O 1
ATOM 2763 N N . HIS A 1 354 ? -2.270 5.179 -11.921 1.00 45.06 354 HIS A N 1
ATOM 2764 C CA . HIS A 1 354 ? -1.216 5.500 -10.946 1.00 45.06 354 HIS A CA 1
ATOM 2765 C C . HIS A 1 354 ? -0.533 6.864 -11.208 1.00 45.06 354 HIS A C 1
ATOM 2767 O O . HIS A 1 354 ? -0.658 7.451 -12.277 1.00 45.06 354 HIS A O 1
ATOM 2773 N N . GLY A 1 355 ? 0.140 7.378 -10.170 1.00 34.28 355 GLY A N 1
ATOM 2774 C CA . GLY A 1 355 ? 0.671 8.730 -9.964 1.00 34.28 355 GLY A CA 1
ATOM 2775 C C . GLY A 1 355 ? 1.773 9.283 -10.881 1.00 34.28 355 GLY A C 1
ATOM 2776 O O . GLY A 1 355 ? 2.431 8.581 -11.646 1.00 34.28 355 GLY A O 1
ATOM 2777 N N . THR A 1 356 ? 1.944 10.598 -10.736 1.00 35.06 356 THR A N 1
ATOM 2778 C CA . THR A 1 356 ? 2.440 11.592 -11.701 1.00 35.06 356 THR A CA 1
ATOM 2779 C C . THR A 1 356 ? 3.903 11.999 -11.467 1.00 35.06 356 THR A C 1
ATOM 2781 O O . THR A 1 356 ? 4.394 11.909 -10.349 1.00 35.06 356 THR A O 1
ATOM 2784 N N . GLU A 1 357 ? 4.679 12.378 -12.493 1.00 37.16 357 GLU A N 1
ATOM 2785 C CA . GLU A 1 357 ? 6.046 12.889 -12.249 1.00 37.16 357 GLU A CA 1
ATOM 2786 C C . GLU A 1 357 ? 6.019 14.355 -11.840 1.00 37.16 357 GLU A C 1
ATOM 2788 O O . GLU A 1 357 ? 5.083 15.111 -12.129 1.00 37.16 357 GLU A O 1
ATOM 2793 N N . VAL A 1 358 ? 7.166 14.755 -11.297 1.00 44.94 358 VAL A N 1
ATOM 2794 C CA . VAL A 1 358 ? 7.727 16.104 -11.279 1.00 44.94 358 VAL A CA 1
ATOM 2795 C C . VAL A 1 358 ? 7.595 16.757 -12.652 1.00 44.94 358 VAL A C 1
ATOM 2797 O O . VAL A 1 358 ? 8.488 16.719 -13.491 1.00 44.94 358 VAL A O 1
ATOM 2800 N N . THR A 1 359 ? 6.461 17.391 -12.900 1.00 44.81 359 THR A N 1
ATOM 2801 C CA . THR A 1 359 ? 6.218 18.102 -14.148 1.00 44.81 359 THR A CA 1
ATOM 2802 C C . THR A 1 359 ? 5.872 19.530 -13.796 1.00 44.81 359 THR A C 1
ATOM 2804 O O . THR A 1 359 ? 4.801 19.832 -13.280 1.00 44.81 359 THR A O 1
ATOM 2807 N N . ARG A 1 360 ? 6.823 20.444 -14.031 1.00 49.62 360 ARG A N 1
ATOM 2808 C CA . ARG A 1 360 ? 6.497 21.869 -13.969 1.00 49.62 360 ARG A CA 1
ATOM 2809 C C . ARG A 1 360 ? 5.611 22.202 -15.170 1.00 49.62 360 ARG A C 1
ATOM 2811 O O . ARG A 1 360 ? 5.878 21.711 -16.270 1.00 49.62 360 ARG A O 1
ATOM 2818 N N . PRO A 1 361 ? 4.595 23.058 -14.992 1.00 50.44 361 PRO A N 1
ATOM 2819 C CA . PRO A 1 361 ? 3.743 23.492 -16.083 1.00 50.44 361 PRO A CA 1
ATOM 2820 C C . PRO A 1 361 ? 4.567 23.979 -17.279 1.00 50.44 361 PRO A C 1
ATOM 2822 O O . PRO A 1 361 ? 5.498 24.777 -17.126 1.00 50.44 361 PRO A O 1
ATOM 2825 N N . ARG A 1 362 ? 4.205 23.559 -18.496 1.00 56.03 362 ARG A N 1
ATOM 2826 C CA . ARG A 1 362 ? 4.795 24.136 -19.711 1.00 56.03 362 ARG A CA 1
ATOM 2827 C C . ARG A 1 362 ? 4.534 25.642 -19.684 1.00 56.03 362 ARG A C 1
ATOM 2829 O O . ARG A 1 362 ? 3.369 26.034 -19.643 1.00 56.03 362 ARG A O 1
ATOM 2836 N N . LYS A 1 363 ? 5.575 26.486 -19.767 1.00 59.03 363 LYS A N 1
ATOM 2837 C CA . LYS A 1 363 ? 5.444 27.961 -19.660 1.00 59.03 363 LYS A CA 1
ATOM 2838 C C . LYS A 1 363 ? 4.283 28.528 -20.489 1.00 59.03 363 LYS A C 1
ATOM 2840 O O . LYS A 1 363 ? 3.541 29.358 -19.990 1.00 59.03 363 LYS A O 1
ATOM 2845 N N . LYS A 1 364 ? 4.081 28.023 -21.716 1.00 65.81 364 LYS A N 1
ATOM 2846 C CA . LYS A 1 364 ? 2.979 28.436 -22.606 1.00 65.81 364 LYS A CA 1
ATOM 2847 C C . LYS A 1 364 ? 1.584 28.001 -22.121 1.00 65.81 364 LYS A C 1
ATOM 2849 O O . LYS A 1 364 ? 0.621 28.743 -22.286 1.00 65.81 364 LYS A O 1
ATOM 2854 N N . ALA A 1 365 ? 1.457 26.798 -21.560 1.00 73.12 365 ALA A N 1
ATOM 2855 C CA . ALA A 1 365 ? 0.181 26.304 -21.041 1.00 73.12 365 ALA A CA 1
ATOM 2856 C C . ALA A 1 365 ? -0.182 27.008 -19.724 1.00 73.12 365 ALA A C 1
ATOM 2858 O O . ALA A 1 365 ? -1.317 27.431 -19.548 1.00 73.12 365 ALA A O 1
ATOM 2859 N N . PHE A 1 366 ? 0.801 27.239 -18.851 1.00 78.06 366 PHE A N 1
ATOM 2860 C CA . PHE A 1 366 ? 0.601 27.965 -17.594 1.00 78.06 366 PHE A CA 1
ATOM 2861 C C . PHE A 1 366 ? 0.289 29.454 -17.797 1.00 78.06 366 PHE A C 1
ATOM 2863 O O . PHE A 1 366 ? -0.488 30.044 -17.054 1.00 78.06 366 PHE A O 1
ATOM 2870 N N . SER A 1 367 ? 0.833 30.064 -18.853 1.00 78.75 367 SER A N 1
ATOM 2871 C CA . SER A 1 367 ? 0.491 31.437 -19.236 1.00 78.75 367 SER A CA 1
ATOM 2872 C C . SER A 1 367 ? -0.885 31.566 -19.904 1.00 78.75 367 SER A C 1
ATOM 2874 O O . SER A 1 367 ? -1.269 32.672 -20.272 1.00 78.75 367 SER A O 1
ATOM 2876 N N . SER A 1 368 ? -1.604 30.461 -20.122 1.00 83.00 368 SER A N 1
ATOM 2877 C CA . SER A 1 368 ? -2.954 30.490 -20.695 1.00 83.00 368 SER A CA 1
ATOM 2878 C C . SER A 1 368 ? -4.001 30.846 -19.625 1.00 83.00 368 SER A C 1
ATOM 2880 O O . SER A 1 368 ? -3.732 30.655 -18.436 1.00 83.00 368 SER A O 1
ATOM 2882 N N . PRO A 1 369 ? -5.193 31.339 -20.013 1.00 88.12 369 PRO A N 1
ATOM 2883 C CA . PRO A 1 369 ? -6.288 31.593 -19.077 1.00 88.12 369 PRO A CA 1
ATOM 2884 C C . PRO A 1 369 ? -6.689 30.351 -18.284 1.00 88.12 369 PRO A C 1
ATOM 2886 O O . PRO A 1 369 ? -6.642 29.232 -18.805 1.00 88.12 369 PRO A O 1
ATOM 2889 N N . VAL A 1 370 ? -7.116 30.549 -17.033 1.00 89.56 370 VAL A N 1
ATOM 2890 C CA . VAL A 1 370 ? -7.690 29.455 -16.243 1.00 89.56 370 VAL A CA 1
ATOM 2891 C C . VAL A 1 370 ? -9.029 29.054 -16.876 1.00 89.56 370 VAL A C 1
ATOM 2893 O O . VAL A 1 370 ? -9.855 29.933 -17.146 1.00 89.56 370 VAL A O 1
ATOM 2896 N N . PRO A 1 371 ? -9.274 27.753 -17.112 1.00 92.12 371 PRO A N 1
ATOM 2897 C CA . PRO A 1 371 ? -10.547 27.264 -17.624 1.00 92.12 371 PRO A CA 1
ATOM 2898 C C . PRO A 1 371 ? -11.743 27.738 -16.781 1.00 92.12 371 PRO A C 1
ATOM 2900 O O . PRO A 1 371 ? -11.715 27.709 -15.548 1.00 92.12 371 PRO A O 1
ATOM 2903 N N . SER A 1 372 ? -12.807 28.200 -17.444 1.00 91.38 372 SER A N 1
ATOM 2904 C CA . SER A 1 372 ? -13.979 28.769 -16.765 1.00 91.38 372 SER A CA 1
ATOM 2905 C C . SER A 1 372 ? -14.763 27.727 -15.964 1.00 91.38 372 SER A C 1
ATOM 2907 O O . SER A 1 372 ? -15.316 28.060 -14.918 1.00 91.38 372 SER A O 1
ATOM 2909 N N . ASP A 1 373 ? -14.771 26.470 -16.413 1.00 92.88 373 ASP A N 1
ATOM 2910 C CA . ASP A 1 373 ? -15.340 25.327 -15.691 1.00 92.88 373 ASP A CA 1
ATOM 2911 C C . ASP A 1 373 ? -14.685 25.153 -14.312 1.00 92.88 373 ASP A C 1
ATOM 2913 O O . ASP A 1 373 ? -15.391 25.005 -13.313 1.00 92.88 373 ASP A O 1
ATOM 2917 N N . LEU A 1 374 ? -13.356 25.259 -14.233 1.00 93.56 374 LEU A N 1
ATOM 2918 C CA . LEU A 1 374 ? -12.607 25.217 -12.977 1.00 93.56 374 LEU A CA 1
ATOM 2919 C C . LEU A 1 374 ? -12.955 26.384 -12.051 1.00 93.56 374 LEU A C 1
ATOM 2921 O O . LEU A 1 374 ? -13.276 26.156 -10.884 1.00 93.56 374 LEU A O 1
ATOM 2925 N N . LEU A 1 375 ? -12.940 27.620 -12.559 1.00 93.25 375 LEU A N 1
ATOM 2926 C CA . LEU A 1 375 ? -13.252 28.808 -11.753 1.00 93.25 375 LEU A CA 1
ATOM 2927 C C . LEU A 1 375 ? -14.676 28.748 -11.181 1.00 93.25 375 LEU A C 1
ATOM 2929 O O . LEU A 1 375 ? -14.875 28.967 -9.986 1.00 93.25 375 LEU A O 1
ATOM 2933 N N . MET A 1 376 ? -15.661 28.401 -12.016 1.00 92.56 376 MET A N 1
ATOM 2934 C CA . MET A 1 376 ? -17.060 28.280 -11.597 1.00 92.56 376 MET A CA 1
ATOM 2935 C C . MET A 1 376 ? -17.260 27.158 -10.574 1.00 92.56 376 MET A C 1
ATOM 2937 O O . MET A 1 376 ? -18.014 27.337 -9.611 1.00 92.56 376 MET A O 1
ATOM 2941 N N . SER A 1 377 ? -16.579 26.023 -10.757 1.00 93.94 377 SER A N 1
ATOM 2942 C CA . SER A 1 377 ? -16.665 24.879 -9.842 1.00 93.94 377 SER A CA 1
ATOM 2943 C C . SER A 1 377 ? -16.048 25.208 -8.483 1.00 93.94 377 SER A C 1
ATOM 2945 O O . SER A 1 377 ? -16.694 24.979 -7.459 1.00 93.94 377 SER A O 1
ATOM 2947 N N . LEU A 1 378 ? -14.863 25.831 -8.457 1.00 94.69 378 LEU A N 1
ATOM 2948 C CA . LEU A 1 378 ? -14.225 26.301 -7.222 1.00 94.69 378 LEU A CA 1
ATOM 2949 C C . LEU A 1 378 ? -15.097 27.324 -6.488 1.00 94.69 378 LEU A C 1
ATOM 2951 O O . LEU A 1 378 ? -15.302 27.201 -5.282 1.00 94.69 378 LEU A O 1
ATOM 2955 N N . ALA A 1 379 ? -15.671 28.289 -7.209 1.00 94.06 379 ALA A N 1
ATOM 2956 C CA . ALA A 1 379 ? -16.513 29.308 -6.598 1.00 94.06 379 ALA A CA 1
ATOM 2957 C C . ALA A 1 379 ? -17.819 28.759 -6.027 1.00 94.06 379 ALA A C 1
ATOM 2959 O O . ALA A 1 379 ? -18.216 29.135 -4.922 1.00 94.06 379 ALA A O 1
ATOM 2960 N N . SER A 1 380 ? -18.466 27.842 -6.747 1.00 94.44 380 SER A N 1
ATOM 2961 C CA . SER A 1 380 ? -19.706 27.206 -6.289 1.00 94.44 380 SER A CA 1
ATOM 2962 C C . SER A 1 380 ? -19.475 26.312 -5.068 1.00 94.44 380 SER A C 1
ATOM 2964 O O . SER A 1 380 ? -20.380 26.126 -4.257 1.00 94.44 380 SER A O 1
ATOM 2966 N N . ASN A 1 381 ? -18.254 25.794 -4.903 1.00 94.50 381 ASN A N 1
ATOM 2967 C CA . ASN A 1 381 ? -17.876 24.893 -3.816 1.00 94.50 381 ASN A CA 1
ATOM 2968 C C . ASN A 1 381 ? -17.057 25.552 -2.699 1.00 94.50 381 ASN A C 1
ATOM 2970 O O . ASN A 1 381 ? -16.701 24.855 -1.753 1.00 94.50 381 ASN A O 1
ATOM 2974 N N . ALA A 1 382 ? -16.797 26.861 -2.755 1.00 93.69 382 ALA A N 1
ATOM 2975 C CA . ALA A 1 382 ? -15.831 27.562 -1.900 1.00 93.69 382 ALA A CA 1
ATOM 2976 C C . ALA A 1 382 ? -15.962 27.262 -0.392 1.00 93.69 382 ALA A C 1
ATOM 2978 O O . ALA A 1 382 ? -14.963 27.096 0.306 1.00 93.69 382 ALA A O 1
ATOM 2979 N N . LYS A 1 383 ? -17.196 27.139 0.119 1.00 92.25 383 LYS A N 1
ATOM 2980 C CA . LYS A 1 383 ? -17.461 26.833 1.539 1.00 92.25 383 LYS A CA 1
ATOM 2981 C C . LYS A 1 383 ? -17.039 25.415 1.942 1.00 92.25 383 LYS A C 1
ATOM 2983 O O . LYS A 1 383 ? -16.614 25.211 3.075 1.00 92.25 383 LYS A O 1
ATOM 2988 N N . ASN A 1 384 ? -17.125 24.472 1.008 1.00 93.75 384 ASN A N 1
ATOM 2989 C CA . ASN A 1 384 ? -16.932 23.039 1.228 1.00 93.75 384 ASN A CA 1
ATOM 2990 C C . ASN A 1 384 ? -15.587 22.524 0.688 1.00 93.75 384 ASN A C 1
ATOM 2992 O O . ASN A 1 384 ? -15.385 21.312 0.643 1.00 93.75 384 ASN A O 1
ATOM 2996 N N . LEU A 1 385 ? -14.695 23.415 0.243 1.00 95.69 385 LEU A N 1
ATOM 2997 C CA . LEU A 1 385 ? -13.328 23.044 -0.122 1.00 95.69 385 LEU A CA 1
ATOM 2998 C C . LEU A 1 385 ? -12.579 22.510 1.105 1.00 95.69 385 LEU A C 1
ATOM 3000 O O . LEU A 1 385 ? -12.825 22.954 2.230 1.00 95.69 385 LEU A O 1
ATOM 3004 N N . HIS A 1 386 ? -11.663 21.581 0.868 1.00 94.94 386 HIS A N 1
ATOM 3005 C CA . HIS A 1 386 ? -10.765 21.020 1.861 1.00 94.94 386 HIS A CA 1
ATOM 3006 C C . HIS A 1 386 ? -9.922 22.131 2.504 1.00 94.94 386 HIS A C 1
ATOM 3008 O O . HIS A 1 386 ? -9.487 23.074 1.838 1.00 94.94 386 HIS A O 1
ATOM 3014 N N . GLU A 1 387 ? -9.663 22.016 3.805 1.00 92.12 387 GLU A N 1
ATOM 3015 C CA . GLU A 1 387 ? -8.914 23.033 4.552 1.00 92.12 387 GLU A CA 1
ATOM 3016 C C . GLU A 1 387 ? -7.461 23.153 4.072 1.00 92.12 387 GLU A C 1
ATOM 3018 O O . GLU A 1 387 ? -6.957 24.262 3.916 1.00 92.12 387 GLU A O 1
ATOM 3023 N N . ASP A 1 388 ? -6.806 22.039 3.735 1.00 90.19 388 ASP A N 1
ATOM 3024 C CA . ASP A 1 388 ? -5.464 22.056 3.132 1.00 90.19 388 ASP A CA 1
ATOM 3025 C C . ASP A 1 388 ? -5.419 22.847 1.808 1.00 90.19 388 ASP A C 1
ATOM 3027 O O . ASP A 1 388 ? -4.471 23.597 1.580 1.00 90.19 388 ASP A O 1
ATOM 3031 N N . LEU A 1 389 ? -6.461 22.767 0.963 1.00 91.06 389 LEU A N 1
ATOM 3032 C CA . LEU A 1 389 ? -6.539 23.577 -0.259 1.00 91.06 389 LEU A CA 1
ATOM 3033 C C . LEU A 1 389 ? -6.640 25.067 0.093 1.00 91.06 389 LEU A C 1
ATOM 3035 O O . LEU A 1 389 ? -5.884 25.878 -0.433 1.00 91.06 389 LEU A O 1
ATOM 3039 N N . LYS A 1 390 ? -7.530 25.444 1.018 1.00 90.31 390 LYS A N 1
ATOM 3040 C CA . LYS A 1 390 ? -7.664 26.846 1.459 1.00 90.31 390 LYS A CA 1
ATOM 3041 C C . LYS A 1 390 ? -6.365 27.378 2.076 1.00 90.31 390 LYS A C 1
ATOM 3043 O O . LYS A 1 390 ? -6.008 28.530 1.849 1.00 90.31 390 LYS A O 1
ATOM 3048 N N . THR A 1 391 ? -5.644 26.528 2.805 1.00 88.50 391 THR A N 1
ATOM 3049 C CA . THR A 1 391 ? -4.374 26.863 3.467 1.00 88.50 391 THR A CA 1
ATOM 3050 C C . THR A 1 391 ? -3.273 27.185 2.459 1.00 88.50 391 THR A C 1
ATOM 3052 O O . THR A 1 391 ? -2.488 28.101 2.696 1.00 88.50 391 THR A O 1
ATOM 3055 N N . ASN A 1 392 ? -3.252 26.504 1.310 1.00 83.75 392 ASN A N 1
ATOM 3056 C CA . ASN A 1 392 ? -2.311 26.801 0.225 1.00 83.75 392 ASN A CA 1
ATOM 3057 C C . ASN A 1 392 ? -2.640 28.110 -0.516 1.00 83.75 392 ASN A C 1
ATOM 3059 O O . ASN A 1 392 ? -1.767 28.706 -1.146 1.00 83.75 392 ASN A O 1
ATOM 3063 N N . PHE A 1 393 ? -3.879 28.594 -0.407 1.00 86.06 393 PHE A N 1
ATOM 3064 C CA . PHE A 1 393 ? -4.366 29.793 -1.089 1.00 86.06 393 PHE A CA 1
ATOM 3065 C C . PHE A 1 393 ? -4.992 30.806 -0.111 1.00 86.06 393 PHE A C 1
ATOM 3067 O O . PHE A 1 393 ? -6.143 31.211 -0.290 1.00 86.06 393 PHE A O 1
ATOM 3074 N N . PRO A 1 394 ? -4.249 31.276 0.913 1.00 83.31 394 PRO A N 1
ATOM 3075 C CA . PRO A 1 394 ? -4.821 32.048 2.021 1.00 83.31 394 PRO A CA 1
ATOM 3076 C C . PRO A 1 394 ? -5.343 33.430 1.599 1.00 83.31 394 PRO A C 1
ATOM 3078 O O . PRO A 1 394 ? -6.193 34.005 2.271 1.00 83.31 394 PRO A O 1
ATOM 3081 N N . ASN A 1 395 ? -4.848 33.960 0.476 1.00 84.62 395 ASN A N 1
ATOM 3082 C CA . ASN A 1 395 ? -5.237 35.263 -0.070 1.00 84.62 395 ASN A CA 1
ATOM 3083 C C . ASN A 1 395 ? -6.233 35.154 -1.237 1.00 84.62 395 ASN A C 1
ATOM 3085 O O . ASN A 1 395 ? -6.562 36.165 -1.857 1.00 84.62 395 ASN A O 1
ATOM 3089 N N . THR A 1 396 ? -6.685 33.945 -1.577 1.00 86.69 396 THR A N 1
ATOM 3090 C CA . THR A 1 396 ? -7.612 33.723 -2.689 1.00 86.69 396 THR A CA 1
ATOM 3091 C C . THR A 1 396 ? -9.042 33.676 -2.167 1.00 86.69 396 THR A C 1
ATOM 3093 O O . THR A 1 396 ? -9.437 32.746 -1.467 1.00 86.69 396 THR A O 1
ATOM 3096 N N . ASP A 1 397 ? -9.859 34.649 -2.566 1.00 89.25 397 ASP A N 1
ATOM 3097 C CA . ASP A 1 397 ? -11.306 34.545 -2.398 1.00 89.25 397 ASP A CA 1
ATOM 3098 C C . ASP A 1 397 ? -11.889 33.643 -3.492 1.00 89.25 397 ASP A C 1
ATOM 3100 O O . ASP A 1 397 ? -12.192 34.073 -4.607 1.00 89.25 397 ASP A O 1
ATOM 3104 N N . PHE A 1 398 ? -12.070 32.366 -3.160 1.00 90.31 398 PHE A N 1
ATOM 3105 C CA . PHE A 1 398 ? -12.649 31.397 -4.083 1.00 90.31 398 PHE A CA 1
ATOM 3106 C C . PHE A 1 398 ? -14.060 31.788 -4.550 1.00 90.31 398 PHE A C 1
ATOM 3108 O O . PHE A 1 398 ? -14.435 31.446 -5.669 1.00 90.31 398 PHE A O 1
ATOM 3115 N N . THR A 1 399 ? -14.844 32.534 -3.758 1.00 90.44 399 THR A N 1
ATOM 3116 C CA . THR A 1 399 ? -16.244 32.847 -4.099 1.00 90.44 399 THR A CA 1
ATOM 3117 C C . THR A 1 399 ? -16.384 33.813 -5.274 1.00 90.44 399 THR A C 1
ATOM 3119 O O . THR A 1 399 ? -17.402 33.764 -5.978 1.00 90.44 399 THR A O 1
ATOM 3122 N N . SER A 1 400 ? -15.366 34.637 -5.535 1.00 87.25 400 SER A N 1
ATOM 3123 C CA . SER A 1 400 ? -15.348 35.657 -6.591 1.00 87.25 400 SER A CA 1
ATOM 3124 C C . SER A 1 400 ? -14.634 35.222 -7.877 1.00 87.25 400 SER A C 1
ATOM 3126 O O . SER A 1 400 ? -14.621 35.970 -8.856 1.00 87.25 400 SER A O 1
ATOM 3128 N N . LEU A 1 401 ? -14.130 33.983 -7.946 1.00 86.44 401 LEU A N 1
ATOM 3129 C CA . LEU A 1 401 ? -13.531 33.420 -9.160 1.00 86.44 401 LEU A CA 1
ATOM 3130 C C . LEU A 1 401 ? -14.588 33.294 -10.278 1.00 86.44 401 LEU A C 1
ATOM 3132 O O . LEU A 1 401 ? -15.461 32.426 -10.240 1.00 86.44 401 LEU A O 1
ATOM 3136 N N . ARG A 1 402 ? -14.561 34.201 -11.263 1.00 77.25 402 ARG A N 1
ATOM 3137 C CA . ARG A 1 402 ? -15.493 34.214 -12.419 1.00 77.25 402 ARG A CA 1
ATOM 3138 C C . ARG A 1 402 ? -14.794 34.293 -13.770 1.00 77.25 402 ARG A C 1
ATOM 3140 O O . ARG A 1 402 ? -15.290 33.755 -14.752 1.00 77.25 402 ARG A O 1
ATOM 3147 N N . SER A 1 403 ? -13.645 34.947 -13.814 1.00 76.06 403 SER A N 1
ATOM 3148 C CA . SER A 1 403 ? -12.817 35.101 -15.005 1.00 76.06 403 SER A CA 1
ATOM 3149 C C . SER A 1 403 ? -11.380 35.307 -14.570 1.00 76.06 403 SER A C 1
ATOM 3151 O O . SER A 1 403 ? -11.146 35.901 -13.516 1.00 76.06 403 SER A O 1
ATOM 3153 N N . SER A 1 404 ? -10.422 34.866 -15.376 1.00 75.00 404 SER A N 1
ATOM 3154 C CA . SER A 1 404 ? -9.017 35.058 -15.055 1.00 75.00 404 SER A CA 1
ATOM 3155 C C . SER A 1 404 ? -8.164 35.270 -16.301 1.00 75.00 404 SER A C 1
ATOM 3157 O O . SER A 1 404 ? -8.548 34.880 -17.404 1.00 75.00 404 SER A O 1
ATOM 3159 N N . SER A 1 405 ? -7.025 35.940 -16.126 1.00 79.25 405 SER A N 1
ATOM 3160 C CA . SER A 1 405 ? -6.073 36.230 -17.201 1.00 79.25 405 SER A CA 1
ATOM 3161 C C . SER A 1 405 ? -5.146 35.046 -17.472 1.00 79.25 405 SER A C 1
ATOM 3163 O O . SER A 1 405 ? -5.095 34.560 -18.597 1.00 79.25 405 SER A O 1
ATOM 3165 N N . SER A 1 406 ? -4.433 34.563 -16.453 1.00 86.69 406 SER A N 1
ATOM 3166 C CA . SER A 1 406 ? -3.582 33.370 -16.527 1.00 86.69 406 SER A CA 1
ATOM 3167 C C . SER A 1 406 ? -3.535 32.625 -15.194 1.00 86.69 406 SER A C 1
ATOM 3169 O O . SER A 1 406 ? -3.883 33.189 -14.151 1.00 86.69 406 SER A O 1
ATOM 3171 N N . TRP A 1 407 ? -3.081 31.369 -15.204 1.00 86.31 407 TRP A N 1
ATOM 3172 C CA . TRP A 1 407 ? -2.878 30.591 -13.974 1.00 86.31 407 TRP A CA 1
ATOM 3173 C C . TRP A 1 407 ? -1.943 31.290 -12.994 1.00 86.31 407 TRP A C 1
ATOM 3175 O O . TRP A 1 407 ? -2.263 31.394 -11.814 1.00 86.31 407 TRP A O 1
ATOM 3185 N N . GLU A 1 408 ? -0.845 31.845 -13.505 1.00 84.00 408 GLU A N 1
ATOM 3186 C CA . GLU A 1 408 ? 0.132 32.594 -12.715 1.00 84.00 408 GLU A CA 1
ATOM 3187 C C . GLU A 1 408 ? -0.488 33.803 -12.009 1.00 84.00 408 GLU A C 1
ATOM 3189 O O . GLU A 1 408 ? -0.244 34.018 -10.827 1.00 84.00 408 GLU A O 1
ATOM 3194 N N . VAL A 1 409 ? -1.326 34.577 -12.702 1.00 84.31 409 VAL A N 1
ATOM 3195 C CA . VAL A 1 409 ? -1.968 35.757 -12.102 1.00 84.31 409 VAL A CA 1
ATOM 3196 C C . VAL A 1 409 ? -3.057 35.358 -11.105 1.00 84.31 409 VAL A C 1
ATOM 3198 O O . VAL A 1 409 ? -3.266 36.047 -10.112 1.00 84.31 409 VAL A O 1
ATOM 3201 N N . THR A 1 410 ? -3.756 34.252 -11.360 1.00 84.75 410 THR A N 1
ATOM 3202 C CA . THR A 1 410 ? -4.909 33.827 -10.546 1.00 84.75 410 THR A CA 1
ATOM 3203 C C . THR A 1 410 ? -4.482 33.130 -9.263 1.00 84.75 410 THR A C 1
ATOM 3205 O O . THR A 1 410 ? -5.037 33.379 -8.196 1.00 84.75 410 THR A O 1
ATOM 3208 N N . PHE A 1 411 ? -3.516 32.225 -9.387 1.00 85.94 411 PHE A N 1
ATOM 3209 C CA . PHE A 1 411 ? -3.128 31.290 -8.341 1.00 85.94 411 PHE A CA 1
ATOM 3210 C C . PHE A 1 411 ? -1.677 31.491 -7.896 1.00 85.94 411 PHE A C 1
ATOM 3212 O O . PHE A 1 411 ? -1.289 30.973 -6.858 1.00 85.94 411 PHE A O 1
ATOM 3219 N N . GLY A 1 412 ? -0.873 32.282 -8.608 1.00 81.19 412 GLY A N 1
ATOM 3220 C CA . GLY A 1 412 ? 0.537 32.494 -8.287 1.00 81.19 412 GLY A CA 1
ATOM 3221 C C . GLY A 1 412 ? 1.458 31.429 -8.887 1.00 81.19 412 GLY A C 1
ATOM 3222 O O . GLY A 1 412 ? 1.095 30.692 -9.802 1.00 81.19 412 GLY A O 1
ATOM 3223 N N . THR A 1 413 ? 2.684 31.362 -8.373 1.00 74.38 413 THR A N 1
ATOM 3224 C CA . THR A 1 413 ? 3.729 30.412 -8.795 1.00 74.38 413 THR A CA 1
ATOM 3225 C C . THR A 1 413 ? 4.166 29.521 -7.623 1.00 74.38 413 THR A C 1
ATOM 3227 O O . THR A 1 413 ? 3.627 29.623 -6.524 1.00 74.38 413 THR A O 1
ATOM 3230 N N . GLY A 1 414 ? 5.127 28.615 -7.839 1.00 69.06 414 GLY A N 1
ATOM 3231 C CA . GLY A 1 414 ? 5.642 27.735 -6.781 1.00 69.06 414 GLY A CA 1
ATOM 3232 C C . GLY A 1 414 ? 4.662 26.616 -6.429 1.00 69.06 414 GLY A C 1
ATOM 3233 O O . GLY A 1 414 ? 4.181 25.926 -7.330 1.00 69.06 414 GLY A O 1
ATOM 3234 N N . VAL A 1 415 ? 4.349 26.452 -5.139 1.00 62.69 415 VAL A N 1
ATOM 3235 C CA . VAL A 1 415 ? 3.451 25.391 -4.634 1.00 62.69 415 VAL A CA 1
ATOM 3236 C C . VAL A 1 415 ? 2.071 25.428 -5.305 1.00 62.69 415 VAL A C 1
ATOM 3238 O O . VAL A 1 415 ? 1.446 24.406 -5.568 1.00 62.69 415 VAL A O 1
ATOM 3241 N N . ASN A 1 416 ? 1.642 26.616 -5.713 1.00 67.62 416 ASN A N 1
ATOM 3242 C CA . ASN A 1 416 ? 0.331 26.849 -6.306 1.00 67.62 416 ASN A CA 1
ATOM 3243 C C . ASN A 1 416 ? 0.197 26.343 -7.751 1.00 67.62 416 ASN A C 1
ATOM 3245 O O . ASN A 1 416 ? -0.907 26.284 -8.295 1.00 67.62 416 ASN A O 1
ATOM 3249 N N . THR A 1 417 ? 1.311 25.939 -8.372 1.00 72.44 417 THR A N 1
ATOM 3250 C CA . THR A 1 417 ? 1.308 25.283 -9.689 1.00 72.44 417 THR A CA 1
ATOM 3251 C C . THR A 1 417 ? 0.726 23.868 -9.645 1.00 72.44 417 THR A C 1
ATOM 3253 O O . THR A 1 417 ? 0.337 23.339 -10.686 1.00 72.44 417 THR A O 1
ATOM 3256 N N . ASP A 1 418 ? 0.591 23.283 -8.453 1.00 78.12 418 ASP A N 1
ATOM 3257 C CA . ASP A 1 418 ? 0.056 21.935 -8.270 1.00 78.12 418 ASP A CA 1
ATOM 3258 C C . ASP A 1 418 ? -1.420 21.828 -8.678 1.00 78.12 418 ASP A C 1
ATOM 3260 O O . ASP A 1 418 ? -1.834 20.838 -9.273 1.00 78.12 418 ASP A O 1
ATOM 3264 N N . LEU A 1 419 ? -2.203 22.896 -8.471 1.00 86.81 419 LEU A N 1
ATOM 3265 C CA . LEU A 1 419 ? -3.615 22.963 -8.868 1.00 86.81 419 LEU A CA 1
ATOM 3266 C C . LEU A 1 419 ? -3.778 22.856 -10.393 1.00 86.81 419 LEU A C 1
ATOM 3268 O O . LEU A 1 419 ? -4.685 22.179 -10.880 1.00 86.81 419 LEU A O 1
ATOM 3272 N N . PHE A 1 420 ? -2.867 23.478 -11.150 1.00 87.00 420 PHE A N 1
ATOM 3273 C CA . PHE A 1 420 ? -2.820 23.358 -12.609 1.00 87.00 420 PHE A CA 1
ATOM 3274 C C . PHE A 1 420 ? -2.562 21.913 -13.033 1.00 87.00 420 PHE A C 1
ATOM 3276 O O . PHE A 1 420 ? -3.295 21.372 -13.863 1.00 87.00 420 PHE A O 1
ATOM 3283 N N . MET A 1 421 ? -1.551 21.271 -12.443 1.00 86.12 421 MET A N 1
ATOM 3284 C CA . MET A 1 421 ? -1.225 19.884 -12.770 1.00 86.12 421 MET A CA 1
ATOM 3285 C C . MET A 1 421 ? -2.364 18.938 -12.380 1.00 86.12 421 MET A C 1
ATOM 3287 O O . MET A 1 421 ? -2.775 18.124 -13.206 1.00 86.12 421 MET A O 1
ATOM 3291 N N . ALA A 1 422 ? -2.944 19.101 -11.188 1.00 90.44 422 ALA A N 1
ATOM 3292 C CA . ALA A 1 422 ? -4.066 18.301 -10.703 1.00 90.44 422 ALA A CA 1
ATOM 3293 C C . ALA A 1 422 ? -5.281 18.379 -11.633 1.00 90.44 422 ALA A C 1
ATOM 3295 O O . ALA A 1 422 ? -5.864 17.351 -11.960 1.00 90.44 422 ALA A O 1
ATOM 3296 N N . TYR A 1 423 ? -5.629 19.571 -12.132 1.00 92.75 423 TYR A N 1
ATOM 3297 C CA . TYR A 1 423 ? -6.735 19.735 -13.083 1.00 92.75 423 TYR A CA 1
ATOM 3298 C C . TYR A 1 423 ? -6.513 18.928 -14.369 1.00 92.75 423 TYR A C 1
ATOM 3300 O O . TYR A 1 423 ? -7.420 18.245 -14.854 1.00 92.75 423 TYR A O 1
ATOM 3308 N N . HIS A 1 424 ? -5.303 18.982 -14.927 1.00 90.88 424 HIS A N 1
ATOM 3309 C CA . HIS A 1 424 ? -4.995 18.289 -16.174 1.00 90.88 424 HIS A CA 1
ATOM 3310 C C . HIS A 1 424 ? -4.864 16.772 -15.995 1.00 90.88 424 HIS A C 1
ATOM 3312 O O . HIS A 1 424 ? -5.376 16.031 -16.838 1.00 90.88 424 HIS A O 1
ATOM 3318 N N . TYR A 1 425 ? -4.268 16.306 -14.895 1.00 91.44 425 TYR A N 1
ATOM 3319 C CA . TYR A 1 425 ? -4.229 14.880 -14.565 1.00 91.44 425 TYR A CA 1
ATOM 3320 C C . TYR A 1 425 ? -5.618 14.319 -14.271 1.00 91.44 425 TYR A C 1
ATOM 3322 O O . TYR A 1 425 ? -5.971 13.297 -14.855 1.00 91.44 425 TYR A O 1
ATOM 3330 N N . ALA A 1 426 ? -6.439 15.013 -13.476 1.00 94.12 426 ALA A N 1
ATOM 3331 C CA . ALA A 1 426 ? -7.811 14.600 -13.195 1.00 94.12 426 ALA A CA 1
ATOM 3332 C C . ALA A 1 426 ? -8.598 14.379 -14.494 1.00 94.12 426 ALA A C 1
ATOM 3334 O O . ALA A 1 426 ? -9.168 13.310 -14.689 1.00 94.12 426 ALA A O 1
ATOM 3335 N N . LYS A 1 427 ? -8.538 15.320 -15.448 1.00 93.62 427 LYS A N 1
ATOM 3336 C CA . LYS A 1 427 ? -9.216 15.162 -16.749 1.00 93.62 427 LYS A CA 1
ATOM 3337 C C . LYS A 1 427 ? -8.637 14.035 -17.604 1.00 93.62 427 LYS A C 1
ATOM 3339 O O . LYS A 1 427 ? -9.399 13.359 -18.297 1.00 93.62 427 LYS A O 1
ATOM 3344 N N . TYR A 1 428 ? -7.317 13.840 -17.588 1.00 93.19 428 TYR A N 1
ATOM 3345 C CA . TYR A 1 428 ? -6.676 12.734 -18.303 1.00 93.19 428 TYR A CA 1
ATOM 3346 C C . TYR A 1 428 ? -7.161 11.390 -17.758 1.00 93.19 428 TYR A C 1
ATOM 3348 O O . TYR A 1 428 ? -7.675 10.577 -18.527 1.00 93.19 428 TYR A O 1
ATOM 3356 N N . LEU A 1 429 ? -7.033 11.166 -16.445 1.00 92.25 429 LEU A N 1
ATOM 3357 C CA . LEU A 1 429 ? -7.397 9.887 -15.836 1.00 92.25 429 LEU A CA 1
ATOM 3358 C C . LEU A 1 429 ? -8.911 9.675 -15.836 1.00 92.25 429 LEU A C 1
ATOM 3360 O O . LEU A 1 429 ? -9.346 8.545 -16.031 1.00 92.25 429 LEU A O 1
ATOM 3364 N N . ASN A 1 430 ? -9.716 10.739 -15.739 1.00 94.38 430 ASN A N 1
ATOM 3365 C CA . ASN A 1 430 ? -11.159 10.632 -15.939 1.00 94.38 430 ASN A CA 1
ATOM 3366 C C . ASN A 1 430 ? -11.496 10.089 -17.319 1.00 94.38 430 ASN A C 1
ATOM 3368 O O . ASN A 1 430 ? -12.368 9.247 -17.448 1.00 94.38 430 ASN A O 1
ATOM 3372 N N . PHE A 1 431 ? -10.822 10.568 -18.366 1.00 93.19 431 PHE A N 1
ATOM 3373 C CA . PHE A 1 431 ? -11.077 10.089 -19.721 1.00 93.19 431 PHE A CA 1
ATOM 3374 C C . PHE A 1 431 ? -10.746 8.597 -19.868 1.00 93.19 431 PHE A C 1
ATOM 3376 O O . PHE A 1 431 ? -11.508 7.865 -20.505 1.00 93.19 431 PHE A O 1
ATOM 3383 N N . VAL A 1 432 ? -9.641 8.143 -19.265 1.00 89.62 432 VAL A N 1
ATOM 3384 C CA . VAL A 1 432 ? -9.260 6.721 -19.235 1.00 89.62 432 VAL A CA 1
ATOM 3385 C C . VAL A 1 432 ? -10.307 5.910 -18.462 1.00 89.62 432 VAL A C 1
ATOM 3387 O O . VAL A 1 432 ? -10.874 4.970 -19.017 1.00 89.62 432 VAL A O 1
ATOM 3390 N N . ALA A 1 433 ? -10.654 6.331 -17.242 1.00 88.81 433 ALA A N 1
ATOM 3391 C CA . ALA A 1 433 ? -11.650 5.668 -16.398 1.00 88.81 433 ALA A CA 1
ATOM 3392 C C . ALA A 1 433 ? -13.039 5.619 -17.055 1.00 88.81 433 ALA A C 1
ATOM 3394 O O . ALA A 1 433 ? -13.650 4.558 -17.138 1.00 88.81 433 ALA A O 1
ATOM 3395 N N . ALA A 1 434 ? -13.513 6.736 -17.613 1.00 91.31 434 ALA A N 1
ATOM 3396 C CA . ALA A 1 434 ? -14.782 6.829 -18.334 1.00 91.31 434 ALA A CA 1
ATOM 3397 C C . ALA A 1 434 ? -14.818 5.924 -19.570 1.00 91.31 434 ALA A C 1
ATOM 3399 O O . ALA A 1 434 ? -15.873 5.409 -19.940 1.00 91.31 434 ALA A O 1
ATOM 3400 N N . THR A 1 435 ? -13.677 5.744 -20.242 1.00 87.88 435 THR A N 1
ATOM 3401 C CA . THR A 1 435 ? -13.573 4.819 -21.376 1.00 87.88 435 THR A CA 1
ATOM 3402 C C . THR A 1 435 ? -13.657 3.376 -20.893 1.00 87.88 435 THR A C 1
ATOM 3404 O O . THR A 1 435 ? -14.459 2.619 -21.433 1.00 87.88 435 THR A O 1
ATOM 3407 N N . GLY A 1 436 ? -12.932 3.016 -19.832 1.00 81.56 436 GLY A N 1
ATOM 3408 C CA . GLY A 1 436 ? -13.008 1.680 -19.241 1.00 81.56 436 GLY A CA 1
ATOM 3409 C C . GLY A 1 436 ? -14.385 1.333 -18.676 1.00 81.56 436 GLY A C 1
ATOM 3410 O O . GLY A 1 436 ? -14.904 0.248 -18.938 1.00 81.56 436 GLY A O 1
ATOM 3411 N N . LYS A 1 437 ? -15.044 2.275 -17.993 1.00 83.94 437 LYS A N 1
ATOM 3412 C CA . LYS A 1 437 ? -16.385 2.082 -17.419 1.00 83.94 437 LYS A CA 1
ATOM 3413 C C . LYS A 1 437 ? -17.489 1.850 -18.450 1.00 83.94 437 LYS A C 1
ATOM 3415 O O . LYS A 1 437 ? -18.513 1.262 -18.099 1.00 83.94 437 LYS A O 1
ATOM 3420 N N . LYS A 1 438 ? -17.302 2.286 -19.702 1.00 86.19 438 LYS A N 1
ATOM 3421 C CA . LYS A 1 438 ? -18.228 1.971 -20.808 1.00 86.19 438 LYS A CA 1
ATOM 3422 C C . LYS A 1 438 ? -18.192 0.494 -21.190 1.00 86.19 438 LYS A C 1
ATOM 3424 O O . LYS A 1 438 ? -19.211 -0.032 -21.621 1.00 86.19 438 LYS A O 1
ATOM 3429 N N . GLU A 1 439 ? -17.042 -0.150 -21.021 1.00 81.44 439 GLU A N 1
ATOM 3430 C CA . GLU A 1 439 ? -16.822 -1.555 -21.374 1.00 81.44 439 GLU A CA 1
ATOM 3431 C C . GLU A 1 439 ? -17.121 -2.474 -20.184 1.00 81.44 439 GLU A C 1
ATOM 3433 O O . GLU A 1 439 ? -17.748 -3.524 -20.330 1.00 81.44 439 GLU A O 1
ATOM 3438 N N . CYS A 1 440 ? -16.701 -2.076 -18.979 1.00 73.94 440 CYS A N 1
ATOM 3439 C CA . CYS A 1 440 ? -16.970 -2.815 -17.754 1.00 73.94 440 CYS A CA 1
ATOM 3440 C C . CYS A 1 440 ? -17.180 -1.867 -16.573 1.00 73.94 440 CYS A C 1
ATOM 3442 O O . CYS A 1 440 ? -16.283 -1.119 -16.190 1.00 73.94 440 CYS A O 1
ATOM 3444 N N . HIS A 1 441 ? -18.365 -1.926 -15.966 1.00 83.19 441 HIS A N 1
ATOM 3445 C CA . HIS A 1 441 ? -18.768 -1.033 -14.880 1.00 83.19 441 HIS A CA 1
ATOM 3446 C C . HIS A 1 441 ? -18.203 -1.474 -13.516 1.00 83.19 441 HIS A C 1
ATOM 3448 O O . HIS A 1 441 ? -18.949 -1.722 -12.568 1.00 83.19 441 HIS A O 1
ATOM 3454 N N . LEU A 1 442 ? -16.881 -1.633 -13.434 1.00 83.06 442 LEU A N 1
ATOM 3455 C CA . LEU A 1 442 ? -16.175 -1.903 -12.183 1.00 83.06 442 LEU A CA 1
ATOM 3456 C C . LEU A 1 442 ? -15.869 -0.596 -11.441 1.00 83.06 442 LEU A C 1
ATOM 3458 O O . LEU A 1 442 ? -15.626 0.427 -12.092 1.00 83.06 442 LEU A O 1
ATOM 3462 N N . PRO A 1 443 ? -15.824 -0.626 -10.096 1.00 88.75 443 PRO A N 1
ATOM 3463 C CA . PRO A 1 443 ? -15.251 0.466 -9.330 1.00 88.75 443 PRO A CA 1
ATOM 3464 C C . PRO A 1 443 ? -13.793 0.714 -9.738 1.00 88.75 443 PRO A C 1
ATOM 3466 O O . PRO A 1 443 ? -13.006 -0.224 -9.868 1.00 88.75 443 PRO A O 1
ATOM 3469 N N . MET A 1 444 ? -13.428 1.976 -9.924 1.00 88.31 444 MET A N 1
ATOM 3470 C CA . MET A 1 444 ? -12.089 2.426 -10.286 1.00 88.31 444 MET A CA 1
ATOM 3471 C C . MET A 1 444 ? -11.598 3.461 -9.286 1.00 88.31 444 MET A C 1
ATOM 3473 O O . MET A 1 444 ? -12.356 4.313 -8.831 1.00 88.31 444 MET A O 1
ATOM 3477 N N . PHE A 1 445 ? -10.310 3.415 -8.972 1.00 91.88 445 PHE A N 1
ATOM 3478 C CA . PHE A 1 445 ? -9.682 4.395 -8.099 1.00 91.88 445 PHE A CA 1
ATOM 3479 C C . PHE A 1 445 ? -8.320 4.821 -8.638 1.00 91.88 445 PHE A C 1
ATOM 3481 O O . PHE A 1 445 ? -7.747 4.170 -9.513 1.00 91.88 445 PHE A O 1
ATOM 3488 N N . THR A 1 446 ? -7.806 5.924 -8.110 1.00 90.62 446 THR A N 1
ATOM 3489 C CA . THR A 1 446 ? -6.402 6.319 -8.268 1.00 90.62 446 THR A CA 1
ATOM 3490 C C . THR A 1 446 ? -5.736 6.243 -6.907 1.00 90.62 446 THR A C 1
ATOM 3492 O O . THR A 1 446 ? -6.295 6.728 -5.919 1.00 90.62 446 THR A O 1
ATOM 3495 N N . ASN A 1 447 ? -4.560 5.627 -6.836 1.00 88.81 447 ASN A N 1
ATOM 3496 C CA . ASN A 1 447 ? -3.769 5.657 -5.613 1.00 88.81 447 ASN A CA 1
ATOM 3497 C C . ASN A 1 447 ? -3.032 7.007 -5.491 1.00 88.81 447 ASN A C 1
ATOM 3499 O O . ASN A 1 447 ? -2.855 7.715 -6.491 1.00 88.81 447 ASN A O 1
ATOM 3503 N N . VAL A 1 448 ? -2.639 7.392 -4.277 1.00 89.19 448 VAL A N 1
ATOM 3504 C CA . VAL A 1 448 ? -2.030 8.699 -4.000 1.00 89.19 448 VAL A CA 1
ATOM 3505 C C . VAL A 1 448 ? -0.697 8.528 -3.299 1.00 89.19 448 VAL A C 1
ATOM 3507 O O . VAL A 1 448 ? -0.650 8.209 -2.111 1.00 89.19 448 VAL A O 1
ATOM 3510 N N . TRP A 1 449 ? 0.377 8.875 -4.010 1.00 83.19 449 TRP A N 1
ATOM 3511 C CA . TRP A 1 449 ? 1.668 9.136 -3.388 1.00 83.19 449 TRP A CA 1
ATOM 3512 C C . TRP A 1 449 ? 1.571 10.439 -2.586 1.00 83.19 449 TRP A C 1
ATOM 3514 O O . TRP A 1 449 ? 1.521 11.535 -3.146 1.00 83.19 449 TRP A O 1
ATOM 3524 N N . LEU A 1 450 ? 1.506 10.302 -1.263 1.00 82.06 450 LEU A N 1
ATOM 3525 C CA . LEU A 1 450 ? 1.376 11.421 -0.334 1.00 82.06 450 LEU A CA 1
ATOM 3526 C C . LEU A 1 450 ? 2.644 12.284 -0.280 1.00 82.06 450 LEU A C 1
ATOM 3528 O O . LEU A 1 450 ? 3.767 11.794 -0.409 1.00 82.06 450 LEU A O 1
ATOM 3532 N N . ASN A 1 451 ? 2.461 13.577 -0.022 1.00 73.00 451 ASN A N 1
ATOM 3533 C CA . ASN A 1 451 ? 3.539 14.446 0.427 1.00 73.00 451 ASN A CA 1
ATOM 3534 C C . ASN A 1 451 ? 3.876 14.132 1.897 1.00 73.00 451 ASN A C 1
ATOM 3536 O O . ASN A 1 451 ? 2.989 13.890 2.718 1.00 73.00 451 ASN A O 1
ATOM 3540 N N . TYR A 1 452 ? 5.160 14.139 2.257 1.00 64.62 452 TYR A N 1
ATOM 3541 C CA . TYR A 1 452 ? 5.605 13.821 3.624 1.00 64.62 452 TYR A CA 1
ATOM 3542 C C . TYR A 1 452 ? 5.909 15.078 4.436 1.00 64.62 452 TYR A C 1
ATOM 3544 O O . TYR A 1 452 ? 6.923 15.166 5.140 1.00 64.62 452 TYR A O 1
ATOM 3552 N N . THR A 1 453 ? 5.038 16.077 4.291 1.00 56.56 453 THR A N 1
ATOM 3553 C CA . THR A 1 453 ? 5.260 17.449 4.751 1.00 56.56 453 THR A CA 1
ATOM 3554 C C . THR A 1 453 ? 3.991 17.989 5.406 1.00 56.56 453 THR A C 1
ATOM 3556 O O . THR A 1 453 ? 2.884 17.694 4.967 1.00 56.56 453 THR A O 1
ATOM 3559 N N . GLY A 1 454 ? 4.144 18.737 6.506 1.00 60.28 454 GLY A N 1
ATOM 3560 C CA . GLY A 1 454 ? 3.025 19.215 7.329 1.00 60.28 454 GLY A CA 1
ATOM 3561 C C . GLY A 1 454 ? 2.873 18.501 8.680 1.00 60.28 454 GLY A C 1
ATOM 3562 O O . GLY A 1 454 ? 3.763 17.782 9.134 1.00 60.28 454 GLY A O 1
ATOM 3563 N N . GLY A 1 455 ? 1.752 18.763 9.362 1.00 59.53 455 GLY A N 1
ATOM 3564 C CA . GLY A 1 455 ? 1.484 18.298 10.734 1.00 59.53 455 GLY A CA 1
ATOM 3565 C C . GLY A 1 455 ? 1.174 16.803 10.879 1.00 59.53 455 GLY A C 1
ATOM 3566 O O . GLY A 1 455 ? 0.986 16.334 11.995 1.00 59.53 455 GLY A O 1
ATOM 3567 N N . ASP A 1 456 ? 1.110 16.070 9.770 1.00 64.75 456 ASP A N 1
ATOM 3568 C CA . ASP A 1 456 ? 0.854 14.631 9.682 1.00 64.75 456 ASP A CA 1
ATOM 3569 C C . ASP A 1 456 ? 2.099 13.819 9.308 1.00 64.75 456 ASP A C 1
ATOM 3571 O O . ASP A 1 456 ? 1.987 12.654 8.945 1.00 64.75 456 ASP A O 1
ATOM 3575 N N . LYS A 1 457 ? 3.295 14.406 9.386 1.00 67.69 457 LYS A N 1
ATOM 3576 C CA . LYS A 1 457 ? 4.557 13.671 9.250 1.00 67.69 457 LYS A CA 1
ATOM 3577 C C . LYS A 1 457 ? 4.865 12.899 10.530 1.00 67.69 457 LYS A C 1
ATOM 3579 O O . LYS A 1 457 ? 4.878 13.487 11.609 1.00 67.69 457 LYS A O 1
ATOM 3584 N N . GLU A 1 458 ? 5.201 11.618 10.401 1.00 60.91 458 GLU A N 1
ATOM 3585 C CA . GLU A 1 458 ? 5.448 10.767 11.568 1.00 60.91 458 GLU A CA 1
ATOM 3586 C C . GLU A 1 458 ? 6.920 10.365 11.760 1.00 60.91 458 GLU A C 1
ATOM 3588 O O . GLU A 1 458 ? 7.366 10.214 12.895 1.00 60.91 458 GLU A O 1
ATOM 3593 N N . GLU A 1 459 ? 7.719 10.258 10.688 1.00 56.25 459 GLU A N 1
ATOM 3594 C CA . GLU A 1 459 ? 9.134 9.859 10.789 1.00 56.25 459 GLU A CA 1
ATOM 3595 C C . GLU A 1 459 ? 10.112 10.778 10.041 1.00 56.25 459 GLU A C 1
ATOM 3597 O O . GLU A 1 459 ? 9.825 11.332 8.978 1.00 56.25 459 GLU A O 1
ATOM 3602 N N . SER A 1 460 ? 11.320 10.918 10.598 1.00 48.50 460 SER A N 1
ATOM 3603 C CA . SER A 1 460 ? 12.455 11.629 10.001 1.00 48.50 460 SER A CA 1
ATOM 3604 C C . SER A 1 460 ? 13.353 10.675 9.203 1.00 48.50 460 SER A C 1
ATOM 3606 O O . SER A 1 460 ? 14.553 10.584 9.463 1.00 48.50 460 SER A O 1
ATOM 3608 N N . PHE A 1 461 ? 12.789 9.921 8.261 1.00 47.34 461 PHE A N 1
ATOM 3609 C CA . PHE A 1 461 ? 13.612 9.182 7.301 1.00 47.34 461 PHE A CA 1
ATOM 3610 C C . PHE A 1 461 ? 14.288 10.169 6.329 1.00 47.34 461 PHE A C 1
ATOM 3612 O O . PHE A 1 461 ? 13.661 11.166 5.948 1.00 47.34 461 PHE A O 1
ATOM 3619 N N . PRO A 1 462 ? 15.552 9.946 5.915 1.00 40.84 462 PRO A N 1
ATOM 3620 C CA . PRO A 1 462 ? 16.166 10.761 4.875 1.00 40.84 462 PRO A CA 1
ATOM 3621 C C . PRO A 1 462 ? 15.376 10.591 3.570 1.00 40.84 462 PRO A C 1
ATOM 3623 O O . PRO A 1 462 ? 15.284 9.491 3.032 1.00 40.84 462 PRO A O 1
ATOM 3626 N N . LEU A 1 463 ? 14.827 11.700 3.064 1.00 47.69 463 LEU A N 1
ATOM 3627 C CA . LEU A 1 463 ? 13.940 11.837 1.890 1.00 47.69 463 LEU A CA 1
ATOM 3628 C C . LEU A 1 463 ? 14.534 11.352 0.544 1.00 47.69 463 LEU A C 1
ATOM 3630 O O . LEU A 1 463 ? 13.993 11.632 -0.516 1.00 47.69 463 LEU A O 1
ATOM 3634 N N . VAL A 1 464 ? 15.665 10.645 0.543 1.00 38.72 464 VAL A N 1
ATOM 3635 C CA . VAL A 1 464 ? 16.485 10.428 -0.660 1.00 38.72 464 VAL A CA 1
ATOM 3636 C C . VAL A 1 464 ? 16.004 9.239 -1.502 1.00 38.72 464 VAL A C 1
ATOM 3638 O O . VAL A 1 464 ? 16.370 9.128 -2.669 1.00 38.72 464 VAL A O 1
ATOM 3641 N N . VAL A 1 465 ? 15.153 8.360 -0.965 1.00 36.62 465 VAL A N 1
ATOM 3642 C CA . VAL A 1 465 ? 14.645 7.196 -1.705 1.00 36.62 465 VAL A CA 1
ATOM 3643 C C . VAL A 1 465 ? 13.162 7.017 -1.379 1.00 36.62 465 VAL A C 1
ATOM 3645 O O . VAL A 1 465 ? 12.816 6.588 -0.287 1.00 36.62 465 VAL A O 1
ATOM 3648 N N . ALA A 1 466 ? 12.290 7.392 -2.317 1.00 37.38 466 ALA A N 1
ATOM 3649 C CA . ALA A 1 466 ? 10.822 7.316 -2.222 1.00 37.38 466 ALA A CA 1
ATOM 3650 C C . ALA A 1 466 ? 10.120 8.295 -1.249 1.00 37.38 466 ALA A C 1
ATOM 3652 O O . ALA A 1 466 ? 8.929 8.147 -0.988 1.00 37.38 466 ALA A O 1
ATOM 3653 N N . GLY A 1 467 ? 10.812 9.329 -0.758 1.00 37.88 467 GLY A N 1
ATOM 3654 C CA . GLY A 1 467 ? 10.249 10.355 0.123 1.00 37.88 467 GLY A CA 1
ATOM 3655 C C . GLY A 1 467 ? 9.901 11.654 -0.612 1.00 37.88 467 GLY A C 1
ATOM 3656 O O . GLY A 1 467 ? 10.798 12.433 -0.902 1.00 37.88 467 GLY A O 1
ATOM 3657 N N . GLY A 1 468 ? 8.618 11.912 -0.879 1.00 50.00 468 GLY A N 1
ATOM 3658 C CA . GLY A 1 468 ? 8.111 13.214 -1.312 1.00 50.00 468 GLY A CA 1
ATOM 3659 C C . GLY A 1 468 ? 8.536 14.372 -0.394 1.00 50.00 468 GLY A C 1
ATOM 3660 O O . GLY A 1 468 ? 8.310 14.306 0.813 1.00 50.00 468 GLY A O 1
ATOM 3661 N N . GLY A 1 469 ? 9.170 15.405 -0.954 1.00 43.31 469 GLY A N 1
ATOM 3662 C CA . GLY A 1 469 ? 9.638 16.602 -0.229 1.00 43.31 469 GLY A CA 1
ATOM 3663 C C . GLY A 1 469 ? 8.610 17.741 -0.112 1.00 43.31 469 GLY A C 1
ATOM 3664 O O . GLY A 1 469 ? 7.405 17.512 -0.194 1.00 43.31 469 GLY A O 1
ATOM 3665 N N . ASP A 1 470 ? 9.098 18.964 0.133 1.00 48.50 470 ASP A N 1
ATOM 3666 C CA . ASP A 1 470 ? 8.305 20.137 0.557 1.00 48.50 470 ASP A CA 1
ATOM 3667 C C . ASP A 1 470 ? 7.614 20.879 -0.590 1.00 48.50 470 ASP A C 1
ATOM 3669 O O . ASP A 1 470 ? 6.528 21.430 -0.397 1.00 48.50 470 ASP A O 1
ATOM 3673 N N . GLU A 1 471 ? 8.198 20.886 -1.787 1.00 53.00 471 GLU A N 1
ATOM 3674 C CA . GLU A 1 471 ? 7.641 21.601 -2.936 1.00 53.00 471 GLU A CA 1
ATOM 3675 C C . GLU A 1 471 ? 7.030 20.633 -3.965 1.00 53.00 471 GLU A C 1
ATOM 3677 O O . GLU A 1 471 ? 7.526 19.516 -4.135 1.00 53.00 471 GLU A O 1
ATOM 3682 N N . PRO A 1 472 ? 5.996 21.037 -4.732 1.00 53.12 472 PRO A N 1
ATOM 3683 C CA . PRO A 1 472 ? 5.566 20.286 -5.904 1.00 53.12 472 PRO A CA 1
ATOM 3684 C C . PRO A 1 472 ? 6.737 20.036 -6.849 1.00 53.12 472 PRO A C 1
ATOM 3686 O O . PRO A 1 472 ? 7.425 20.964 -7.295 1.00 53.12 472 PRO A O 1
ATOM 3689 N N . GLY A 1 473 ? 6.960 18.759 -7.147 1.00 53.88 473 GLY A N 1
ATOM 3690 C CA . GLY A 1 473 ? 8.152 18.301 -7.843 1.00 53.88 473 GLY A CA 1
ATOM 3691 C C . GLY A 1 473 ? 9.230 17.675 -6.955 1.00 53.88 473 GLY A C 1
ATOM 3692 O O . GLY A 1 473 ? 10.164 17.103 -7.501 1.00 53.88 473 GLY A O 1
ATOM 3693 N N . ASP A 1 474 ? 9.097 17.717 -5.630 1.00 52.69 474 ASP A N 1
ATOM 3694 C CA . ASP A 1 474 ? 9.786 16.777 -4.737 1.00 52.69 474 ASP A CA 1
ATOM 3695 C C . ASP A 1 474 ? 8.911 15.533 -4.475 1.00 52.69 474 ASP A C 1
ATOM 3697 O O . ASP A 1 474 ? 9.425 14.456 -4.188 1.00 52.69 474 ASP A O 1
ATOM 3701 N N . PHE A 1 475 ? 7.587 15.676 -4.610 1.00 55.12 475 PHE A N 1
ATOM 3702 C CA . PHE A 1 475 ? 6.589 14.609 -4.755 1.00 55.12 475 PHE A CA 1
ATOM 3703 C C . PHE A 1 475 ? 5.863 14.747 -6.112 1.00 55.12 475 PHE A C 1
ATOM 3705 O O . PHE A 1 475 ? 5.945 15.819 -6.729 1.00 55.12 475 PHE A O 1
ATOM 3712 N N . PRO A 1 476 ? 5.154 13.700 -6.588 1.00 62.16 476 PRO A N 1
ATOM 3713 C CA . PRO A 1 476 ? 4.277 13.731 -7.763 1.00 62.16 476 PRO A CA 1
ATOM 3714 C C . PRO A 1 476 ? 3.352 14.951 -7.856 1.00 62.16 476 PRO A C 1
ATOM 3716 O O . PRO A 1 476 ? 2.235 14.941 -7.339 1.00 62.16 476 PRO A O 1
ATOM 3719 N N . SER A 1 477 ? 3.791 16.017 -8.534 1.00 74.94 477 SER A N 1
ATOM 3720 C CA . SER A 1 477 ? 2.954 17.208 -8.693 1.00 74.94 477 SER A CA 1
ATOM 3721 C C . SER A 1 477 ? 1.695 16.861 -9.492 1.00 74.94 477 SER A C 1
ATOM 3723 O O . SER A 1 477 ? 1.748 16.189 -10.528 1.00 74.94 477 SER A O 1
ATOM 3725 N N . GLY A 1 478 ? 0.551 17.306 -8.987 1.00 79.12 478 GLY A N 1
ATOM 3726 C CA . GLY A 1 478 ? -0.776 17.045 -9.518 1.00 79.12 478 GLY A CA 1
ATOM 3727 C C . GLY A 1 478 ? -1.450 15.782 -8.983 1.00 79.12 478 GLY A C 1
ATOM 3728 O O . GLY A 1 478 ? -2.617 15.576 -9.311 1.00 79.12 478 GLY A O 1
ATOM 3729 N N . ALA A 1 479 ? -0.782 14.957 -8.168 1.00 84.06 479 ALA A N 1
ATOM 3730 C CA . ALA A 1 479 ? -1.414 13.796 -7.537 1.00 84.06 479 ALA A CA 1
ATOM 3731 C C . ALA A 1 479 ? -2.594 14.208 -6.621 1.00 84.06 479 ALA A C 1
ATOM 3733 O O . ALA A 1 479 ? -2.630 15.350 -6.165 1.00 84.06 479 ALA A O 1
ATOM 3734 N N . PRO A 1 480 ? -3.560 13.315 -6.313 1.00 89.88 480 PRO A N 1
ATOM 3735 C CA . PRO A 1 480 ? -4.740 13.638 -5.496 1.00 89.88 480 PRO A CA 1
ATOM 3736 C C . PRO A 1 480 ? -4.454 13.815 -3.990 1.00 89.88 480 PRO A C 1
ATOM 3738 O O . PRO A 1 480 ? -5.153 13.265 -3.138 1.00 89.88 480 PRO A O 1
ATOM 3741 N N . THR A 1 481 ? -3.421 14.578 -3.631 1.00 90.25 481 THR A N 1
ATOM 3742 C CA . THR A 1 481 ? -3.128 14.938 -2.239 1.00 90.25 481 THR A CA 1
ATOM 3743 C C . THR A 1 481 ? -4.242 15.816 -1.664 1.00 90.25 481 THR A C 1
ATOM 3745 O O . THR A 1 481 ? -5.008 16.449 -2.395 1.00 90.25 481 THR A O 1
ATOM 3748 N N . SER A 1 482 ? -4.344 15.896 -0.337 1.00 90.94 482 SER A N 1
ATOM 3749 C CA . SER A 1 482 ? -5.407 16.650 0.343 1.00 90.94 482 SER A CA 1
ATOM 3750 C C . SER A 1 482 ? -5.461 18.137 -0.035 1.00 90.94 482 SER A C 1
ATOM 3752 O O . SER A 1 482 ? -6.534 18.738 0.001 1.00 90.94 482 SER A O 1
ATOM 3754 N N . SER A 1 483 ? -4.342 18.726 -0.468 1.00 88.81 483 SER A N 1
ATOM 3755 C CA . SER A 1 483 ? -4.277 20.108 -0.954 1.00 88.81 483 SER A CA 1
ATOM 3756 C C . SER A 1 483 ? -4.941 20.345 -2.308 1.00 88.81 483 SER A C 1
ATOM 3758 O O . SER A 1 483 ? -5.231 21.492 -2.632 1.00 88.81 483 SER A O 1
ATOM 3760 N N . VAL A 1 484 ? -5.173 19.307 -3.113 1.00 91.44 484 VAL A N 1
ATOM 3761 C CA . VAL A 1 484 ? -5.809 19.413 -4.442 1.00 91.44 484 VAL A CA 1
ATOM 3762 C C . VAL A 1 484 ? -6.909 18.366 -4.661 1.00 91.44 484 VAL A C 1
ATOM 3764 O O . VAL A 1 484 ? -7.457 18.258 -5.757 1.00 91.44 484 VAL A O 1
ATOM 3767 N N . LEU A 1 485 ? -7.291 17.626 -3.619 1.00 94.56 485 LEU A N 1
ATOM 3768 C CA . LEU A 1 485 ? -8.281 16.548 -3.665 1.00 94.56 485 LEU A CA 1
ATOM 3769 C C . LEU A 1 485 ? -9.651 17.007 -4.196 1.00 94.56 485 LEU A C 1
ATOM 3771 O O . LEU A 1 485 ? -10.309 16.266 -4.923 1.00 94.56 485 LEU A O 1
ATOM 3775 N N . ASP A 1 486 ? -10.076 18.244 -3.909 1.00 96.06 486 ASP A N 1
ATOM 3776 C CA . ASP A 1 486 ? -11.321 18.792 -4.471 1.00 96.06 486 ASP A CA 1
ATOM 3777 C C . ASP A 1 486 ? -11.291 18.886 -6.002 1.00 96.06 486 ASP A C 1
ATOM 3779 O O . ASP A 1 486 ? -12.325 18.711 -6.642 1.00 96.06 486 ASP A O 1
ATOM 3783 N N . ILE A 1 487 ? -10.123 19.143 -6.602 1.00 95.44 487 ILE A N 1
ATOM 3784 C CA . ILE A 1 487 ? -9.969 19.202 -8.062 1.00 95.44 487 ILE A CA 1
ATOM 3785 C C . ILE A 1 487 ? -10.264 17.834 -8.670 1.00 95.44 487 ILE A C 1
ATOM 3787 O O . ILE A 1 487 ? -10.994 17.737 -9.653 1.00 95.44 487 ILE A O 1
ATOM 3791 N N . TRP A 1 488 ? -9.757 16.776 -8.045 1.00 96.00 488 TRP A N 1
ATOM 3792 C CA . TRP A 1 488 ? -10.003 15.401 -8.459 1.00 96.00 488 TRP A CA 1
ATOM 3793 C C . TRP A 1 488 ? -11.477 15.016 -8.311 1.00 96.00 488 TRP A C 1
ATOM 3795 O O . TRP A 1 488 ? -12.052 14.495 -9.262 1.00 96.00 488 TRP A O 1
ATOM 3805 N N . HIS A 1 489 ? -12.126 15.370 -7.196 1.00 95.94 489 HIS A N 1
ATOM 3806 C CA . HIS A 1 489 ? -13.575 15.164 -7.024 1.00 95.94 489 HIS A CA 1
ATOM 3807 C C . HIS A 1 489 ? -14.417 15.877 -8.090 1.00 95.94 489 HIS A C 1
ATOM 3809 O O . HIS A 1 489 ? -15.449 15.363 -8.510 1.00 95.94 489 HIS A O 1
ATOM 3815 N N . MET A 1 490 ? -13.999 17.068 -8.528 1.00 95.88 490 MET A N 1
ATOM 3816 C CA . MET A 1 490 ? -14.746 17.859 -9.514 1.00 95.88 490 MET A CA 1
ATOM 3817 C C . MET A 1 490 ? -14.492 17.425 -10.964 1.00 95.88 490 MET A C 1
ATOM 3819 O O . MET A 1 490 ? -15.408 17.484 -11.782 1.00 95.88 490 MET A O 1
ATOM 3823 N N . PHE A 1 491 ? -13.263 17.021 -11.298 1.00 97.00 491 PHE A N 1
ATOM 3824 C CA . PHE A 1 491 ? -12.829 16.803 -12.684 1.00 97.00 491 PHE A CA 1
ATOM 3825 C C . PHE A 1 491 ? -12.511 15.347 -13.030 1.00 97.00 491 PHE A C 1
ATOM 3827 O O . PHE A 1 491 ? -12.220 15.068 -14.196 1.00 97.00 491 PHE A O 1
ATOM 3834 N N . ALA A 1 492 ? -12.617 14.433 -12.063 1.00 95.94 492 ALA A N 1
ATOM 3835 C CA . ALA A 1 492 ? -12.545 12.994 -12.280 1.00 95.94 492 ALA A CA 1
ATOM 3836 C C . ALA A 1 492 ? -13.744 12.200 -11.715 1.00 95.94 492 ALA A C 1
ATOM 3838 O O . ALA A 1 492 ? -13.536 11.262 -10.948 1.00 95.94 492 ALA A O 1
ATOM 3839 N N . PRO A 1 493 ? -14.998 12.540 -12.087 1.00 95.31 493 PRO A N 1
ATOM 3840 C CA . PRO A 1 493 ? -16.201 11.881 -11.561 1.00 95.31 493 PRO A CA 1
ATOM 3841 C C . PRO A 1 493 ? -16.331 10.387 -11.906 1.00 95.31 493 PRO A C 1
ATOM 3843 O O . PRO A 1 493 ? -17.107 9.685 -11.263 1.00 95.31 493 PRO A O 1
ATOM 3846 N N . ASP A 1 494 ? -15.613 9.890 -12.916 1.00 94.38 494 ASP A N 1
ATOM 3847 C CA . ASP A 1 494 ? -15.612 8.471 -13.283 1.00 94.38 494 ASP A CA 1
ATOM 3848 C C . ASP A 1 494 ? -14.638 7.636 -12.428 1.00 94.38 494 ASP A C 1
ATOM 3850 O O . ASP A 1 494 ? -14.688 6.406 -12.487 1.00 94.38 494 ASP A O 1
ATOM 3854 N N . LEU A 1 495 ? -13.798 8.266 -11.596 1.00 93.19 495 LEU A N 1
ATOM 3855 C CA . LEU A 1 495 ? -13.063 7.598 -10.516 1.00 93.19 495 LEU A CA 1
ATOM 3856 C C . LEU A 1 495 ? -13.931 7.590 -9.248 1.00 93.19 495 LEU A C 1
ATOM 3858 O O . LEU A 1 495 ? -14.356 8.640 -8.777 1.00 93.19 495 LEU A O 1
ATOM 3862 N N . ASP A 1 496 ? -14.179 6.413 -8.674 1.00 92.88 496 ASP A N 1
ATOM 3863 C CA . ASP A 1 496 ? -15.072 6.252 -7.516 1.00 92.88 496 ASP A CA 1
ATOM 3864 C C . ASP A 1 496 ? -14.432 6.695 -6.196 1.00 92.88 496 ASP A C 1
ATOM 3866 O O . ASP A 1 496 ? -15.141 6.986 -5.230 1.00 92.88 496 ASP A O 1
ATOM 3870 N N . MET A 1 497 ? -13.098 6.708 -6.127 1.00 93.00 497 MET A N 1
ATOM 3871 C CA . MET A 1 497 ? -12.354 7.132 -4.942 1.00 93.00 497 MET A CA 1
ATOM 3872 C C . MET A 1 497 ? -10.902 7.506 -5.261 1.00 93.00 497 MET A C 1
ATOM 3874 O O . MET A 1 497 ? -10.303 7.040 -6.237 1.00 93.00 497 MET A O 1
ATOM 3878 N N . MET A 1 498 ? -10.329 8.328 -4.387 1.00 94.94 498 MET A N 1
ATOM 3879 C CA . MET A 1 498 ? -8.914 8.685 -4.367 1.00 94.94 498 MET A CA 1
ATOM 3880 C C . MET A 1 498 ? -8.314 8.059 -3.113 1.00 94.94 498 MET A C 1
ATOM 3882 O O . MET A 1 498 ? -8.768 8.326 -2.000 1.00 94.94 498 MET A O 1
ATOM 3886 N N . SER A 1 499 ? -7.331 7.187 -3.289 1.00 94.88 499 SER A N 1
ATOM 3887 C CA . SER A 1 499 ? -6.958 6.206 -2.273 1.00 94.88 499 SER A CA 1
ATOM 3888 C C . SER A 1 499 ? -5.510 6.404 -1.811 1.00 94.88 499 SER A C 1
ATOM 3890 O O . SER A 1 499 ? -4.606 6.293 -2.632 1.00 94.88 499 SER A O 1
ATOM 3892 N N . PRO A 1 500 ? -5.247 6.727 -0.536 1.00 94.50 500 PRO A N 1
ATOM 3893 C CA . PRO A 1 500 ? -3.911 7.133 -0.100 1.00 94.50 500 PRO A CA 1
ATOM 3894 C C . PRO A 1 500 ? -2.949 5.966 0.152 1.00 94.50 500 PRO A C 1
ATOM 3896 O O . PRO A 1 500 ? -3.306 5.006 0.834 1.00 94.50 500 PRO A O 1
ATOM 3899 N N . ASP A 1 501 ? -1.700 6.114 -0.297 1.00 92.31 501 ASP A N 1
ATOM 3900 C CA . ASP A 1 501 ? -0.599 5.196 0.016 1.00 92.31 501 ASP A CA 1
ATOM 3901 C C . ASP A 1 501 ? 0.066 5.617 1.337 1.00 92.31 501 ASP A C 1
ATOM 3903 O O . ASP A 1 501 ? 0.829 6.589 1.393 1.00 92.31 501 ASP A O 1
ATOM 3907 N N . ILE A 1 502 ? -0.228 4.912 2.435 1.00 92.12 502 ILE A N 1
ATOM 3908 C CA . ILE A 1 502 ? 0.153 5.353 3.786 1.00 92.12 502 ILE A CA 1
ATOM 3909 C C . ILE A 1 502 ? 1.414 4.634 4.272 1.00 92.12 502 ILE A C 1
ATOM 3911 O O . ILE A 1 502 ? 1.364 3.574 4.902 1.00 92.12 502 ILE A O 1
ATOM 3915 N N . TYR A 1 503 ? 2.567 5.258 4.027 1.00 86.62 503 TYR A N 1
ATOM 3916 C CA . TYR A 1 503 ? 3.864 4.759 4.495 1.00 86.62 503 TYR A CA 1
ATOM 3917 C C . TYR A 1 503 ? 4.473 5.589 5.625 1.00 86.62 503 TYR A C 1
ATOM 3919 O O . TYR A 1 503 ? 4.892 5.018 6.627 1.00 86.62 503 TYR A O 1
ATOM 3927 N N . LEU A 1 504 ? 4.560 6.915 5.495 1.00 83.81 504 LEU A N 1
ATOM 3928 C CA . LEU A 1 504 ? 5.351 7.757 6.415 1.00 83.81 504 LEU A CA 1
ATOM 3929 C C . LEU A 1 504 ? 4.529 8.840 7.135 1.00 83.81 504 LEU A C 1
ATOM 3931 O O . LEU A 1 504 ? 5.069 9.564 7.974 1.00 83.81 504 LEU A O 1
ATOM 3935 N N . ASN A 1 505 ? 3.246 8.959 6.799 1.00 86.31 505 ASN A N 1
ATOM 3936 C CA . ASN A 1 505 ? 2.319 9.902 7.413 1.00 86.31 505 ASN A CA 1
ATOM 3937 C C . ASN A 1 505 ? 1.577 9.261 8.593 1.00 86.31 505 ASN A C 1
ATOM 3939 O O . ASN A 1 505 ? 1.390 8.043 8.625 1.00 86.31 505 ASN A O 1
ATOM 3943 N N . ASP A 1 506 ? 1.084 10.102 9.501 1.00 89.75 506 ASP A N 1
ATOM 3944 C CA . ASP A 1 506 ? 0.155 9.712 10.554 1.00 89.75 506 ASP A CA 1
ATOM 3945 C C . ASP A 1 506 ? -1.108 9.113 9.928 1.00 89.75 506 ASP A C 1
ATOM 3947 O O . ASP A 1 506 ? -1.856 9.755 9.180 1.00 89.75 506 ASP A O 1
ATOM 3951 N N . TYR A 1 507 ? -1.329 7.845 10.248 1.00 91.75 507 TYR A N 1
ATOM 3952 C CA . TYR A 1 507 ? -2.350 7.028 9.615 1.00 91.75 507 TYR A CA 1
ATOM 3953 C C . TYR A 1 507 ? -3.774 7.559 9.860 1.00 91.75 507 TYR A C 1
ATOM 3955 O O . TYR A 1 507 ? -4.617 7.531 8.960 1.00 91.75 507 TYR A O 1
ATOM 3963 N N . GLU A 1 508 ? -4.051 8.074 11.062 1.00 93.56 508 GLU A N 1
ATOM 3964 C CA . GLU A 1 508 ? -5.368 8.586 11.458 1.00 93.56 508 GLU A CA 1
ATOM 3965 C C . GLU A 1 508 ? -5.675 9.917 10.761 1.00 93.56 508 GLU A C 1
ATOM 3967 O O . GLU A 1 508 ? -6.767 10.101 10.206 1.00 93.56 508 GLU A O 1
ATOM 3972 N N . ILE A 1 509 ? -4.698 10.830 10.723 1.00 93.94 509 ILE A N 1
ATOM 3973 C CA . ILE A 1 509 ? -4.851 12.122 10.047 1.00 93.94 509 ILE A CA 1
ATOM 3974 C C . ILE A 1 509 ? -5.083 11.921 8.547 1.00 93.94 509 ILE A C 1
ATOM 3976 O O . ILE A 1 509 ? -5.978 12.562 7.984 1.00 93.94 509 ILE A O 1
ATOM 3980 N N . VAL A 1 510 ? -4.348 11.010 7.901 1.00 95.00 510 VAL A N 1
ATOM 3981 C CA . VAL A 1 510 ? -4.561 10.710 6.478 1.00 95.00 510 VAL A CA 1
ATOM 3982 C C . VAL A 1 510 ? -5.949 10.121 6.241 1.00 95.00 510 VAL A C 1
ATOM 3984 O O . VAL A 1 510 ? -6.669 10.621 5.376 1.00 95.00 510 VAL A O 1
ATOM 3987 N N . CYS A 1 511 ? -6.382 9.132 7.031 1.00 96.56 511 CYS A N 1
ATOM 3988 C CA . CYS A 1 511 ? -7.739 8.587 6.911 1.00 96.56 511 CYS A CA 1
ATOM 3989 C C . CYS A 1 511 ? -8.800 9.697 7.013 1.00 96.56 511 CYS A C 1
ATOM 3991 O O . CYS A 1 511 ? -9.730 9.747 6.206 1.00 96.56 511 CYS A O 1
ATOM 3993 N N . LYS A 1 512 ? -8.633 10.643 7.947 1.00 95.75 512 LYS A N 1
ATOM 3994 C CA . LYS A 1 512 ? -9.528 11.799 8.098 1.00 95.75 512 LYS A CA 1
ATOM 3995 C C . LYS A 1 512 ? -9.546 12.700 6.865 1.00 95.75 512 LYS A C 1
ATOM 3997 O O . LYS A 1 512 ? -10.635 13.038 6.400 1.00 95.75 512 LYS A O 1
ATOM 4002 N N . LYS A 1 513 ? -8.373 13.081 6.346 1.00 95.38 513 LYS A N 1
ATOM 4003 C CA . LYS A 1 513 ? -8.241 13.913 5.135 1.00 95.38 513 LYS A CA 1
ATOM 4004 C C . LYS A 1 513 ? -8.932 13.250 3.941 1.00 95.38 513 LYS A C 1
ATOM 4006 O O . LYS A 1 513 ? -9.699 13.887 3.226 1.00 95.38 513 LYS A O 1
ATOM 4011 N N . PHE A 1 514 ? -8.748 11.942 3.770 1.00 96.44 514 PHE A N 1
ATOM 4012 C CA . PHE A 1 514 ? -9.328 11.208 2.648 1.00 96.44 514 PHE A CA 1
ATOM 4013 C C . PHE A 1 514 ? -10.798 10.818 2.841 1.00 96.44 514 PHE A C 1
ATOM 4015 O O . PHE A 1 514 ? -11.443 10.491 1.857 1.00 96.44 514 PHE A O 1
ATOM 4022 N N . ARG A 1 515 ? -11.393 10.965 4.034 1.00 95.06 515 ARG A N 1
ATOM 4023 C CA . ARG A 1 515 ? -12.861 10.937 4.220 1.00 95.06 515 ARG A CA 1
ATOM 4024 C C . ARG A 1 515 ? -13.561 12.252 3.869 1.00 95.06 515 ARG A C 1
ATOM 4026 O O . ARG A 1 515 ? -14.776 12.362 4.063 1.00 95.06 515 ARG A O 1
ATOM 4033 N N . HIS A 1 516 ? -12.835 13.241 3.346 1.00 95.25 516 HIS A N 1
ATOM 4034 C CA . HIS A 1 516 ? -13.415 14.484 2.837 1.00 95.25 516 HIS A CA 1
ATOM 4035 C C . HIS A 1 516 ? -14.576 14.215 1.872 1.00 95.25 516 HIS A C 1
ATOM 4037 O O . HIS A 1 516 ? -14.525 13.298 1.052 1.00 95.25 516 HIS A O 1
ATOM 4043 N N . ARG A 1 517 ? -15.655 14.996 2.014 1.00 93.06 517 ARG A N 1
ATOM 4044 C CA . ARG A 1 517 ? -16.923 14.841 1.266 1.00 93.06 517 ARG A CA 1
ATOM 4045 C C . ARG A 1 517 ? -17.539 13.438 1.357 1.00 93.06 517 ARG A C 1
ATOM 4047 O O . ARG A 1 517 ? -18.360 13.074 0.523 1.00 93.06 517 ARG A O 1
ATOM 4054 N N . ASN A 1 518 ? -17.177 12.678 2.391 1.00 92.06 518 ASN A N 1
ATOM 4055 C CA . ASN A 1 518 ? -17.640 11.317 2.629 1.00 92.06 518 ASN A CA 1
ATOM 4056 C C . ASN A 1 518 ? -17.317 10.332 1.486 1.00 92.06 518 ASN A C 1
ATOM 4058 O O . ASN A 1 518 ? -18.047 9.353 1.324 1.00 92.06 518 ASN A O 1
ATOM 4062 N N . GLN A 1 519 ? -16.246 10.565 0.710 1.00 94.06 519 GLN A N 1
ATOM 4063 C CA . GLN A 1 519 ? -15.809 9.583 -0.290 1.00 94.06 519 GLN A CA 1
ATOM 4064 C C . GLN A 1 519 ? -15.489 8.235 0.370 1.00 94.06 519 GLN A C 1
ATOM 4066 O O . GLN A 1 519 ? -15.145 8.173 1.557 1.00 94.06 519 GLN A O 1
ATOM 4071 N N . ALA A 1 520 ? -15.590 7.154 -0.403 1.00 94.88 520 ALA A N 1
ATOM 4072 C CA . ALA A 1 520 ? -15.131 5.851 0.048 1.00 94.88 520 ALA A CA 1
ATOM 4073 C C . ALA A 1 520 ? -13.631 5.899 0.378 1.00 94.88 520 ALA A C 1
ATOM 4075 O O . ALA A 1 520 ? -12.855 6.549 -0.317 1.00 94.88 520 ALA A O 1
ATOM 4076 N N . LEU A 1 521 ? -13.229 5.206 1.444 1.00 96.62 521 LEU A N 1
ATOM 4077 C CA . LEU A 1 521 ? -11.829 5.109 1.844 1.00 96.62 521 LEU A CA 1
ATOM 4078 C C . LEU A 1 521 ? -11.326 3.703 1.554 1.00 96.62 521 LEU A C 1
ATOM 4080 O O . LEU A 1 521 ? -11.890 2.728 2.039 1.00 96.62 521 LEU A O 1
ATOM 4084 N N . PHE A 1 522 ? -10.245 3.614 0.798 1.00 96.56 522 PHE A N 1
ATOM 4085 C CA . PHE A 1 522 ? -9.496 2.389 0.569 1.00 96.56 522 PHE A CA 1
ATOM 4086 C C . PHE A 1 522 ? -8.016 2.718 0.740 1.00 96.56 522 PHE A C 1
ATOM 4088 O O . PHE A 1 522 ? -7.581 3.758 0.247 1.00 96.56 522 PHE A O 1
ATOM 4095 N N . ILE A 1 523 ? -7.274 1.874 1.461 1.00 97.38 523 ILE A N 1
ATOM 4096 C CA . ILE A 1 523 ? -5.831 2.028 1.680 1.00 97.38 523 ILE A CA 1
ATOM 4097 C C . ILE A 1 523 ? -5.108 0.995 0.797 1.00 97.38 523 ILE A C 1
ATOM 4099 O O . ILE A 1 523 ? -4.937 -0.148 1.220 1.00 97.38 523 ILE A O 1
ATOM 4103 N N . PRO A 1 524 ? -4.757 1.333 -0.455 1.00 94.25 524 PRO A N 1
ATOM 4104 C CA . PRO A 1 524 ? -4.257 0.386 -1.451 1.00 94.25 524 PRO A CA 1
ATOM 4105 C C . PRO A 1 524 ? -2.811 -0.028 -1.186 1.00 94.25 524 PRO A C 1
ATOM 4107 O O . PRO A 1 524 ? -2.404 -1.117 -1.591 1.00 94.25 524 PRO A O 1
ATOM 4110 N N . GLU A 1 525 ? -2.065 0.821 -0.483 1.00 93.00 525 GLU A N 1
ATOM 4111 C CA . GLU A 1 525 ? -0.695 0.573 -0.077 1.00 93.00 525 GLU A CA 1
ATOM 4112 C C . GLU A 1 525 ? -0.454 1.074 1.348 1.00 93.00 525 GLU A C 1
ATOM 4114 O O . GLU A 1 525 ? -0.902 2.152 1.746 1.00 93.00 525 GLU A O 1
ATOM 4119 N N . GLN A 1 526 ? 0.283 0.283 2.124 1.00 92.50 526 GLN A N 1
ATOM 4120 C CA . GLN A 1 526 ? 0.755 0.656 3.453 1.00 92.50 526 GLN A CA 1
ATOM 4121 C C . GLN A 1 526 ? 1.951 -0.200 3.877 1.00 92.50 526 GLN A C 1
ATOM 4123 O O . GLN A 1 526 ? 2.298 -1.196 3.230 1.00 92.50 526 GLN A O 1
ATOM 4128 N N . ARG A 1 527 ? 2.541 0.146 5.028 1.00 88.88 527 ARG A N 1
ATOM 4129 C CA . ARG A 1 527 ? 3.595 -0.652 5.670 1.00 88.88 527 ARG A CA 1
ATOM 4130 C C . ARG A 1 527 ? 3.166 -2.115 5.857 1.00 88.88 527 ARG A C 1
ATOM 4132 O O . ARG A 1 527 ? 2.084 -2.394 6.367 1.00 88.88 527 ARG A O 1
ATOM 4139 N N . ARG A 1 528 ? 4.079 -3.042 5.553 1.00 88.00 528 ARG A N 1
ATOM 4140 C CA . ARG A 1 528 ? 3.905 -4.496 5.745 1.00 88.00 528 ARG A CA 1
ATOM 4141 C C . ARG A 1 528 ? 4.412 -5.042 7.090 1.00 88.00 528 ARG A C 1
ATOM 4143 O O . ARG A 1 528 ? 4.479 -6.251 7.270 1.00 88.00 528 ARG A O 1
ATOM 4150 N N . VAL A 1 529 ? 4.808 -4.164 8.012 1.00 86.00 529 VAL A N 1
ATOM 4151 C CA . VAL A 1 529 ? 5.315 -4.525 9.351 1.00 86.00 529 VAL A CA 1
ATOM 4152 C C . VAL A 1 529 ? 4.201 -4.481 10.400 1.00 86.00 529 VAL A C 1
ATOM 4154 O O . VAL A 1 529 ? 3.126 -3.947 10.126 1.00 86.00 529 VAL A O 1
ATOM 4157 N N . GLU A 1 530 ? 4.467 -4.972 11.615 1.00 89.19 530 GLU A N 1
ATOM 4158 C CA . GLU A 1 530 ? 3.487 -5.035 12.716 1.00 89.19 530 GLU A CA 1
ATOM 4159 C C . GLU A 1 530 ? 2.725 -3.732 12.929 1.00 89.19 530 GLU A C 1
ATOM 4161 O O . GLU A 1 530 ? 1.504 -3.736 13.025 1.00 89.19 530 GLU A O 1
ATOM 4166 N N . ARG A 1 531 ? 3.433 -2.601 12.936 1.00 88.56 531 ARG A N 1
ATOM 4167 C CA . ARG A 1 531 ? 2.823 -1.280 13.079 1.00 88.56 531 ARG A CA 1
ATOM 4168 C C . ARG A 1 531 ? 1.745 -1.011 12.026 1.00 88.56 531 ARG A C 1
ATOM 4170 O O . ARG A 1 531 ? 0.652 -0.594 12.381 1.00 88.56 531 ARG A O 1
ATOM 4177 N N . GLY A 1 532 ? 2.029 -1.306 10.754 1.00 91.38 532 GLY A N 1
ATOM 4178 C CA . GLY A 1 532 ? 1.055 -1.159 9.667 1.00 91.38 532 GLY A CA 1
ATOM 4179 C C . GLY A 1 532 ? -0.131 -2.111 9.809 1.00 91.38 532 GLY A C 1
ATOM 4180 O O . GLY A 1 532 ? -1.255 -1.750 9.467 1.00 91.38 532 GLY A O 1
ATOM 4181 N N . ALA A 1 533 ? 0.103 -3.299 10.369 1.00 93.12 533 ALA A N 1
ATOM 4182 C CA . ALA A 1 533 ? -0.952 -4.246 10.694 1.00 93.12 533 ALA A CA 1
ATOM 4183 C C . ALA A 1 533 ? -1.868 -3.700 11.803 1.00 93.12 533 ALA A C 1
ATOM 4185 O O . ALA A 1 533 ? -3.083 -3.733 11.639 1.00 93.12 533 ALA A O 1
ATOM 4186 N N . ARG A 1 534 ? -1.311 -3.084 12.855 1.00 93.75 534 ARG A N 1
ATOM 4187 C CA . ARG A 1 534 ? -2.093 -2.432 13.922 1.00 93.75 534 ARG A CA 1
ATOM 4188 C C . ARG A 1 534 ? -2.895 -1.227 13.432 1.00 93.75 534 ARG A C 1
ATOM 4190 O O . ARG A 1 534 ? -4.026 -1.002 13.860 1.00 93.75 534 ARG A O 1
ATOM 4197 N N . SER A 1 535 ? -2.341 -0.438 12.515 1.00 94.00 535 SER A N 1
ATOM 4198 C CA . SER A 1 535 ? -3.004 0.777 12.030 1.00 94.00 535 SER A CA 1
ATOM 4199 C C . SER A 1 535 ? -4.327 0.513 11.296 1.00 94.00 535 SER A C 1
ATOM 4201 O O . SER A 1 535 ? -5.203 1.381 11.306 1.00 94.00 535 SER A O 1
ATOM 4203 N N . VAL A 1 536 ? -4.538 -0.689 10.735 1.00 96.31 536 VAL A N 1
ATOM 4204 C CA . VAL A 1 536 ? -5.772 -1.017 9.991 1.00 96.31 536 VAL A CA 1
ATOM 4205 C C . VAL A 1 536 ? -7.031 -0.891 10.847 1.00 96.31 536 VAL A C 1
ATOM 4207 O O . VAL A 1 536 ? -8.093 -0.547 10.327 1.00 96.31 536 VAL A O 1
ATOM 4210 N N . TRP A 1 537 ? -6.925 -1.109 12.163 1.00 97.50 537 TRP A N 1
ATOM 4211 C CA . TRP A 1 537 ? -8.053 -0.968 13.079 1.00 97.50 537 TRP A CA 1
ATOM 4212 C C . TRP A 1 537 ? -8.640 0.440 13.038 1.00 97.50 537 TRP A C 1
ATOM 4214 O O . TRP A 1 537 ? -9.859 0.581 13.034 1.00 97.50 537 TRP A O 1
ATOM 4224 N N . VAL A 1 538 ? -7.805 1.479 12.920 1.00 97.06 538 VAL A N 1
ATOM 4225 C CA . VAL A 1 538 ? -8.267 2.868 12.770 1.00 97.06 538 VAL A CA 1
ATOM 4226 C C . VAL A 1 538 ? -9.009 3.057 11.448 1.00 97.06 538 VAL A C 1
ATOM 4228 O O . VAL A 1 538 ? -10.112 3.608 11.455 1.00 97.06 538 VAL A O 1
ATOM 4231 N N . ALA A 1 539 ? -8.461 2.564 10.332 1.00 97.19 539 ALA A N 1
ATOM 4232 C CA . ALA A 1 539 ? -9.107 2.663 9.020 1.00 97.19 539 ALA A CA 1
ATOM 4233 C C . ALA A 1 539 ? -10.508 2.030 9.027 1.00 97.19 539 ALA A C 1
ATOM 4235 O O . ALA A 1 539 ? -11.485 2.693 8.668 1.00 97.19 539 ALA A O 1
ATOM 4236 N N . TYR A 1 540 ? -10.634 0.782 9.488 1.00 97.31 540 TYR A N 1
ATOM 4237 C CA . TYR A 1 540 ? -11.930 0.102 9.539 1.00 97.31 540 TYR A CA 1
ATOM 4238 C C . TYR A 1 540 ? -12.850 0.692 10.610 1.00 97.31 540 TYR A C 1
ATOM 4240 O O . TYR A 1 540 ? -13.996 1.020 10.318 1.00 97.31 540 TYR A O 1
ATOM 4248 N N . GLY A 1 541 ? -12.385 0.839 11.848 1.00 96.62 541 GLY A N 1
ATOM 4249 C CA . GLY A 1 541 ? -13.262 1.154 12.976 1.00 96.62 541 GLY A CA 1
ATOM 4250 C C . GLY A 1 541 ? -13.602 2.630 13.148 1.00 96.62 541 GLY A C 1
ATOM 4251 O O . GLY A 1 541 ? -14.661 2.936 13.686 1.00 96.62 541 GLY A O 1
ATOM 4252 N N . SER A 1 542 ? -12.745 3.551 12.704 1.00 96.56 542 SER A N 1
ATOM 4253 C CA . SER A 1 542 ? -12.966 4.998 12.884 1.00 96.56 542 SER A CA 1
ATOM 4254 C C . SER A 1 542 ? -13.326 5.726 11.589 1.00 96.56 542 SER A C 1
ATOM 4256 O O . SER A 1 542 ? -13.950 6.786 11.654 1.00 96.56 542 SER A O 1
ATOM 4258 N N . TYR A 1 543 ? -12.991 5.156 10.425 1.00 96.62 543 TYR A N 1
ATOM 4259 C CA . TYR A 1 543 ? -13.198 5.796 9.118 1.00 96.62 543 TYR A CA 1
ATOM 4260 C C . TYR A 1 543 ? -13.948 4.936 8.095 1.00 96.62 543 TYR A C 1
ATOM 4262 O O . TYR A 1 543 ? -14.093 5.362 6.946 1.00 96.62 543 TYR A O 1
ATOM 4270 N N . ALA A 1 544 ? -14.459 3.770 8.506 1.00 96.19 544 ALA A N 1
ATOM 4271 C CA . ALA A 1 544 ? -15.237 2.862 7.664 1.00 96.19 544 ALA A CA 1
ATOM 4272 C C . ALA A 1 544 ? -14.563 2.585 6.307 1.00 96.19 544 ALA A C 1
ATOM 4274 O O . ALA A 1 544 ? -15.178 2.714 5.244 1.00 96.19 544 ALA A O 1
ATOM 4275 N N . ALA A 1 545 ? -13.261 2.285 6.343 1.00 96.62 545 ALA A N 1
ATOM 4276 C CA . ALA A 1 545 ? -12.523 1.901 5.151 1.00 96.62 545 ALA A CA 1
ATOM 4277 C C . ALA A 1 545 ? -13.089 0.606 4.551 1.00 96.62 545 ALA A C 1
ATOM 4279 O O . ALA A 1 545 ? -13.429 -0.331 5.273 1.00 96.62 545 ALA A O 1
ATOM 4280 N N . LEU A 1 546 ? -13.144 0.556 3.220 1.00 94.62 546 LEU A N 1
ATOM 4281 C CA . LEU A 1 546 ? -13.525 -0.623 2.442 1.00 94.62 546 LEU A CA 1
ATOM 4282 C C . LEU A 1 546 ? -12.461 -1.721 2.509 1.00 94.62 546 LEU A C 1
ATOM 4284 O O . LEU A 1 546 ? -12.775 -2.897 2.357 1.00 94.62 546 LEU A O 1
ATOM 4288 N N . GLY A 1 547 ? -11.201 -1.334 2.701 1.00 93.94 547 GLY A N 1
ATOM 4289 C CA . GLY A 1 547 ? -10.076 -2.251 2.694 1.00 93.94 547 GLY A CA 1
ATOM 4290 C C . GLY A 1 547 ? -8.756 -1.573 3.044 1.00 93.94 547 GLY A C 1
ATOM 4291 O O . GLY A 1 547 ? -8.619 -0.353 2.916 1.00 93.94 547 GLY A O 1
ATOM 4292 N N . ALA A 1 548 ? -7.782 -2.389 3.438 1.00 95.12 548 ALA A N 1
ATOM 4293 C CA . ALA A 1 548 ? -6.384 -2.006 3.583 1.00 95.12 548 ALA A CA 1
ATOM 4294 C C . ALA A 1 548 ? -5.479 -3.103 3.008 1.00 95.12 548 ALA A C 1
ATOM 4296 O O . ALA A 1 548 ? -5.683 -4.284 3.291 1.00 95.12 548 ALA A O 1
ATOM 4297 N N . SER A 1 549 ? -4.494 -2.712 2.204 1.00 94.19 549 SER A N 1
ATOM 4298 C CA . SER A 1 549 ? -3.645 -3.604 1.418 1.00 94.19 549 SER A CA 1
ATOM 4299 C C . SER A 1 549 ? -2.165 -3.301 1.699 1.00 94.19 549 SER A C 1
ATOM 4301 O O . SER A 1 549 ? -1.622 -2.320 1.191 1.00 94.19 549 SER A O 1
ATOM 4303 N N . PRO A 1 550 ? -1.489 -4.086 2.560 1.00 92.50 550 PRO A N 1
ATOM 4304 C CA . PRO A 1 550 ? -0.052 -3.941 2.775 1.00 92.50 550 PRO A CA 1
ATOM 4305 C C . PRO A 1 550 ? 0.738 -4.293 1.514 1.00 92.50 550 PRO A C 1
ATOM 4307 O O . PRO A 1 550 ? 0.502 -5.319 0.877 1.00 92.50 550 PRO A O 1
ATOM 4310 N N . PHE A 1 551 ? 1.713 -3.456 1.174 1.00 89.12 551 PHE A N 1
ATOM 4311 C CA . PHE A 1 551 ? 2.507 -3.634 -0.037 1.00 89.12 551 PHE A CA 1
ATOM 4312 C C . PHE A 1 551 ? 3.611 -4.687 0.144 1.00 89.12 551 PHE A C 1
ATOM 4314 O O . PHE A 1 551 ? 4.281 -4.728 1.177 1.00 89.12 551 PHE A O 1
ATOM 4321 N N . GLY A 1 552 ? 3.843 -5.516 -0.881 1.00 82.25 552 GLY A N 1
ATOM 4322 C CA . GLY A 1 552 ? 4.959 -6.470 -0.926 1.00 82.25 552 GLY A CA 1
ATOM 4323 C C . GLY A 1 552 ? 4.849 -7.621 0.079 1.00 82.25 552 GLY A C 1
ATOM 4324 O O . GLY A 1 552 ? 5.840 -7.989 0.711 1.00 82.25 552 GLY A O 1
ATOM 4325 N N . ILE A 1 553 ? 3.647 -8.160 0.292 1.00 81.25 553 ILE A N 1
ATOM 4326 C CA . ILE A 1 553 ? 3.427 -9.301 1.199 1.00 81.25 553 ILE A CA 1
ATOM 4327 C C . ILE A 1 553 ? 3.929 -10.641 0.648 1.00 81.25 553 ILE A C 1
ATOM 4329 O O . ILE A 1 553 ? 4.109 -11.577 1.421 1.00 81.25 553 ILE A O 1
ATOM 4333 N N . ASP A 1 554 ? 4.181 -10.737 -0.657 1.00 76.88 554 ASP A N 1
ATOM 4334 C CA . ASP A 1 554 ? 4.662 -11.944 -1.341 1.00 76.88 554 ASP A CA 1
ATOM 4335 C C . ASP A 1 554 ? 6.080 -12.372 -0.921 1.00 76.88 554 ASP A C 1
ATOM 4337 O O . ASP A 1 554 ? 6.466 -13.517 -1.151 1.00 76.88 554 ASP A O 1
ATOM 4341 N N . THR A 1 555 ? 6.831 -11.494 -0.247 1.00 75.25 555 THR A N 1
ATOM 4342 C CA . THR A 1 555 ? 8.168 -11.802 0.282 1.00 75.25 555 THR A CA 1
ATOM 4343 C C . THR A 1 555 ? 8.180 -12.102 1.785 1.00 75.25 555 THR A C 1
ATOM 4345 O O . THR A 1 555 ? 9.259 -12.163 2.374 1.00 75.25 555 THR A O 1
ATOM 4348 N N . LEU A 1 556 ? 7.019 -12.185 2.440 1.00 74.06 556 LEU A N 1
ATOM 4349 C CA . LEU A 1 556 ? 6.926 -12.436 3.880 1.00 74.06 556 LEU A CA 1
ATOM 4350 C C . LEU A 1 556 ? 6.614 -13.904 4.166 1.00 74.06 556 LEU A C 1
ATOM 4352 O O . LEU A 1 556 ? 5.854 -14.543 3.439 1.00 74.06 556 LEU A O 1
ATOM 4356 N N . ASP A 1 557 ? 7.156 -14.416 5.271 1.00 80.38 557 ASP A N 1
ATOM 4357 C CA . ASP A 1 557 ? 6.770 -15.727 5.782 1.00 80.38 557 ASP A CA 1
ATOM 4358 C C . ASP A 1 557 ? 5.302 -15.712 6.267 1.00 80.38 557 ASP A C 1
ATOM 4360 O O . ASP A 1 557 ? 4.939 -14.856 7.080 1.00 80.38 557 ASP A O 1
ATOM 4364 N N . PRO A 1 558 ? 4.436 -16.634 5.806 1.00 77.00 558 PRO A N 1
ATOM 4365 C CA . PRO A 1 558 ? 3.028 -16.653 6.200 1.00 77.00 558 PRO A CA 1
ATOM 4366 C C . PRO A 1 558 ? 2.745 -17.005 7.668 1.00 77.00 558 PRO A C 1
ATOM 4368 O O . PRO A 1 558 ? 1.630 -16.742 8.130 1.00 77.00 558 PRO A O 1
ATOM 4371 N N . GLU A 1 559 ? 3.658 -17.659 8.392 1.00 79.50 559 GLU A N 1
ATOM 4372 C CA . GLU A 1 559 ? 3.426 -18.057 9.789 1.00 79.50 559 GLU A CA 1
ATOM 4373 C C . GLU A 1 559 ? 3.724 -16.911 10.760 1.00 79.50 559 GLU A C 1
ATOM 4375 O O . GLU A 1 559 ? 2.945 -16.689 11.687 1.00 79.50 559 GLU A O 1
ATOM 4380 N N . GLY A 1 560 ? 4.773 -16.127 10.498 1.00 77.69 560 GLY A N 1
ATOM 4381 C CA . GLY A 1 560 ? 5.135 -14.946 11.292 1.00 77.69 560 GLY A CA 1
ATOM 4382 C C . GLY A 1 560 ? 4.429 -13.642 10.898 1.00 77.69 560 GLY A C 1
ATOM 4383 O O . GLY A 1 560 ? 4.683 -12.603 11.505 1.00 77.69 560 GLY A O 1
ATOM 4384 N N . ASN A 1 561 ? 3.572 -13.647 9.871 1.00 84.44 561 ASN A N 1
ATOM 4385 C CA . ASN A 1 561 ? 2.992 -12.414 9.339 1.00 84.44 561 ASN A CA 1
ATOM 4386 C C . ASN A 1 561 ? 1.869 -11.851 10.246 1.00 84.44 561 ASN A C 1
ATOM 4388 O O . ASN A 1 561 ? 0.812 -12.484 10.367 1.00 84.44 561 ASN A O 1
ATOM 4392 N N . PRO A 1 562 ? 2.011 -10.629 10.802 1.00 87.50 562 PRO A N 1
ATOM 4393 C CA . PRO A 1 562 ? 1.017 -10.038 11.706 1.00 87.50 562 PRO A CA 1
ATOM 4394 C C . PRO A 1 562 ? -0.362 -9.836 11.053 1.00 87.50 562 PRO A C 1
ATOM 4396 O O . PRO A 1 562 ? -1.393 -9.923 11.727 1.00 87.50 562 PRO A O 1
ATOM 4399 N N . PHE A 1 563 ? -0.417 -9.647 9.730 1.00 91.62 563 PHE A N 1
ATOM 4400 C CA . PHE A 1 563 ? -1.677 -9.486 9.001 1.00 91.62 563 PHE A CA 1
ATOM 4401 C C . PHE A 1 563 ? -2.540 -10.747 9.012 1.00 91.62 563 PHE A C 1
ATOM 4403 O O . PHE A 1 563 ? -3.763 -10.633 8.978 1.00 91.62 563 PHE A O 1
ATOM 4410 N N . ARG A 1 564 ? -1.944 -11.945 9.109 1.00 90.38 564 ARG A N 1
ATOM 4411 C CA . ARG A 1 564 ? -2.702 -13.207 9.145 1.00 90.38 564 ARG A CA 1
ATOM 4412 C C . ARG A 1 564 ? -3.670 -13.236 10.323 1.00 90.38 564 ARG A C 1
ATOM 4414 O O . ARG A 1 564 ? -4.830 -13.609 10.163 1.00 90.38 564 ARG A O 1
ATOM 4421 N N . LYS A 1 565 ? -3.193 -12.824 11.495 1.00 88.69 565 LYS A N 1
ATOM 4422 C CA . LYS A 1 565 ? -3.979 -12.799 12.729 1.00 88.69 565 LYS A CA 1
ATOM 4423 C C . LYS A 1 565 ? -5.031 -11.694 12.700 1.00 88.69 565 LYS A C 1
ATOM 4425 O O . LYS A 1 565 ? -6.203 -11.970 12.935 1.00 88.69 565 LYS A O 1
ATOM 4430 N N . ILE A 1 566 ? -4.629 -10.470 12.357 1.00 93.12 566 ILE A N 1
ATOM 4431 C CA . ILE A 1 566 ? -5.529 -9.308 12.360 1.00 93.12 566 ILE A CA 1
ATOM 4432 C C . ILE A 1 566 ? -6.634 -9.458 11.312 1.00 93.12 566 ILE A C 1
ATOM 4434 O O . ILE A 1 566 ? -7.805 -9.261 11.631 1.00 93.12 566 ILE A O 1
ATOM 4438 N N . PHE A 1 567 ? -6.306 -9.865 10.083 1.00 94.44 567 PHE A N 1
ATOM 4439 C CA . PHE A 1 567 ? -7.321 -10.101 9.054 1.00 94.44 567 PHE A CA 1
ATOM 4440 C C . PHE A 1 567 ? -8.142 -11.360 9.320 1.00 94.44 567 PHE A C 1
ATOM 4442 O O . PHE A 1 567 ? -9.322 -11.369 8.988 1.00 94.44 567 PHE A O 1
ATOM 4449 N N . GLY A 1 568 ? -7.580 -12.385 9.969 1.00 94.06 568 GLY A N 1
ATOM 4450 C CA . GLY A 1 568 ? -8.359 -13.524 10.457 1.00 94.06 568 GLY A CA 1
ATOM 4451 C C . GLY A 1 568 ? -9.430 -13.102 11.468 1.00 94.06 568 GLY A C 1
ATOM 4452 O O . GLY A 1 568 ? -10.585 -13.506 11.342 1.00 94.06 568 GLY A O 1
ATOM 4453 N N . LEU A 1 569 ? -9.068 -12.236 12.419 1.00 95.56 569 LEU A N 1
ATOM 4454 C CA . LEU A 1 569 ? -9.998 -11.696 13.410 1.00 95.56 569 LEU A CA 1
ATOM 4455 C C . LEU A 1 569 ? -11.026 -10.748 12.778 1.00 95.56 569 LEU A C 1
ATOM 4457 O O . LEU A 1 569 ? -12.216 -10.895 13.023 1.00 95.56 569 LEU A O 1
ATOM 4461 N N . LEU A 1 570 ? -10.602 -9.811 11.926 1.00 96.12 570 LEU A N 1
ATOM 4462 C CA . LEU A 1 570 ? -11.522 -8.916 11.213 1.00 96.12 570 LEU A CA 1
ATOM 4463 C C . LEU A 1 570 ? -12.491 -9.683 10.312 1.00 96.12 570 LEU A C 1
ATOM 4465 O O . LEU A 1 570 ? -13.664 -9.325 10.250 1.00 96.12 570 LEU A O 1
ATOM 4469 N N . LYS A 1 571 ? -12.021 -10.743 9.641 1.00 95.69 571 LYS A N 1
ATOM 4470 C CA . LYS A 1 571 ? -12.872 -11.619 8.835 1.00 95.69 571 LYS A CA 1
ATOM 4471 C C . LYS A 1 571 ? -13.948 -12.273 9.697 1.00 95.69 571 LYS A C 1
ATOM 4473 O O . LYS A 1 571 ? -15.111 -12.235 9.308 1.00 95.69 571 LYS A O 1
ATOM 4478 N N . SER A 1 572 ? -13.585 -12.826 10.857 1.00 97.25 572 SER A N 1
ATOM 4479 C CA . SER A 1 572 ? -14.561 -13.521 11.703 1.00 97.25 572 SER A CA 1
ATOM 4480 C C . SER A 1 572 ? -15.657 -12.586 12.221 1.00 97.25 572 SER A C 1
ATOM 4482 O O . SER A 1 572 ? -16.803 -13.005 12.342 1.00 97.25 572 SER A O 1
ATOM 4484 N N . VAL A 1 573 ? -15.353 -11.303 12.455 1.00 97.44 573 VAL A N 1
ATOM 4485 C CA . VAL A 1 573 ? -16.341 -10.298 12.899 1.00 97.44 573 VAL A CA 1
ATOM 4486 C C . VAL A 1 573 ? -16.868 -9.392 11.777 1.00 97.44 573 VAL A C 1
ATOM 4488 O O . VAL A 1 573 ? -17.521 -8.384 12.062 1.00 97.44 573 VAL A O 1
ATOM 4491 N N . ALA A 1 574 ? -16.612 -9.718 10.505 1.00 96.81 574 ALA A N 1
ATOM 4492 C CA . ALA A 1 574 ? -16.872 -8.817 9.380 1.00 96.81 574 ALA A CA 1
ATOM 4493 C C . ALA A 1 574 ? -18.341 -8.376 9.291 1.00 96.81 574 ALA A C 1
ATOM 4495 O O . ALA A 1 574 ? -18.605 -7.191 9.093 1.00 96.81 574 ALA A O 1
ATOM 4496 N N . ALA A 1 575 ? -19.299 -9.287 9.504 1.00 97.38 575 ALA A N 1
ATOM 4497 C CA . ALA A 1 575 ? -20.728 -8.963 9.486 1.00 97.38 575 ALA A CA 1
ATOM 4498 C C . ALA A 1 575 ? -21.098 -7.867 10.506 1.00 97.38 575 ALA A C 1
ATOM 4500 O O . ALA A 1 575 ? -21.844 -6.941 10.186 1.00 97.38 575 ALA A O 1
ATOM 4501 N N . ILE A 1 576 ? -20.513 -7.924 11.707 1.00 98.00 576 ILE A N 1
ATOM 4502 C CA . ILE A 1 576 ? -20.760 -6.969 12.798 1.00 98.00 576 ILE A CA 1
ATOM 4503 C C . ILE A 1 576 ? -20.108 -5.615 12.486 1.00 98.00 576 ILE A C 1
ATOM 4505 O O . ILE A 1 576 ? -20.723 -4.566 12.682 1.00 98.00 576 ILE A O 1
ATOM 4509 N N . VAL A 1 577 ? -18.874 -5.626 11.970 1.00 97.56 577 VAL A N 1
ATOM 4510 C CA . VAL A 1 577 ? -18.160 -4.403 11.563 1.00 97.56 577 VAL A CA 1
ATOM 4511 C C . VAL A 1 577 ? -18.902 -3.696 10.423 1.00 97.56 577 VAL A C 1
ATOM 4513 O O . VAL A 1 577 ? -19.088 -2.481 10.471 1.00 97.56 577 VAL A O 1
ATOM 4516 N N . LEU A 1 578 ? -19.382 -4.445 9.428 1.00 96.50 578 LEU A N 1
ATOM 4517 C CA . LEU A 1 578 ? -20.133 -3.900 8.294 1.00 96.50 578 LEU A CA 1
ATOM 4518 C C . LEU A 1 578 ? -21.509 -3.354 8.702 1.00 96.50 578 LEU A C 1
ATOM 4520 O O . LEU A 1 578 ? -21.948 -2.349 8.141 1.00 96.50 578 LEU A O 1
ATOM 4524 N N . ASP A 1 579 ? -22.189 -3.964 9.679 1.00 9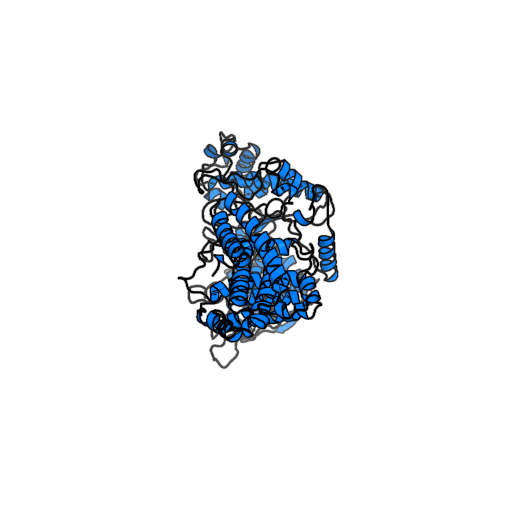6.56 579 ASP A N 1
ATOM 4525 C CA . ASP A 1 579 ? -23.392 -3.369 10.274 1.00 96.56 579 ASP A CA 1
ATOM 4526 C C . ASP A 1 579 ? -23.070 -2.043 10.979 1.00 96.56 579 ASP A C 1
ATOM 4528 O O . ASP A 1 579 ? -23.748 -1.035 10.758 1.00 96.56 579 ASP A O 1
ATOM 4532 N N . ALA A 1 580 ? -21.987 -2.004 11.760 1.00 96.94 580 ALA A N 1
ATOM 4533 C CA . ALA A 1 580 ? -21.545 -0.788 12.436 1.00 96.94 580 ALA A CA 1
ATOM 4534 C C . ALA A 1 580 ? -21.210 0.342 11.444 1.00 96.94 580 ALA A C 1
ATOM 4536 O O . ALA A 1 580 ? -21.566 1.500 11.671 1.00 96.94 580 ALA A O 1
ATOM 4537 N N . HIS A 1 581 ? -20.617 0.026 10.287 1.00 95.56 581 HIS A N 1
ATOM 4538 C CA . HIS A 1 581 ? -20.353 1.009 9.224 1.00 95.56 581 HIS A CA 1
ATOM 4539 C C . HIS A 1 581 ? -21.625 1.669 8.676 1.00 95.56 581 HIS A C 1
ATOM 4541 O O . HIS A 1 581 ? -21.574 2.821 8.243 1.00 95.56 581 HIS A O 1
ATOM 4547 N N . ARG A 1 582 ? -22.778 0.988 8.732 1.00 94.88 582 ARG A N 1
ATOM 4548 C CA . ARG A 1 582 ? -24.087 1.552 8.342 1.00 94.88 582 ARG A CA 1
ATOM 4549 C C . ARG A 1 582 ? -24.678 2.479 9.406 1.00 94.88 582 ARG A C 1
ATOM 4551 O O . ARG A 1 582 ? -25.640 3.191 9.122 1.00 94.88 582 ARG A O 1
ATOM 4558 N N . ARG A 1 583 ? -24.108 2.492 10.614 1.00 94.38 583 ARG A N 1
ATOM 4559 C CA . ARG A 1 583 ? -24.524 3.305 11.763 1.00 94.38 583 ARG A CA 1
ATOM 4560 C C . ARG A 1 583 ? -23.381 4.257 12.153 1.00 94.38 583 ARG A C 1
ATOM 4562 O O . ARG A 1 583 ? -22.575 3.916 13.022 1.00 94.38 583 ARG A O 1
ATOM 4569 N N . PRO A 1 584 ? -23.270 5.447 11.529 1.00 90.56 584 PRO A N 1
ATOM 4570 C CA . PRO A 1 584 ? -22.167 6.372 11.784 1.00 90.56 584 PRO A CA 1
ATOM 4571 C C . PRO A 1 584 ? -21.963 6.657 13.275 1.00 90.56 584 PRO A C 1
ATOM 4573 O O . PRO A 1 584 ? -22.902 7.000 13.988 1.00 90.56 584 PRO A O 1
ATOM 4576 N N . GLY A 1 585 ? -20.722 6.520 13.745 1.00 91.69 585 GLY A N 1
ATOM 4577 C CA . GLY A 1 585 ? -20.367 6.730 15.151 1.00 91.69 585 GLY A CA 1
ATOM 4578 C C . GLY A 1 585 ? -20.601 5.531 16.076 1.00 91.69 585 GLY A C 1
ATOM 4579 O O . GLY A 1 585 ? -20.205 5.615 17.234 1.00 91.69 585 GLY A O 1
ATOM 4580 N N . SER A 1 586 ? -21.160 4.419 15.582 1.00 96.38 586 SER A N 1
ATOM 4581 C CA . SER A 1 586 ? -21.401 3.201 16.377 1.00 96.38 586 SER A CA 1
ATOM 4582 C C . SER A 1 586 ? -20.156 2.351 16.639 1.00 96.38 586 SER A C 1
ATOM 4584 O O . SER A 1 586 ? -20.218 1.397 17.409 1.00 96.38 586 SER A O 1
ATOM 4586 N N . CYS A 1 587 ? -19.010 2.694 16.054 1.00 97.62 587 CYS A N 1
ATOM 4587 C CA . CYS A 1 587 ? -17.741 2.058 16.367 1.00 97.62 587 CYS A CA 1
ATOM 4588 C C . CYS A 1 587 ? -16.588 3.062 16.443 1.00 97.62 587 CYS A C 1
ATOM 4590 O O . CYS A 1 587 ? -16.676 4.200 15.964 1.00 97.62 587 CYS A O 1
ATOM 4592 N N . VAL A 1 588 ? -15.510 2.632 17.094 1.00 98.19 588 VAL A N 1
ATOM 4593 C CA . VAL A 1 588 ? -14.220 3.322 17.120 1.00 98.19 588 VAL A CA 1
ATOM 4594 C C . VAL A 1 588 ? -13.108 2.287 17.041 1.00 98.19 588 VAL A C 1
ATOM 4596 O O . VAL A 1 588 ? -13.077 1.334 17.819 1.00 98.19 588 VAL A O 1
ATOM 4599 N N . GLY A 1 589 ? -12.211 2.471 16.082 1.00 97.88 589 GLY A N 1
ATOM 4600 C CA . GLY A 1 589 ? -11.016 1.660 15.908 1.00 97.88 589 GLY A CA 1
ATOM 4601 C C . GLY A 1 589 ? -9.774 2.409 16.361 1.00 97.88 589 GLY A C 1
ATOM 4602 O O . GLY A 1 589 ? -9.707 3.636 16.241 1.00 97.88 589 GLY A O 1
ATOM 4603 N N . PHE A 1 590 ? -8.805 1.685 16.906 1.00 96.75 590 PHE A N 1
ATOM 4604 C CA . PHE A 1 590 ? -7.642 2.288 17.543 1.00 96.75 590 PHE A CA 1
ATOM 4605 C C . PHE A 1 590 ? -6.437 1.354 17.579 1.00 96.75 590 PHE A C 1
ATOM 4607 O O . PHE A 1 590 ? -6.556 0.135 17.472 1.00 96.75 590 PHE A O 1
ATOM 4614 N N . PHE A 1 591 ? -5.272 1.955 17.803 1.00 94.56 591 PHE A N 1
ATOM 4615 C CA . PHE A 1 591 ? -4.059 1.246 18.174 1.00 94.56 591 PHE A CA 1
ATOM 4616 C C . PHE A 1 591 ? -3.182 2.093 19.100 1.00 94.56 591 PHE A C 1
ATOM 4618 O O . PHE A 1 591 ? -3.300 3.322 19.186 1.00 94.56 591 PHE A O 1
ATOM 4625 N N . PHE A 1 592 ? -2.282 1.400 19.778 1.00 91.88 592 PHE A N 1
ATOM 4626 C CA . PHE A 1 592 ? -1.295 1.892 20.709 1.00 91.88 592 PHE A CA 1
ATOM 4627 C C . PHE A 1 592 ? 0.049 1.238 20.353 1.00 91.88 592 PHE A C 1
ATOM 4629 O O . PHE A 1 592 ? 0.207 0.029 20.498 1.00 91.88 592 PHE A O 1
ATOM 4636 N N . ASP A 1 593 ? 1.018 2.019 19.876 1.00 87.31 593 ASP A N 1
ATOM 4637 C CA . ASP A 1 593 ? 2.359 1.516 19.526 1.00 87.31 593 ASP A CA 1
ATOM 4638 C C . ASP A 1 593 ? 3.203 1.176 20.751 1.00 87.31 593 ASP A C 1
ATOM 4640 O O . ASP A 1 593 ? 2.877 1.607 21.849 1.00 87.31 593 ASP A O 1
ATOM 4644 N N . ASP A 1 594 ? 4.308 0.456 20.598 1.00 81.44 594 ASP A N 1
ATOM 4645 C CA . ASP A 1 594 ? 5.238 0.209 21.701 1.00 81.44 594 ASP A CA 1
ATOM 4646 C C . ASP A 1 594 ? 5.629 1.497 22.439 1.00 81.44 594 ASP A C 1
ATOM 4648 O O . ASP A 1 594 ? 5.874 2.549 21.839 1.00 81.44 594 ASP A O 1
ATOM 4652 N N . VAL A 1 595 ? 5.690 1.421 23.771 1.00 77.69 595 VAL A N 1
ATOM 4653 C CA . VAL A 1 595 ? 6.166 2.544 24.580 1.00 77.69 595 VAL A CA 1
ATOM 4654 C C . VAL A 1 595 ? 7.678 2.652 24.383 1.00 77.69 595 VAL A C 1
ATOM 4656 O O . VAL A 1 595 ? 8.452 1.934 25.014 1.00 77.69 595 VAL A O 1
ATOM 4659 N N . SER A 1 596 ? 8.101 3.528 23.470 1.00 59.81 596 SER A N 1
ATOM 4660 C CA . SER A 1 596 ? 9.450 4.098 23.496 1.00 59.81 596 SER A CA 1
ATOM 4661 C C . SER A 1 596 ? 9.481 5.236 24.522 1.00 59.81 596 SER A C 1
ATOM 4663 O O . SER A 1 596 ? 8.445 5.847 24.792 1.00 59.81 596 SER A O 1
ATOM 4665 N N . ASP A 1 597 ? 10.646 5.521 25.112 1.00 46.84 597 ASP A N 1
ATOM 4666 C CA . ASP A 1 597 ? 10.863 6.442 26.251 1.00 46.84 597 ASP A CA 1
ATOM 4667 C C . ASP A 1 597 ? 10.450 7.920 26.028 1.00 46.84 597 ASP A C 1
ATOM 4669 O O . ASP A 1 597 ? 10.831 8.815 26.785 1.00 46.84 597 ASP A O 1
ATOM 4673 N N . ARG A 1 598 ? 9.652 8.226 25.000 1.00 41.12 598 ARG A N 1
ATOM 4674 C CA . ARG A 1 598 ? 9.067 9.544 24.751 1.00 41.12 598 ARG A CA 1
ATOM 4675 C C . ARG A 1 598 ? 7.553 9.438 24.539 1.00 41.12 598 ARG A C 1
ATOM 4677 O O . ARG A 1 598 ? 7.062 8.968 23.520 1.00 41.12 598 ARG A O 1
ATOM 4684 N N . THR A 1 599 ? 6.808 9.948 25.522 1.00 47.28 599 THR A N 1
ATOM 4685 C CA . THR A 1 599 ? 5.417 10.455 25.441 1.00 47.28 599 THR A CA 1
ATOM 4686 C C . THR A 1 599 ? 4.262 9.498 25.071 1.00 47.28 599 THR A C 1
ATOM 4688 O O . THR A 1 599 ? 3.112 9.851 25.325 1.00 47.28 599 THR A O 1
ATOM 4691 N N . GLY A 1 600 ? 4.503 8.282 24.566 1.00 47.62 600 GLY A N 1
ATOM 4692 C CA . GLY A 1 600 ? 3.454 7.363 24.073 1.00 47.62 600 GLY A CA 1
ATOM 4693 C C . GLY A 1 600 ? 2.683 6.535 25.120 1.00 47.62 600 GLY A C 1
ATOM 4694 O O . GLY A 1 600 ? 1.738 5.823 24.763 1.00 47.62 600 GLY A O 1
ATOM 4695 N N . ALA A 1 601 ? 3.056 6.610 26.402 1.00 51.91 601 ALA A N 1
ATOM 4696 C CA . ALA A 1 601 ? 2.438 5.818 27.474 1.00 51.91 601 ALA A CA 1
ATOM 4697 C C . ALA A 1 601 ? 0.990 6.244 27.812 1.00 51.91 601 ALA A C 1
ATOM 4699 O O . ALA A 1 601 ? 0.219 5.422 28.297 1.00 51.91 601 ALA A O 1
ATOM 4700 N N . ASN A 1 602 ? 0.599 7.488 27.498 1.00 59.59 602 ASN A N 1
ATOM 4701 C CA . ASN A 1 602 ? -0.644 8.113 27.982 1.00 59.59 602 ASN A CA 1
ATOM 4702 C C . ASN A 1 602 ? -1.690 8.402 26.884 1.00 59.59 602 ASN A C 1
ATOM 4704 O O . ASN A 1 602 ? -2.561 9.249 27.086 1.00 59.59 602 ASN A O 1
ATOM 4708 N N . LYS A 1 603 ? -1.622 7.760 25.705 1.00 79.38 603 LYS A N 1
ATOM 4709 C CA . LYS A 1 603 ? -2.677 7.930 24.686 1.00 79.38 603 LYS A CA 1
ATOM 4710 C C . LYS A 1 603 ? -3.972 7.303 25.218 1.00 79.38 603 LYS A C 1
ATOM 4712 O O . LYS A 1 603 ? -4.083 6.085 25.300 1.00 79.38 603 LYS A O 1
ATOM 4717 N N . THR A 1 604 ? -4.934 8.149 25.569 1.00 91.06 604 THR A N 1
ATOM 4718 C CA . THR A 1 604 ? -6.280 7.761 26.002 1.00 91.06 604 THR A CA 1
ATOM 4719 C C . THR A 1 604 ? -7.276 8.143 24.919 1.00 91.06 604 THR A C 1
ATOM 4721 O O . THR A 1 604 ? -7.263 9.272 24.429 1.00 91.06 604 THR A O 1
ATOM 4724 N N . ILE A 1 605 ? -8.160 7.216 24.560 1.00 95.12 605 ILE A N 1
ATOM 4725 C CA . ILE A 1 605 ? -9.208 7.450 23.565 1.00 95.12 605 ILE A CA 1
ATOM 4726 C C . ILE A 1 605 ? -10.541 7.532 24.294 1.00 95.12 605 ILE A C 1
ATOM 4728 O O . ILE A 1 605 ? -10.908 6.628 25.038 1.00 95.12 605 ILE A O 1
ATOM 4732 N N . VAL A 1 606 ? -11.266 8.629 24.093 1.00 96.50 606 VAL A N 1
ATOM 4733 C CA . VAL A 1 606 ? -12.579 8.852 24.705 1.00 96.50 606 VAL A CA 1
ATOM 4734 C C . VAL A 1 606 ? -13.626 8.924 23.606 1.00 96.50 606 VAL A C 1
ATOM 4736 O O . VAL A 1 606 ? -13.491 9.704 22.660 1.00 96.50 606 VAL A O 1
ATOM 4739 N N . ARG A 1 607 ? -14.679 8.113 23.721 1.00 97.06 607 ARG A N 1
ATOM 4740 C CA . ARG A 1 607 ? -15.751 8.049 22.725 1.00 97.06 607 ARG A CA 1
ATOM 4741 C C . ARG A 1 607 ? -17.115 7.965 23.392 1.00 97.06 607 ARG A C 1
ATOM 4743 O O . ARG A 1 607 ? -17.291 7.244 24.367 1.00 97.06 607 ARG A O 1
ATOM 4750 N N . ARG A 1 608 ? -18.083 8.707 22.858 1.00 96.69 608 ARG A N 1
ATOM 4751 C CA . ARG A 1 608 ? -19.469 8.703 23.337 1.00 96.69 608 ARG A CA 1
ATOM 4752 C C . ARG A 1 608 ? -20.318 7.767 22.487 1.00 96.69 608 ARG A C 1
ATOM 4754 O O . ARG A 1 608 ? -20.240 7.835 21.263 1.00 96.69 608 ARG A O 1
ATOM 4761 N N . PHE A 1 609 ? -21.126 6.958 23.159 1.00 96.06 609 PHE A N 1
ATOM 4762 C CA . PHE A 1 609 ? -22.080 6.012 22.593 1.00 96.06 609 PHE A CA 1
ATOM 4763 C C . PHE A 1 609 ? -23.397 6.147 23.359 1.00 96.06 609 PHE A C 1
ATOM 4765 O O . PHE A 1 609 ? -23.496 5.750 24.524 1.00 96.06 609 PHE A O 1
ATOM 4772 N N . GLY A 1 610 ? -24.379 6.805 22.740 1.00 92.25 610 GLY A N 1
ATOM 4773 C CA . GLY A 1 610 ? -25.644 7.136 23.393 1.00 92.25 610 GLY A CA 1
ATOM 4774 C C . GLY A 1 610 ? -25.432 7.835 24.742 1.00 92.25 610 GLY A C 1
ATOM 4775 O O . GLY A 1 610 ? -24.802 8.893 24.819 1.00 92.25 610 GLY A O 1
ATOM 4776 N N . LYS A 1 611 ? -25.943 7.223 25.815 1.00 94.88 611 LYS A N 1
ATOM 4777 C CA . LYS A 1 611 ? -25.861 7.739 27.192 1.00 94.88 611 LYS A CA 1
ATOM 4778 C C . LYS A 1 611 ? -24.539 7.462 27.915 1.00 94.88 611 LYS A C 1
ATOM 4780 O O . LYS A 1 611 ? -24.381 7.895 29.056 1.00 94.88 611 LYS A O 1
ATOM 4785 N N . TYR A 1 612 ? -23.600 6.752 27.291 1.00 97.50 612 TYR A N 1
ATOM 4786 C CA . TYR A 1 612 ? -22.326 6.391 27.906 1.00 97.50 612 TYR A CA 1
ATOM 4787 C C . TYR A 1 612 ? -21.140 7.030 27.185 1.00 97.50 612 TYR A C 1
ATOM 4789 O O . TYR A 1 612 ? -21.120 7.215 25.971 1.00 97.50 612 TYR A O 1
ATOM 4797 N N . GLU A 1 613 ? -20.104 7.331 27.953 1.00 97.75 613 GLU A N 1
ATOM 4798 C CA . GLU A 1 613 ? -18.777 7.672 27.465 1.00 97.75 613 GLU A CA 1
ATOM 4799 C C . GLU A 1 613 ? -17.817 6.552 27.845 1.00 97.75 613 GLU A C 1
ATOM 4801 O O . GLU A 1 613 ? -17.677 6.204 29.019 1.00 97.75 613 GLU A O 1
ATOM 4806 N N . LEU A 1 614 ? -17.167 5.978 26.840 1.00 98.19 614 LEU A N 1
ATOM 4807 C CA . LEU A 1 614 ? -16.132 4.978 27.012 1.00 98.19 614 LEU A CA 1
ATOM 4808 C C . LEU A 1 614 ? -14.768 5.653 26.980 1.00 98.19 614 LEU A C 1
ATOM 4810 O O . LEU A 1 614 ? -14.473 6.453 26.092 1.00 98.19 614 LEU A O 1
ATOM 4814 N N . THR A 1 615 ? -13.934 5.309 27.954 1.00 97.94 615 THR A N 1
ATOM 4815 C CA . THR A 1 615 ? -12.506 5.617 27.955 1.00 97.94 615 THR A CA 1
ATOM 4816 C C . THR A 1 615 ? -11.731 4.336 27.674 1.00 97.94 615 THR A C 1
ATOM 4818 O O . THR A 1 615 ? -11.897 3.351 28.394 1.00 97.94 615 THR A O 1
ATOM 4821 N N . ILE A 1 616 ? -10.902 4.363 26.634 1.00 97.81 616 ILE A N 1
ATOM 4822 C CA . ILE A 1 616 ? -10.095 3.251 26.138 1.00 97.81 616 ILE A CA 1
ATOM 4823 C C . ILE A 1 616 ? -8.624 3.597 26.370 1.00 97.81 616 ILE A C 1
ATOM 4825 O O . ILE A 1 616 ? -8.137 4.645 25.933 1.00 97.81 616 ILE A O 1
ATOM 4829 N N . GLU A 1 617 ? -7.930 2.720 27.080 1.00 94.44 617 GLU A N 1
ATOM 4830 C CA . GLU A 1 617 ? -6.543 2.895 27.517 1.00 94.44 617 GLU A CA 1
ATOM 4831 C C . GLU A 1 617 ? -5.764 1.600 27.255 1.00 94.44 617 GLU A C 1
ATOM 4833 O O . GLU A 1 617 ? -6.361 0.538 27.072 1.00 94.44 617 GLU A O 1
ATOM 4838 N N . ARG A 1 618 ? -4.429 1.658 27.261 1.00 92.88 618 ARG A N 1
ATOM 4839 C CA . ARG A 1 618 ? -3.600 0.442 27.232 1.00 92.88 618 ARG A CA 1
ATOM 4840 C C . ARG A 1 618 ? -3.912 -0.441 28.438 1.00 92.88 618 ARG A C 1
ATOM 4842 O O . ARG A 1 618 ? -4.035 0.063 29.555 1.00 92.88 618 ARG A O 1
ATOM 4849 N N . CYS A 1 619 ? -3.987 -1.751 28.226 1.00 91.38 619 CYS A N 1
ATOM 4850 C CA . CYS A 1 619 ? -4.098 -2.704 29.326 1.00 91.38 619 CYS A CA 1
ATOM 4851 C C . CYS A 1 619 ? -2.704 -3.126 29.779 1.00 91.38 619 CYS A C 1
ATOM 4853 O O . CYS A 1 619 ? -1.990 -3.808 29.050 1.00 91.38 619 CYS A O 1
ATOM 4855 N N . PHE A 1 620 ? -2.325 -2.727 30.988 1.00 86.94 620 PHE A N 1
ATOM 4856 C CA . PHE A 1 620 ? -1.154 -3.245 31.684 1.00 86.94 620 PHE A CA 1
ATOM 4857 C C . PHE A 1 620 ? -1.389 -3.146 33.194 1.00 86.94 620 PHE A C 1
ATOM 4859 O O . PHE A 1 620 ? -2.220 -2.354 33.649 1.00 86.94 620 PHE A O 1
ATOM 4866 N N . PHE A 1 621 ? -0.667 -3.950 33.972 1.00 81.25 621 PHE A N 1
ATOM 4867 C CA . PHE A 1 621 ? -0.773 -3.925 35.433 1.00 81.25 621 PHE A CA 1
ATOM 4868 C C . PHE A 1 621 ? 0.606 -3.833 36.090 1.00 81.25 621 PHE A C 1
ATOM 4870 O O . PHE A 1 621 ? 0.884 -2.881 36.814 1.00 81.25 621 PHE A O 1
ATOM 4877 N N . PHE A 1 622 ? 1.478 -4.793 35.787 1.00 80.81 622 PHE A N 1
ATOM 4878 C CA . PHE A 1 622 ? 2.901 -4.775 36.125 1.00 80.81 622 PHE A CA 1
ATOM 4879 C C . PHE A 1 622 ? 3.734 -4.841 34.840 1.00 80.81 622 PHE A C 1
ATOM 4881 O O . PHE A 1 622 ? 3.167 -4.815 33.751 1.00 80.81 622 PHE A O 1
ATOM 4888 N N . GLY A 1 623 ? 5.061 -4.889 34.977 1.00 84.19 623 GLY A N 1
ATOM 4889 C CA . GLY A 1 623 ? 5.976 -5.032 33.847 1.00 84.19 623 GLY A CA 1
ATOM 4890 C C . GLY A 1 623 ? 5.953 -3.859 32.873 1.00 84.19 623 GLY A C 1
ATOM 4891 O O . GLY A 1 623 ? 5.647 -2.716 33.235 1.00 84.19 623 GLY A O 1
ATOM 4892 N N . LYS A 1 624 ? 6.333 -4.149 31.631 1.00 85.50 624 LYS A N 1
ATOM 4893 C CA . LYS A 1 624 ? 6.334 -3.198 30.529 1.00 85.50 624 LYS A CA 1
ATOM 4894 C C . LYS A 1 624 ? 4.976 -3.212 29.809 1.00 85.50 624 LYS A C 1
ATOM 4896 O O . LYS A 1 624 ? 4.526 -4.273 29.380 1.00 85.50 624 LYS A O 1
ATOM 4901 N N . PRO A 1 625 ? 4.335 -2.047 29.597 1.00 86.00 625 PRO A N 1
ATOM 4902 C CA . PRO A 1 625 ? 3.139 -1.971 28.768 1.00 86.00 625 PRO A CA 1
ATOM 4903 C C . PRO A 1 625 ? 3.453 -2.372 27.321 1.00 86.00 625 PRO A C 1
ATOM 4905 O O . PRO A 1 625 ? 4.363 -1.817 26.697 1.00 86.00 625 PRO A O 1
ATOM 4908 N N . GLY A 1 626 ? 2.672 -3.313 26.794 1.00 88.50 626 GLY A N 1
ATOM 4909 C CA . GLY A 1 626 ? 2.742 -3.746 25.403 1.00 88.50 626 GLY A CA 1
ATOM 4910 C C . GLY A 1 626 ? 2.027 -2.799 24.428 1.00 88.50 626 GLY A C 1
ATOM 4911 O O . GLY A 1 626 ? 1.392 -1.808 24.832 1.00 88.50 626 GLY A O 1
ATOM 4912 N N . PRO A 1 627 ? 2.113 -3.095 23.120 1.00 91.50 627 PRO A N 1
ATOM 4913 C CA . PRO A 1 627 ? 1.253 -2.472 22.128 1.00 91.50 627 PRO A CA 1
ATOM 4914 C C . PRO A 1 627 ? -0.199 -2.925 22.339 1.00 91.50 627 PRO A C 1
ATOM 4916 O O . PRO A 1 627 ? -0.458 -3.965 22.937 1.00 91.50 627 PRO A O 1
ATOM 4919 N N . GLY A 1 628 ? -1.163 -2.165 21.837 1.00 93.00 628 GLY A N 1
ATOM 4920 C CA . GLY A 1 628 ? -2.575 -2.538 21.899 1.00 93.00 628 GLY A CA 1
ATOM 4921 C C . GLY A 1 628 ? -3.307 -2.128 20.639 1.00 93.00 628 GLY A C 1
ATOM 4922 O O . GLY A 1 628 ? -2.881 -1.218 19.936 1.00 93.00 628 GLY A O 1
ATOM 4923 N N . GLU A 1 629 ? -4.389 -2.814 20.319 1.00 95.38 629 GLU A N 1
ATOM 4924 C CA . GLU A 1 629 ? -5.103 -2.630 19.063 1.00 95.38 629 GLU A CA 1
ATOM 4925 C C . GLU A 1 629 ? -6.512 -3.206 19.141 1.00 95.38 629 GLU A C 1
ATOM 4927 O O . GLU A 1 629 ? -6.759 -4.170 19.873 1.00 95.38 629 GLU A O 1
ATOM 4932 N N . GLY A 1 630 ? -7.436 -2.624 18.383 1.00 97.12 630 GLY A N 1
ATOM 4933 C CA . GLY A 1 630 ? -8.776 -3.173 18.304 1.00 97.12 630 GLY A CA 1
ATOM 4934 C C . GLY A 1 630 ? -9.843 -2.217 17.805 1.00 97.12 630 GLY A C 1
ATOM 4935 O O . GLY A 1 630 ? -9.590 -1.087 17.380 1.00 97.12 630 GLY A O 1
ATOM 4936 N N . ILE A 1 631 ? -11.075 -2.700 17.896 1.00 98.50 631 ILE A N 1
ATOM 4937 C CA . ILE A 1 631 ? -12.297 -1.952 17.630 1.00 98.50 631 ILE A CA 1
ATOM 4938 C C . ILE A 1 631 ? -13.283 -2.171 18.779 1.00 98.50 631 ILE A C 1
ATOM 4940 O O . ILE A 1 631 ? -13.442 -3.281 19.291 1.00 98.50 631 ILE A O 1
ATOM 4944 N N . VAL A 1 632 ? -13.949 -1.092 19.182 1.00 98.69 632 VAL A N 1
ATOM 4945 C CA . VAL A 1 632 ? -15.110 -1.134 20.075 1.00 98.69 632 VAL A CA 1
ATOM 4946 C C . VAL A 1 632 ? -16.348 -0.781 19.262 1.00 98.69 632 VAL A C 1
ATOM 4948 O O . VAL A 1 632 ? -16.355 0.242 18.575 1.00 98.69 632 VAL A O 1
ATOM 4951 N N . ILE A 1 633 ? -17.378 -1.624 19.337 1.00 98.56 633 ILE A N 1
ATOM 4952 C CA . ILE A 1 633 ? -18.620 -1.510 18.560 1.00 98.56 633 ILE A CA 1
ATOM 4953 C C . ILE A 1 633 ? -19.816 -1.490 19.513 1.00 98.56 633 ILE A C 1
ATOM 4955 O O . ILE A 1 633 ? -19.954 -2.374 20.351 1.00 98.56 633 ILE A O 1
ATOM 4959 N N . GLU A 1 634 ? -20.712 -0.521 19.372 1.00 97.94 634 GLU A N 1
ATOM 4960 C CA . GLU A 1 634 ? -22.002 -0.504 20.059 1.00 97.94 634 GLU A CA 1
ATOM 4961 C C . GLU A 1 634 ? -22.981 -1.469 19.371 1.00 97.94 634 GLU A C 1
ATOM 4963 O O . GLU A 1 634 ? -23.387 -1.268 18.217 1.00 97.94 634 GLU A O 1
ATOM 4968 N N . LEU A 1 635 ? -23.366 -2.521 20.096 1.00 96.44 635 LEU A N 1
ATOM 4969 C CA . LEU A 1 635 ? -24.361 -3.504 19.656 1.00 96.44 635 LEU A CA 1
ATOM 4970 C C . LEU A 1 635 ? -25.782 -3.003 19.938 1.00 96.44 635 LEU A C 1
ATOM 4972 O O . LEU A 1 635 ? -26.678 -3.119 19.108 1.00 96.44 635 LEU A O 1
ATOM 4976 N N . SER A 1 636 ? -25.974 -2.436 21.124 1.00 95.38 636 SER A N 1
ATOM 4977 C CA . SER A 1 636 ? -27.191 -1.756 21.565 1.00 95.38 636 SER A CA 1
ATOM 4978 C C . SER A 1 636 ? -26.830 -0.815 22.714 1.00 95.38 636 SER A C 1
ATOM 4980 O O . SER A 1 636 ? -25.711 -0.875 23.220 1.00 95.38 636 SER A O 1
ATOM 4982 N N . GLU A 1 637 ? -27.771 0.001 23.190 1.00 94.56 637 GLU A N 1
ATOM 4983 C CA . GLU A 1 637 ? -27.504 0.905 24.315 1.00 94.56 637 GLU A CA 1
ATOM 4984 C C . GLU A 1 637 ? -26.908 0.142 25.517 1.00 94.56 637 GLU A C 1
ATOM 4986 O O . GLU A 1 637 ? -27.500 -0.812 26.027 1.00 94.56 637 GLU A O 1
ATOM 4991 N N . GLY A 1 638 ? -25.705 0.541 25.942 1.00 95.69 638 GLY A N 1
ATOM 4992 C CA . GLY A 1 638 ? -24.991 -0.074 27.064 1.00 95.69 638 GLY A CA 1
ATOM 4993 C C . GLY A 1 638 ? -24.408 -1.467 26.804 1.00 95.69 638 GLY A C 1
ATOM 4994 O O . GLY A 1 638 ? -23.904 -2.076 27.747 1.00 95.69 638 GLY A O 1
ATOM 4995 N N . ARG A 1 639 ? -24.453 -1.981 25.567 1.00 98.12 639 ARG A N 1
ATOM 4996 C CA . ARG A 1 639 ? -23.809 -3.241 25.156 1.00 98.12 639 ARG A CA 1
ATOM 4997 C C . ARG A 1 639 ? -22.786 -2.983 24.059 1.00 98.12 639 ARG A C 1
ATOM 4999 O O . ARG A 1 639 ? -23.121 -2.497 22.979 1.00 98.12 639 ARG A O 1
ATOM 5006 N N . PHE A 1 640 ? -21.550 -3.376 24.325 1.00 98.56 640 PHE A N 1
ATOM 5007 C CA . PHE A 1 640 ? -20.403 -3.125 23.467 1.00 98.56 640 PHE A CA 1
ATOM 5008 C C . PHE A 1 640 ? -19.674 -4.422 23.144 1.00 98.56 640 PHE A C 1
ATOM 5010 O O . PHE A 1 640 ? -19.442 -5.240 24.031 1.00 98.56 640 PHE A O 1
ATOM 5017 N N . LEU A 1 641 ? -19.270 -4.590 21.891 1.00 98.62 641 LEU A N 1
ATOM 5018 C CA . LEU A 1 641 ? -18.324 -5.616 21.482 1.00 98.62 641 LEU A CA 1
ATOM 5019 C C . LEU A 1 641 ? -16.917 -5.022 21.479 1.00 98.62 641 LEU A C 1
ATOM 5021 O O . LEU A 1 641 ? -16.679 -3.983 20.866 1.00 98.62 641 LEU A O 1
ATOM 5025 N N . LEU A 1 642 ? -16.000 -5.682 22.172 1.00 98.56 642 LEU A N 1
ATOM 5026 C CA . LEU A 1 642 ? -14.580 -5.372 22.236 1.00 98.56 642 LEU A CA 1
ATOM 5027 C C . LEU A 1 642 ? -13.860 -6.438 21.414 1.00 98.56 642 LEU A C 1
ATOM 5029 O O . LEU A 1 642 ? -13.943 -7.622 21.742 1.00 98.56 642 LEU A O 1
ATOM 5033 N N . VAL A 1 643 ? -13.163 -6.024 20.360 1.00 98.50 643 VAL A N 1
ATOM 5034 C CA . VAL A 1 643 ? -12.396 -6.926 19.494 1.00 98.50 643 VAL A CA 1
ATOM 5035 C C . VAL A 1 643 ? -10.950 -6.450 19.437 1.00 98.50 643 VAL A C 1
ATOM 5037 O O . VAL A 1 643 ? -10.716 -5.274 19.172 1.00 98.50 643 VAL A O 1
ATOM 5040 N N . GLY A 1 644 ? -9.994 -7.346 19.682 1.00 97.31 644 GLY A N 1
ATOM 5041 C CA . GLY A 1 644 ? -8.557 -7.054 19.708 1.00 97.31 644 GLY A CA 1
ATOM 5042 C C . GLY A 1 644 ? -7.909 -7.352 21.064 1.00 97.31 644 GLY A C 1
ATOM 5043 O O . GLY A 1 644 ? -8.438 -8.131 21.859 1.00 97.31 644 GLY A O 1
ATOM 5044 N N . CYS A 1 645 ? -6.743 -6.758 21.328 1.00 95.50 645 CYS A N 1
ATOM 5045 C CA . CYS A 1 645 ? -5.946 -7.042 22.527 1.00 95.50 645 CYS A CA 1
ATOM 5046 C C . CYS A 1 645 ? -5.037 -5.867 22.941 1.00 95.50 645 CYS A C 1
ATOM 5048 O O . CYS A 1 645 ? -4.843 -4.915 22.188 1.00 95.50 645 CYS A O 1
ATOM 5050 N N . GLY A 1 646 ? -4.487 -5.913 24.156 1.00 94.38 646 GLY A N 1
ATOM 5051 C CA . GLY A 1 646 ? -3.612 -4.872 24.716 1.00 94.38 646 GLY A CA 1
ATOM 5052 C C . GLY A 1 646 ? -4.325 -3.583 25.157 1.00 94.38 646 GLY A C 1
ATOM 5053 O O . GLY A 1 646 ? -3.683 -2.542 25.310 1.00 94.38 646 GLY A O 1
ATOM 5054 N N . PHE A 1 647 ? -5.643 -3.613 25.380 1.00 95.56 647 PHE A N 1
ATOM 5055 C CA . PHE A 1 647 ? -6.432 -2.441 25.784 1.00 95.56 647 PHE A CA 1
ATOM 5056 C C . PHE A 1 647 ? -7.456 -2.752 26.878 1.00 95.56 647 PHE A C 1
ATOM 5058 O O . PHE A 1 647 ? -7.823 -3.897 27.123 1.00 95.56 647 PHE A O 1
ATOM 5065 N N . GLN A 1 648 ? -7.908 -1.722 27.582 1.00 95.44 648 GLN A N 1
ATOM 5066 C CA . GLN A 1 648 ? -8.943 -1.812 28.605 1.00 95.44 648 GLN A CA 1
ATOM 5067 C C . GLN A 1 648 ? -9.960 -0.689 28.427 1.00 95.44 648 GLN A C 1
ATOM 5069 O O . GLN A 1 648 ? -9.621 0.398 27.953 1.00 95.44 648 GLN A O 1
ATOM 5074 N N . VAL A 1 649 ? -11.203 -0.949 28.825 1.00 97.31 649 VAL A N 1
ATOM 5075 C CA . VAL A 1 649 ? -12.318 -0.009 28.672 1.00 97.31 649 VAL A CA 1
ATOM 5076 C C . VAL A 1 649 ? -12.957 0.277 30.025 1.00 97.31 649 VAL A C 1
ATOM 5078 O O . VAL A 1 649 ? -13.290 -0.649 30.763 1.00 97.31 649 VAL A O 1
ATOM 5081 N N . ARG A 1 650 ? -13.192 1.555 30.333 1.00 96.62 650 ARG A N 1
ATOM 5082 C CA . ARG A 1 650 ? -14.105 1.979 31.408 1.00 96.62 650 ARG A CA 1
ATOM 5083 C C . ARG A 1 650 ? -15.249 2.804 30.835 1.00 96.62 650 ARG A C 1
ATOM 5085 O O . ARG A 1 650 ? -15.043 3.567 29.893 1.00 96.62 650 ARG A O 1
ATOM 5092 N N . ALA A 1 651 ? -16.433 2.676 31.421 1.00 97.19 651 ALA A N 1
ATOM 5093 C CA . ALA A 1 651 ? -17.617 3.424 31.018 1.00 97.19 651 ALA A CA 1
ATOM 5094 C C . ALA A 1 651 ? -18.025 4.439 32.086 1.00 97.19 651 ALA A C 1
ATOM 5096 O O . ALA A 1 651 ? -17.880 4.193 33.284 1.00 97.19 651 ALA A O 1
ATOM 5097 N N . ARG A 1 652 ? -18.582 5.562 31.641 1.00 97.06 652 ARG A N 1
ATOM 5098 C CA . ARG A 1 652 ? -19.185 6.593 32.486 1.00 97.06 652 ARG A CA 1
ATOM 5099 C C . ARG A 1 652 ? -20.531 6.998 31.898 1.00 97.06 652 ARG A C 1
ATOM 5101 O O . ARG A 1 652 ? -20.602 7.328 30.717 1.00 97.06 652 ARG A O 1
ATOM 5108 N N . ALA A 1 653 ? -21.587 6.989 32.702 1.00 97.12 653 ALA A N 1
ATOM 5109 C CA . ALA A 1 653 ? -22.869 7.558 32.308 1.00 97.12 653 ALA A CA 1
ATOM 5110 C C . ALA A 1 653 ? -22.751 9.078 32.123 1.00 97.12 653 ALA A C 1
ATOM 5112 O O . ALA A 1 653 ? -22.059 9.768 32.877 1.00 97.12 653 ALA A O 1
ATOM 5113 N N . LEU A 1 654 ? -23.407 9.588 31.085 1.00 96.12 654 LEU A N 1
ATOM 5114 C CA . LEU A 1 654 ? -23.457 11.013 30.762 1.00 96.12 654 LEU A CA 1
ATOM 5115 C C . LEU A 1 654 ? -24.611 11.740 31.453 1.00 96.12 654 LEU A C 1
ATOM 5117 O O . LEU A 1 654 ? -24.608 12.969 31.464 1.00 96.12 654 LEU A O 1
ATOM 5121 N N . ASP A 1 655 ? -25.565 10.999 32.020 1.00 94.00 655 ASP A N 1
ATOM 5122 C CA . ASP A 1 655 ? -26.629 11.564 32.841 1.00 94.00 655 ASP A CA 1
ATOM 5123 C C . ASP A 1 655 ? -26.013 12.296 34.056 1.00 94.00 655 ASP A C 1
ATOM 5125 O O . ASP A 1 655 ? -25.300 11.665 34.843 1.00 94.00 655 ASP A O 1
ATOM 5129 N N . PRO A 1 656 ? -26.255 13.611 34.223 1.00 92.25 656 PRO A N 1
ATOM 5130 C CA . PRO A 1 656 ? -25.763 14.377 35.368 1.00 92.25 656 PRO A CA 1
ATOM 5131 C C . PRO A 1 656 ? -26.228 13.835 36.729 1.00 92.25 656 PRO A C 1
ATOM 5133 O O . PRO A 1 656 ? -25.546 14.060 37.731 1.00 92.25 656 PRO A O 1
ATOM 5136 N N . ASP A 1 657 ? -27.363 13.130 36.768 1.00 93.88 657 ASP A N 1
ATOM 5137 C CA . ASP A 1 657 ? -27.941 12.541 37.978 1.00 93.88 657 ASP A CA 1
ATOM 5138 C C . ASP A 1 657 ? -27.451 11.106 38.241 1.00 93.88 657 ASP A C 1
ATOM 5140 O O . ASP A 1 657 ? -27.790 10.515 39.280 1.00 93.88 657 ASP A O 1
ATOM 5144 N N . ALA A 1 658 ? -26.645 10.532 37.337 1.00 93.25 658 ALA A N 1
ATOM 5145 C CA . ALA A 1 658 ? -26.016 9.235 37.549 1.00 93.25 658 ALA A CA 1
ATOM 5146 C C . ALA A 1 658 ? -24.982 9.319 38.679 1.00 93.25 658 ALA A C 1
ATOM 5148 O O . ALA A 1 658 ? -23.998 10.055 38.619 1.00 93.25 658 ALA A O 1
ATOM 5149 N N . THR A 1 659 ? -25.182 8.520 39.723 1.00 94.56 659 THR A N 1
ATOM 5150 C CA . THR A 1 659 ? -24.255 8.413 40.857 1.00 94.56 659 THR A CA 1
ATOM 5151 C C . THR A 1 659 ? -23.271 7.266 40.716 1.00 94.56 659 THR A C 1
ATOM 5153 O O . THR A 1 659 ? -22.298 7.204 41.468 1.00 94.56 659 THR A O 1
ATOM 5156 N N . PHE A 1 660 ? -23.527 6.341 39.793 1.00 94.50 660 PHE A N 1
ATOM 5157 C CA . PHE A 1 660 ? -22.700 5.165 39.588 1.00 94.50 660 PHE A CA 1
ATOM 5158 C C . PHE A 1 660 ? -22.774 4.692 38.138 1.00 94.50 660 PHE A C 1
ATOM 5160 O O . PHE A 1 660 ? -23.826 4.765 37.508 1.00 94.50 660 PHE A O 1
ATOM 5167 N N . THR A 1 661 ? -21.665 4.159 37.631 1.00 96.19 661 THR A N 1
ATOM 5168 C CA . THR A 1 661 ? -21.604 3.384 36.389 1.00 96.19 661 THR A CA 1
ATOM 5169 C C . THR A 1 661 ? -20.743 2.161 36.652 1.00 96.19 661 THR A C 1
ATOM 5171 O O . THR A 1 661 ? -19.667 2.290 37.234 1.00 96.19 661 THR A O 1
ATOM 5174 N N . GLY A 1 662 ? -21.212 0.985 36.249 1.00 94.62 662 GLY A N 1
ATOM 5175 C CA . GLY A 1 662 ? -20.492 -0.263 36.469 1.00 94.62 662 GLY A CA 1
ATOM 5176 C C . GLY A 1 662 ? -20.686 -1.265 35.346 1.00 94.62 662 GLY A C 1
ATOM 5177 O O . GLY A 1 662 ? -21.497 -1.082 34.436 1.00 94.62 662 GLY A O 1
ATOM 5178 N N . ILE A 1 663 ? -19.917 -2.344 35.432 1.00 96.94 663 ILE A N 1
ATOM 5179 C CA . ILE A 1 663 ? -20.007 -3.488 34.530 1.00 96.94 663 ILE A CA 1
ATOM 5180 C C . ILE A 1 663 ? -21.107 -4.412 35.051 1.00 96.94 663 ILE A C 1
ATOM 5182 O O . ILE A 1 663 ? -21.002 -4.943 36.154 1.00 96.94 663 ILE A O 1
ATOM 5186 N N . LEU A 1 664 ? -22.164 -4.598 34.260 1.00 96.00 664 LEU A N 1
ATOM 5187 C CA . LEU A 1 664 ? -23.224 -5.562 34.559 1.00 96.00 664 LEU A CA 1
ATOM 5188 C C . LEU A 1 664 ? -22.782 -6.977 34.182 1.00 96.00 664 LEU A C 1
ATOM 5190 O O . LEU A 1 664 ? -23.036 -7.932 34.913 1.00 96.00 664 LEU A O 1
ATOM 5194 N N . LYS A 1 665 ? -22.132 -7.105 33.022 1.00 96.81 665 LYS A N 1
ATOM 5195 C CA . LYS A 1 665 ? -21.675 -8.380 32.477 1.00 96.81 665 LYS A CA 1
ATOM 5196 C C . LYS A 1 665 ? -20.461 -8.160 31.585 1.00 96.81 665 LYS A C 1
ATOM 5198 O O . LYS A 1 665 ? -20.429 -7.198 30.822 1.00 96.81 665 LYS A O 1
ATOM 5203 N N . PHE A 1 666 ? -19.489 -9.061 31.654 1.00 97.69 666 PHE A N 1
ATOM 5204 C CA . PHE A 1 666 ? -18.369 -9.091 30.723 1.00 97.69 666 PHE A CA 1
ATOM 5205 C C . PHE A 1 666 ? -18.101 -10.541 30.328 1.00 97.69 666 PHE A C 1
ATOM 5207 O O . PHE A 1 666 ? -17.863 -11.387 31.188 1.00 97.69 666 PHE A O 1
ATOM 5214 N N . GLU A 1 667 ? -18.230 -10.859 29.044 1.00 97.44 667 GLU A N 1
ATOM 5215 C CA . GLU A 1 667 ? -18.126 -12.232 28.543 1.00 97.44 667 GLU A CA 1
ATOM 5216 C C . GLU A 1 667 ? -17.150 -12.315 27.388 1.00 97.44 667 GLU A C 1
ATOM 5218 O O . GLU A 1 667 ? -17.293 -11.587 26.413 1.00 97.44 667 GLU A O 1
ATOM 5223 N N . GLU A 1 668 ? -16.232 -13.272 27.449 1.00 97.69 668 GLU A N 1
ATOM 5224 C CA . GLU A 1 668 ? -15.506 -13.693 26.258 1.00 97.69 668 GLU A CA 1
ATOM 5225 C C . GLU A 1 668 ? -16.485 -14.377 25.292 1.00 97.69 668 GLU A C 1
ATOM 5227 O O . GLU A 1 668 ? -17.300 -15.213 25.708 1.00 97.69 668 GLU A O 1
ATOM 5232 N N . LYS A 1 669 ? -16.408 -14.032 24.006 1.00 98.06 669 LYS A N 1
ATOM 5233 C CA . LYS A 1 669 ? -17.286 -14.541 22.949 1.00 98.06 669 LYS A CA 1
ATOM 5234 C C . LYS A 1 669 ? -16.484 -15.239 21.861 1.00 98.06 669 LYS A C 1
ATOM 5236 O O . LYS A 1 669 ? -15.335 -14.910 21.617 1.00 98.06 669 LYS A O 1
ATOM 5241 N N . ALA A 1 670 ? -17.117 -16.167 21.161 1.00 97.31 670 ALA A N 1
ATOM 5242 C CA . ALA A 1 670 ? -16.623 -16.695 19.896 1.00 97.31 670 ALA A CA 1
ATOM 5243 C C . ALA A 1 670 ? -17.685 -16.468 18.821 1.00 97.31 670 ALA A C 1
ATOM 5245 O O . ALA A 1 670 ? -18.878 -16.498 19.128 1.00 97.31 670 ALA A O 1
ATOM 5246 N N . VAL A 1 671 ? -17.250 -16.258 17.583 1.00 96.88 671 VAL A N 1
ATOM 5247 C CA . VAL A 1 671 ? -18.146 -16.220 16.424 1.00 96.88 671 VAL A CA 1
ATOM 5248 C C . VAL A 1 671 ? -18.607 -17.645 16.139 1.00 96.88 671 VAL A C 1
ATOM 5250 O O . VAL A 1 671 ? -17.771 -18.537 15.993 1.00 96.88 671 VAL A O 1
ATOM 5253 N N . ASP A 1 672 ? -19.920 -17.852 16.123 1.00 94.44 672 ASP A N 1
ATOM 5254 C CA . ASP A 1 672 ? -20.545 -19.140 15.799 1.00 94.44 672 ASP A CA 1
ATOM 5255 C C . ASP A 1 672 ? -20.875 -19.226 14.300 1.00 94.44 672 ASP A C 1
ATOM 5257 O O . ASP A 1 672 ? -20.658 -20.261 13.673 1.00 94.44 672 ASP A O 1
ATOM 5261 N N . ASP A 1 673 ? -21.289 -18.101 13.703 1.00 94.19 673 ASP A N 1
ATOM 5262 C CA . ASP A 1 673 ? -21.493 -17.948 12.261 1.00 94.19 673 ASP A CA 1
ATOM 5263 C C . ASP A 1 673 ? -20.926 -16.608 11.758 1.00 94.19 673 ASP A C 1
ATOM 5265 O O . ASP A 1 673 ? -21.422 -15.534 12.102 1.00 94.19 673 ASP A O 1
ATOM 5269 N N . GLU A 1 674 ? -19.899 -16.673 10.901 1.00 92.38 674 GLU A N 1
ATOM 5270 C CA . GLU A 1 674 ? -19.255 -15.497 10.289 1.00 92.38 674 GLU A CA 1
ATOM 5271 C C . GLU A 1 674 ? -20.217 -14.699 9.387 1.00 92.38 674 GLU A C 1
ATOM 5273 O O . GLU A 1 674 ? -20.029 -13.496 9.195 1.00 92.38 674 GLU A O 1
ATOM 5278 N N . THR A 1 675 ? -21.250 -15.348 8.833 1.00 92.56 675 THR A N 1
ATOM 5279 C CA . THR A 1 675 ? -22.169 -14.728 7.865 1.00 92.56 675 THR A CA 1
ATOM 5280 C C . THR A 1 675 ? -23.187 -13.828 8.554 1.00 92.56 675 THR A C 1
ATOM 5282 O O . THR A 1 675 ? -23.398 -12.690 8.131 1.00 92.56 675 THR A O 1
ATOM 5285 N N . SER A 1 676 ? -23.831 -14.331 9.610 1.00 93.81 676 SER A N 1
ATOM 5286 C CA . SER A 1 676 ? -24.778 -13.556 10.418 1.00 93.81 676 SER A CA 1
ATOM 5287 C C . SER A 1 676 ? -24.097 -12.689 11.478 1.00 93.81 676 SER A C 1
ATOM 5289 O O . SER A 1 676 ? -24.683 -11.700 11.920 1.00 93.81 676 SER A O 1
ATOM 5291 N N . GLY A 1 677 ? -22.869 -13.035 11.879 1.00 94.88 677 GLY A N 1
ATOM 5292 C CA . GLY A 1 677 ? -22.189 -12.426 13.019 1.00 94.88 677 GLY A CA 1
ATOM 5293 C C . GLY A 1 677 ? -22.712 -12.926 14.369 1.00 94.88 677 GLY A C 1
ATOM 5294 O O . GLY A 1 677 ? -22.566 -12.223 15.369 1.00 94.88 677 GLY A O 1
ATOM 5295 N N . GLU A 1 678 ? -23.349 -14.101 14.418 1.00 96.75 678 GLU A N 1
ATOM 5296 C CA . GLU A 1 678 ? -23.835 -14.690 15.667 1.00 96.75 678 GLU A CA 1
ATOM 5297 C C . GLU A 1 678 ? -22.669 -15.018 16.614 1.00 96.75 678 GLU A C 1
ATOM 5299 O O . GLU A 1 678 ? -21.647 -15.585 16.219 1.00 96.75 678 GLU A O 1
ATOM 5304 N N . LEU A 1 679 ? -22.822 -14.645 17.889 1.00 97.50 679 LEU A N 1
ATOM 5305 C CA . LEU A 1 679 ? -21.802 -14.798 18.922 1.00 97.50 679 LEU A CA 1
ATOM 5306 C C . LEU A 1 679 ? -22.279 -15.747 20.022 1.00 97.50 679 LEU A C 1
ATOM 5308 O O . LEU A 1 679 ? -23.314 -15.510 20.649 1.00 97.50 679 LEU A O 1
ATOM 5312 N N . ARG A 1 680 ? -21.455 -16.738 20.370 1.00 97.19 680 ARG A N 1
ATOM 5313 C CA . ARG A 1 680 ? -21.666 -17.585 21.553 1.00 97.19 680 ARG A CA 1
ATOM 5314 C C . ARG A 1 680 ? -20.787 -17.150 22.719 1.00 97.19 680 ARG A C 1
ATOM 5316 O O . ARG A 1 680 ? -19.637 -16.753 22.535 1.00 97.19 680 ARG A O 1
ATOM 5323 N N . ALA A 1 681 ? -21.300 -17.272 23.941 1.00 97.06 681 ALA A N 1
ATOM 5324 C CA . ALA A 1 681 ? -20.490 -17.074 25.141 1.00 97.06 681 ALA A CA 1
ATOM 5325 C C . ALA A 1 681 ? -19.476 -18.219 25.315 1.00 97.06 681 ALA A C 1
ATOM 5327 O O . ALA A 1 681 ? -19.804 -19.393 25.135 1.00 97.06 681 ALA A O 1
ATOM 5328 N N . VAL A 1 682 ? -18.240 -17.869 25.669 1.00 96.81 682 VAL A N 1
ATOM 5329 C CA . VAL A 1 682 ? -17.160 -18.818 25.980 1.00 96.81 682 VAL A CA 1
ATOM 5330 C C . VAL A 1 682 ? -16.996 -18.935 27.490 1.00 96.81 682 VAL A C 1
ATOM 5332 O O . VAL A 1 682 ? -17.018 -20.037 28.033 1.00 96.81 682 VAL A O 1
ATOM 5335 N N . ARG A 1 683 ? -16.846 -17.796 28.171 1.00 95.06 683 ARG A N 1
ATOM 5336 C CA . ARG A 1 683 ? -16.761 -17.698 29.633 1.00 95.06 683 ARG A CA 1
ATOM 5337 C C . ARG A 1 683 ? -17.102 -16.287 30.098 1.00 95.06 683 ARG A C 1
ATOM 5339 O O . ARG A 1 683 ? -16.996 -15.334 29.329 1.00 95.06 683 ARG A O 1
ATOM 5346 N N . VAL A 1 684 ? -17.462 -16.160 31.369 1.00 94.81 684 VAL A N 1
ATOM 5347 C CA . VAL A 1 684 ? -17.661 -14.863 32.026 1.00 94.81 684 VAL A CA 1
ATOM 5348 C C . VAL A 1 684 ? -16.330 -14.393 32.614 1.00 94.81 684 VAL A C 1
ATOM 5350 O O . VAL A 1 684 ? -15.624 -15.173 33.250 1.00 94.81 684 VAL A O 1
ATOM 5353 N N . LEU A 1 685 ? -15.997 -13.125 32.394 1.00 92.94 685 LEU A N 1
ATOM 5354 C CA . LEU A 1 685 ? -14.813 -12.450 32.913 1.00 92.94 685 LEU A CA 1
ATOM 5355 C C . LEU A 1 685 ? -15.237 -11.613 34.128 1.00 92.94 685 LEU A C 1
ATOM 5357 O O . LEU A 1 685 ? -16.114 -10.756 34.025 1.00 92.94 685 LEU A O 1
ATOM 5361 N N . ILE A 1 686 ? -14.654 -11.886 35.295 1.00 90.31 686 ILE A N 1
ATOM 5362 C CA . ILE A 1 686 ? -15.037 -11.286 36.588 1.00 90.31 686 ILE A CA 1
ATOM 5363 C C . ILE A 1 686 ? -13.788 -10.953 37.407 1.00 90.31 686 ILE A C 1
ATOM 5365 O O . ILE A 1 686 ? -12.682 -11.165 36.942 1.00 90.31 686 ILE A O 1
ATOM 5369 N N . GLY A 1 687 ? -13.930 -10.432 38.630 1.00 87.62 687 GLY A N 1
ATOM 5370 C CA . GLY A 1 687 ? -12.800 -10.311 39.560 1.00 87.62 687 GLY A CA 1
ATOM 5371 C C . GLY A 1 687 ? -11.632 -9.513 38.974 1.00 87.62 687 GLY A C 1
ATOM 5372 O O . GLY A 1 687 ? -11.819 -8.359 38.580 1.00 87.62 687 GLY A O 1
ATOM 5373 N N . ASN A 1 688 ? -10.448 -10.127 38.898 1.00 85.69 688 ASN A N 1
ATOM 5374 C CA . ASN A 1 688 ? -9.233 -9.481 38.398 1.00 85.69 688 ASN A CA 1
ATOM 5375 C C . ASN A 1 688 ? -9.356 -9.065 36.930 1.00 85.69 688 ASN A C 1
ATOM 5377 O O . ASN A 1 688 ? -8.938 -7.962 36.599 1.00 85.69 688 ASN A O 1
ATOM 5381 N N . GLU A 1 689 ? -10.021 -9.859 36.090 1.00 85.56 689 GLU A N 1
ATOM 5382 C CA . GLU A 1 689 ? -10.283 -9.582 34.672 1.00 85.56 689 GLU A CA 1
ATOM 5383 C C . GLU A 1 689 ? -11.179 -8.351 34.461 1.00 85.56 689 GLU A C 1
ATOM 5385 O O . GLU A 1 689 ? -11.193 -7.764 33.379 1.00 85.56 689 GLU A O 1
ATOM 5390 N N . THR A 1 690 ? -11.887 -7.926 35.512 1.00 91.12 690 THR A N 1
ATOM 5391 C CA . THR A 1 690 ? -12.654 -6.669 35.532 1.00 91.12 690 THR A CA 1
ATOM 5392 C C . THR A 1 690 ? -12.029 -5.577 36.408 1.00 91.12 690 THR A C 1
ATOM 5394 O O . THR A 1 690 ? -12.621 -4.515 36.612 1.00 91.12 690 THR A O 1
ATOM 5397 N N . ARG A 1 691 ? -10.873 -5.858 37.025 1.00 88.69 691 ARG A N 1
ATOM 5398 C CA . ARG A 1 691 ? -10.286 -5.081 38.128 1.00 88.69 691 ARG A CA 1
ATOM 5399 C C . ARG A 1 691 ? -11.331 -4.708 39.191 1.00 88.69 691 ARG A C 1
ATOM 5401 O O . ARG A 1 691 ? -11.489 -3.542 39.550 1.00 88.69 691 ARG A O 1
ATOM 5408 N N . SER A 1 692 ? -12.081 -5.708 39.648 1.00 88.50 692 SER A N 1
ATOM 5409 C CA . SER A 1 692 ? -13.203 -5.552 40.583 1.00 88.50 692 SER A CA 1
ATOM 5410 C C . SER A 1 692 ? -14.310 -4.624 40.057 1.00 88.50 692 SER A C 1
ATOM 5412 O O . SER A 1 692 ? -14.832 -3.789 40.792 1.00 88.50 692 SER A O 1
ATOM 5414 N N . GLY A 1 693 ? -14.666 -4.770 38.776 1.00 88.56 693 GLY A N 1
ATOM 5415 C CA . GLY A 1 693 ? -15.739 -4.022 38.111 1.00 88.56 693 GLY A CA 1
ATOM 5416 C C . GLY A 1 693 ? -15.359 -2.633 37.583 1.00 88.56 693 GLY A C 1
ATOM 5417 O O . GLY A 1 693 ? -16.237 -1.919 37.104 1.00 88.56 693 GLY A O 1
ATOM 5418 N N . LEU A 1 694 ? -14.082 -2.243 37.658 1.00 88.75 694 LEU A N 1
ATOM 5419 C CA . LEU A 1 694 ? -13.598 -0.926 37.228 1.00 88.75 694 LEU A CA 1
ATOM 5420 C C . LEU A 1 694 ? -13.282 -0.843 35.727 1.00 88.75 694 LEU A C 1
ATOM 5422 O O . LEU A 1 694 ? -13.491 0.208 35.123 1.00 88.75 694 LEU A O 1
ATOM 5426 N N . PHE A 1 695 ? -12.758 -1.917 35.132 1.00 93.50 695 PHE A N 1
ATOM 5427 C CA . PHE A 1 695 ? -12.304 -1.937 33.738 1.00 93.50 695 PHE A CA 1
ATOM 5428 C C . PHE A 1 695 ? -12.662 -3.260 33.074 1.00 93.50 695 PHE A C 1
ATOM 5430 O O . PHE A 1 695 ? -12.389 -4.308 33.636 1.00 93.50 695 PHE A O 1
ATOM 5437 N N . ALA A 1 696 ? -13.184 -3.235 31.854 1.00 96.00 696 ALA A N 1
ATOM 5438 C CA . ALA A 1 696 ? -13.224 -4.413 30.998 1.00 96.00 696 ALA A CA 1
ATOM 5439 C C . ALA A 1 696 ? -11.840 -4.587 30.359 1.00 96.00 696 ALA A C 1
ATOM 5441 O O . ALA A 1 696 ? -11.457 -3.787 29.501 1.00 96.00 696 ALA A O 1
ATOM 5442 N N . MET A 1 697 ? -11.059 -5.565 30.824 1.00 94.69 697 MET A N 1
ATOM 5443 C CA . MET A 1 697 ? -9.673 -5.740 30.382 1.00 94.69 697 MET A CA 1
ATOM 5444 C C . MET A 1 697 ? -9.571 -6.722 29.211 1.00 94.69 697 MET A C 1
ATOM 5446 O O . MET A 1 697 ? -10.075 -7.840 29.290 1.00 94.69 697 MET A O 1
ATOM 5450 N N . MET A 1 698 ? -8.859 -6.316 28.157 1.00 95.88 698 MET A N 1
ATOM 5451 C CA . MET A 1 698 ? -8.466 -7.136 27.005 1.00 95.88 698 MET A CA 1
ATOM 5452 C C . MET A 1 698 ? -6.927 -7.128 26.899 1.00 95.88 698 MET A C 1
ATOM 5454 O O . MET A 1 698 ? -6.374 -6.369 26.104 1.00 95.88 698 MET A O 1
ATOM 5458 N N . PRO A 1 699 ? -6.203 -7.908 27.726 1.00 94.19 699 PRO A N 1
ATOM 5459 C CA . PRO A 1 699 ? -4.734 -7.891 27.788 1.00 94.19 699 PRO A CA 1
ATOM 5460 C C . PRO A 1 699 ? -4.066 -8.389 26.496 1.00 94.19 699 PRO A C 1
ATOM 5462 O O . PRO A 1 699 ? -4.725 -8.987 25.647 1.00 94.19 699 PRO A O 1
ATOM 5465 N N . ASN A 1 700 ? -2.754 -8.170 26.346 1.00 92.44 700 ASN A N 1
ATOM 5466 C CA . ASN A 1 700 ? -1.952 -8.842 25.310 1.00 92.44 700 ASN A CA 1
ATOM 5467 C C . ASN A 1 700 ? -1.972 -10.368 25.494 1.00 92.44 700 ASN A C 1
ATOM 5469 O O . ASN A 1 700 ? -2.249 -10.845 26.586 1.00 92.44 700 ASN A O 1
ATOM 5473 N N . GLU A 1 701 ? -1.653 -11.142 24.454 1.00 89.00 701 GLU A N 1
ATOM 5474 C CA . GLU A 1 701 ? -1.567 -12.612 24.575 1.00 89.00 701 GLU A CA 1
ATOM 5475 C C . GLU A 1 701 ? -0.493 -13.069 25.563 1.00 89.00 701 GLU A C 1
ATOM 5477 O O . GLU A 1 701 ? -0.696 -14.058 26.263 1.00 89.00 701 GLU A O 1
ATOM 5482 N N . ASP A 1 702 ? 0.607 -12.322 25.639 1.00 88.38 702 ASP A N 1
ATOM 5483 C CA . ASP A 1 702 ? 1.687 -12.532 26.598 1.00 88.38 702 ASP A CA 1
ATOM 5484 C C . ASP A 1 702 ? 1.940 -11.230 27.381 1.00 88.38 702 ASP A C 1
ATOM 5486 O O . ASP A 1 702 ? 2.773 -10.411 26.984 1.00 88.38 702 ASP A O 1
ATOM 5490 N N . PRO A 1 703 ? 1.143 -10.943 28.430 1.00 88.12 703 PRO A N 1
ATOM 5491 C CA . PRO A 1 703 ? 1.346 -9.762 29.259 1.00 88.12 703 PRO A CA 1
ATOM 5492 C C . PRO A 1 703 ? 2.653 -9.870 30.048 1.00 88.12 703 PRO A C 1
ATOM 5494 O O . PRO A 1 703 ? 2.872 -10.845 30.767 1.00 88.12 703 PRO A O 1
ATOM 5497 N N . ASP A 1 704 ? 3.484 -8.832 29.989 1.00 87.06 704 ASP A N 1
ATOM 5498 C CA . ASP A 1 704 ? 4.661 -8.735 30.849 1.00 87.06 704 ASP A CA 1
ATOM 5499 C C . ASP A 1 704 ? 4.241 -8.382 32.284 1.00 87.06 704 ASP A C 1
ATOM 5501 O O . ASP A 1 704 ? 3.574 -7.379 32.529 1.00 87.06 704 ASP A O 1
ATOM 5505 N N . TYR A 1 705 ? 4.659 -9.197 33.251 1.00 86.19 705 TYR A N 1
ATOM 5506 C CA . TYR A 1 705 ? 4.409 -8.968 34.675 1.00 86.19 705 TYR A CA 1
ATOM 5507 C C . TYR A 1 705 ? 5.627 -8.403 35.422 1.00 86.19 705 TYR A C 1
ATOM 5509 O O . TYR A 1 705 ? 5.560 -8.211 36.636 1.00 86.19 705 TYR A O 1
ATOM 5517 N N . GLY A 1 706 ? 6.750 -8.142 34.745 1.00 85.00 706 GLY A N 1
ATOM 5518 C CA . GLY A 1 706 ? 7.953 -7.554 35.344 1.00 85.00 706 GLY A CA 1
ATOM 5519 C C . GLY A 1 706 ? 8.555 -8.409 36.460 1.00 85.00 706 GLY A C 1
ATOM 5520 O O . GLY A 1 706 ? 9.086 -7.875 37.432 1.00 85.00 706 GLY A O 1
ATOM 5521 N N . GLY A 1 707 ? 8.404 -9.734 36.369 1.00 83.31 707 GLY A N 1
ATOM 5522 C CA . GLY A 1 707 ? 8.822 -10.676 37.411 1.00 83.31 707 GLY A CA 1
ATOM 5523 C C . GLY A 1 707 ? 7.860 -10.797 38.601 1.00 83.31 707 GLY A C 1
ATOM 5524 O O . GLY A 1 707 ? 8.173 -11.514 39.552 1.00 83.31 707 GLY A O 1
ATOM 5525 N N . PHE A 1 708 ? 6.694 -10.141 38.574 1.00 85.12 708 PHE A N 1
ATOM 5526 C CA . PHE A 1 708 ? 5.659 -10.357 39.585 1.00 85.12 708 PHE A CA 1
ATOM 5527 C C . PHE A 1 708 ? 5.061 -11.773 39.451 1.00 85.12 708 PHE A C 1
ATOM 5529 O O . PHE A 1 708 ? 4.710 -12.180 38.344 1.00 85.12 708 PHE A O 1
ATOM 5536 N N . PRO A 1 709 ? 4.912 -12.543 40.548 1.00 82.69 709 PRO A N 1
ATOM 5537 C CA . PRO A 1 709 ? 4.614 -13.976 40.461 1.00 82.69 709 PRO A CA 1
ATOM 5538 C C . PRO A 1 709 ? 3.140 -14.312 40.185 1.00 82.69 709 PRO A C 1
ATOM 5540 O O . PRO A 1 709 ? 2.819 -15.475 39.949 1.00 82.69 709 PRO A O 1
ATOM 5543 N N . ILE A 1 710 ? 2.229 -13.337 40.254 1.00 81.25 710 ILE A N 1
ATOM 5544 C CA . ILE A 1 710 ? 0.789 -13.560 40.070 1.00 81.25 710 ILE A CA 1
ATOM 5545 C C . ILE A 1 710 ? 0.364 -12.991 38.718 1.00 81.25 710 ILE A C 1
ATOM 5547 O O . ILE A 1 710 ? 0.470 -11.787 38.488 1.00 81.25 710 ILE A O 1
ATOM 5551 N N . ALA A 1 711 ? -0.190 -13.843 37.857 1.00 81.00 711 ALA A N 1
ATOM 5552 C CA . ALA A 1 711 ? -0.824 -13.416 36.617 1.00 81.00 711 ALA A CA 1
ATOM 5553 C C . ALA A 1 711 ? -2.193 -12.780 36.922 1.00 81.00 711 ALA A C 1
ATOM 5555 O O . ALA A 1 711 ? -3.155 -13.475 37.246 1.00 81.00 711 ALA A O 1
ATOM 5556 N N . ILE A 1 712 ? -2.269 -11.449 36.866 1.00 79.81 712 ILE A N 1
ATOM 5557 C CA . ILE A 1 712 ? -3.483 -10.677 37.205 1.00 79.81 712 ILE A CA 1
ATOM 5558 C C . ILE A 1 712 ? -4.384 -10.466 35.979 1.00 79.81 712 ILE A C 1
ATOM 5560 O O . ILE A 1 712 ? -5.579 -10.221 36.124 1.00 79.81 712 ILE A O 1
ATOM 5564 N N . THR A 1 713 ? -3.841 -10.584 34.768 1.00 80.69 713 THR A N 1
ATOM 5565 C CA . THR A 1 713 ? -4.540 -10.252 33.524 1.00 80.69 713 THR A CA 1
ATOM 5566 C C . THR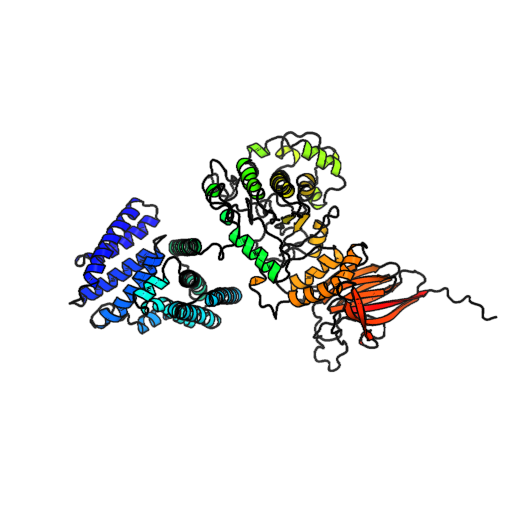 A 1 713 ? -4.578 -11.466 32.597 1.00 80.69 713 THR A C 1
ATOM 5568 O O . THR A 1 713 ? -3.636 -11.706 31.847 1.00 80.69 713 THR A O 1
ATOM 5571 N N . ILE A 1 714 ? -5.654 -12.258 32.648 1.00 83.25 714 ILE A N 1
ATOM 5572 C CA . ILE A 1 714 ? -5.801 -13.444 31.789 1.00 83.25 714 ILE A CA 1
ATOM 5573 C C . ILE A 1 714 ? -6.337 -13.015 30.412 1.00 83.25 714 ILE A C 1
ATOM 5575 O O . ILE A 1 714 ? -7.438 -12.465 30.350 1.00 83.25 714 ILE A O 1
ATOM 5579 N N . PRO A 1 715 ? -5.618 -13.274 29.304 1.00 86.25 715 PRO A N 1
ATOM 5580 C CA . PRO A 1 715 ? -6.063 -12.859 27.976 1.00 86.25 715 PRO A CA 1
ATOM 5581 C C . PRO A 1 715 ? -7.329 -13.600 27.529 1.00 86.25 715 PRO A C 1
ATOM 5583 O O . PRO A 1 715 ? -7.514 -14.788 27.827 1.00 86.25 715 PRO A O 1
ATOM 5586 N N . ALA A 1 716 ? -8.190 -12.912 26.775 1.00 85.56 716 ALA A N 1
ATOM 5587 C CA . ALA A 1 716 ? -9.266 -13.543 26.018 1.00 85.56 716 ALA A CA 1
ATOM 5588 C C . ALA A 1 716 ? -8.656 -14.251 24.801 1.00 85.56 716 ALA A C 1
ATOM 5590 O O . ALA A 1 716 ? -8.080 -13.602 23.930 1.00 85.56 716 ALA A O 1
ATOM 5591 N N . ARG A 1 717 ? -8.780 -15.580 24.728 1.00 88.25 717 ARG A N 1
ATOM 5592 C CA . ARG A 1 717 ? -8.162 -16.392 23.660 1.00 88.25 717 ARG A CA 1
ATOM 5593 C C . ARG A 1 717 ? -8.752 -16.086 22.290 1.00 88.25 717 ARG A C 1
ATOM 5595 O O . ARG A 1 717 ? -8.074 -16.202 21.279 1.00 88.25 717 ARG A O 1
ATOM 5602 N N . THR A 1 718 ? -10.028 -15.732 22.276 1.00 94.81 718 THR A N 1
ATOM 5603 C CA . THR A 1 718 ? -10.772 -15.356 21.070 1.00 94.81 718 THR A CA 1
ATOM 5604 C C . THR A 1 718 ? -10.514 -13.922 20.624 1.00 94.81 718 THR A C 1
ATOM 5606 O O . THR A 1 718 ? -10.849 -13.593 19.492 1.00 94.81 718 THR A O 1
ATOM 5609 N N . MET A 1 719 ? -9.957 -13.070 21.496 1.00 96.44 719 MET A N 1
ATOM 5610 C CA . MET A 1 719 ? -9.863 -11.615 21.303 1.00 96.44 719 MET A CA 1
ATOM 5611 C C . MET A 1 719 ? -11.204 -10.916 21.071 1.00 96.44 719 MET A C 1
ATOM 5613 O O . MET A 1 719 ? -11.229 -9.802 20.557 1.00 96.44 719 MET A O 1
ATOM 5617 N N . ILE A 1 720 ? -12.316 -11.549 21.445 1.00 98.19 720 ILE A N 1
ATOM 5618 C CA . ILE A 1 720 ? -13.660 -10.996 21.302 1.00 98.19 720 ILE A CA 1
ATOM 5619 C C . ILE A 1 720 ? -14.333 -11.078 22.666 1.00 98.19 720 ILE A C 1
ATOM 5621 O O . ILE A 1 720 ? -14.408 -12.145 23.277 1.00 98.19 720 ILE A O 1
ATOM 5625 N N . ALA A 1 721 ? -14.847 -9.955 23.152 1.00 98.19 721 ALA A N 1
ATOM 5626 C CA . ALA A 1 721 ? -15.613 -9.922 24.384 1.00 98.19 721 ALA A CA 1
ATOM 5627 C C . ALA A 1 721 ? -16.786 -8.950 24.295 1.00 98.19 721 ALA A C 1
ATOM 5629 O O . ALA A 1 721 ? -16.706 -7.907 23.654 1.00 98.19 721 ALA A O 1
ATOM 5630 N N . GLU A 1 722 ? -17.885 -9.282 24.958 1.00 98.25 722 GLU A N 1
ATOM 5631 C CA . GLU A 1 722 ? -19.050 -8.416 25.073 1.00 98.25 722 GLU A CA 1
ATOM 5632 C C . GLU A 1 722 ? -19.097 -7.795 26.468 1.00 98.25 722 GLU A C 1
ATOM 5634 O O . GLU A 1 722 ? -19.125 -8.503 27.478 1.00 98.25 722 GLU A O 1
ATOM 5639 N N . LEU A 1 723 ? -19.124 -6.467 26.508 1.00 98.25 723 LEU A N 1
ATOM 5640 C CA . LEU A 1 723 ? -19.254 -5.645 27.699 1.00 98.25 723 LEU A CA 1
ATOM 5641 C C . LEU A 1 723 ? -20.677 -5.092 27.789 1.00 98.25 723 LEU A C 1
ATOM 5643 O O . LEU A 1 723 ? -21.111 -4.335 26.923 1.00 98.25 723 LEU A O 1
ATOM 5647 N N . GLN A 1 724 ? -21.370 -5.400 28.879 1.00 98.00 724 GLN A N 1
ATOM 5648 C CA . GLN A 1 724 ? -22.628 -4.768 29.250 1.00 98.00 724 GLN A CA 1
ATOM 5649 C C . GLN A 1 724 ? -22.417 -3.868 30.466 1.00 98.00 724 GLN A C 1
ATOM 5651 O O . GLN A 1 724 ? -21.899 -4.312 31.494 1.00 98.00 724 GLN A O 1
ATOM 5656 N N . VAL A 1 725 ? -22.850 -2.614 30.366 1.00 97.38 725 VAL A N 1
ATOM 5657 C CA . VAL A 1 725 ? -22.740 -1.611 31.432 1.00 97.38 725 VAL A CA 1
ATOM 5658 C C . VAL A 1 725 ? -24.111 -1.197 31.944 1.00 97.38 725 VAL A C 1
ATOM 5660 O O . VAL A 1 725 ? -25.125 -1.360 31.266 1.00 97.38 725 VAL A O 1
ATOM 5663 N N . TYR A 1 726 ? -24.132 -0.669 33.160 1.00 95.75 726 TYR A N 1
ATOM 5664 C CA . TYR A 1 726 ? -25.319 -0.096 33.777 1.00 95.75 726 TYR A CA 1
ATOM 5665 C C . TYR A 1 726 ? -24.952 1.150 34.575 1.00 95.75 726 TYR A C 1
ATOM 5667 O O . TYR A 1 726 ? -23.796 1.349 34.957 1.00 95.75 726 TYR A O 1
ATOM 5675 N N . ASP A 1 727 ? -25.954 1.967 34.860 1.00 95.00 727 ASP A N 1
ATOM 5676 C CA . ASP A 1 727 ? -25.842 3.145 35.703 1.00 95.00 727 ASP A CA 1
ATOM 5677 C C . ASP A 1 727 ? -26.986 3.217 36.714 1.00 95.00 727 ASP A C 1
ATOM 5679 O O . ASP A 1 727 ? -28.019 2.561 36.565 1.00 95.00 727 ASP A O 1
ATOM 5683 N N . LEU A 1 728 ? -26.763 3.973 37.786 1.00 94.56 728 LEU A N 1
ATOM 5684 C CA . LEU A 1 728 ? -27.762 4.243 38.815 1.00 94.56 728 LEU A CA 1
ATOM 5685 C C . LEU A 1 728 ? -27.965 5.752 38.903 1.00 94.56 728 LEU A C 1
ATOM 5687 O O . LEU A 1 728 ? -27.010 6.477 39.173 1.00 94.56 728 LEU A O 1
ATOM 5691 N N . THR A 1 729 ? -29.199 6.217 38.728 1.00 88.31 729 THR A N 1
ATOM 5692 C CA . THR A 1 729 ? -29.565 7.638 38.796 1.00 88.31 729 THR A CA 1
ATOM 5693 C C . THR A 1 729 ? -30.291 7.972 40.098 1.00 88.31 729 THR A C 1
ATOM 5695 O O . THR A 1 729 ? -31.049 7.165 40.659 1.00 88.31 729 THR A O 1
ATOM 5698 N N . ARG A 1 730 ? -30.063 9.181 40.628 1.00 73.69 730 ARG A N 1
ATOM 5699 C CA . ARG A 1 730 ? -30.773 9.701 41.811 1.00 73.69 730 ARG A CA 1
ATOM 5700 C C . ARG A 1 730 ? -32.249 9.962 41.479 1.00 73.69 730 ARG A C 1
ATOM 5702 O O . ARG A 1 730 ? -32.646 11.080 41.194 1.00 73.69 730 ARG A O 1
ATOM 5709 N N . GLY A 1 731 ? -33.083 8.926 41.568 1.00 60.66 731 GLY A N 1
ATOM 5710 C CA . GLY A 1 731 ? -34.527 9.063 41.328 1.00 60.66 731 GLY A CA 1
ATOM 5711 C C . GLY A 1 731 ? -35.382 7.815 41.559 1.00 60.66 731 GLY A C 1
ATOM 5712 O O . GLY A 1 731 ? -36.574 7.941 41.818 1.00 60.66 731 GLY A O 1
ATOM 5713 N N . ALA A 1 732 ? -34.801 6.611 41.588 1.00 52.34 732 ALA A N 1
ATOM 5714 C CA . ALA A 1 732 ? -35.557 5.358 41.749 1.00 52.34 732 ALA A CA 1
ATOM 5715 C C . ALA A 1 732 ? -36.070 5.066 43.185 1.00 52.34 732 ALA A C 1
ATOM 5717 O O . ALA A 1 732 ? -36.452 3.941 43.497 1.00 52.34 732 ALA A O 1
ATOM 5718 N N . ARG A 1 733 ? -36.106 6.066 44.081 1.00 49.28 733 ARG A N 1
ATOM 5719 C CA . ARG A 1 733 ? -36.716 5.975 45.426 1.00 49.28 733 ARG A CA 1
ATOM 5720 C C . ARG A 1 733 ? -37.908 6.924 45.566 1.00 49.28 733 ARG A C 1
ATOM 5722 O O . ARG A 1 733 ? -37.881 7.842 46.378 1.00 49.28 733 ARG A O 1
ATOM 5729 N N . LYS A 1 734 ? -38.968 6.679 44.798 1.00 49.03 734 LYS A N 1
ATOM 5730 C CA . LYS A 1 734 ? -40.351 7.041 45.165 1.00 49.03 734 LYS A CA 1
ATOM 5731 C C . LYS A 1 734 ? -41.312 5.954 44.669 1.00 49.03 734 LYS A C 1
ATOM 5733 O O . LYS A 1 734 ? -42.197 6.207 43.865 1.00 49.03 734 LYS A O 1
ATOM 5738 N N . GLY A 1 735 ? -41.087 4.721 45.118 1.00 46.09 735 GLY A N 1
ATOM 5739 C CA . GLY A 1 735 ? -42.053 3.628 45.031 1.00 46.09 735 GLY A CA 1
ATOM 5740 C C . GLY A 1 735 ? -42.460 3.248 46.448 1.00 46.09 735 GLY A C 1
ATOM 5741 O O . GLY A 1 735 ? -41.597 2.918 47.254 1.00 46.09 735 GLY A O 1
ATOM 5742 N N . ASN A 1 736 ? -43.745 3.403 46.747 1.00 47.59 736 ASN A N 1
ATOM 5743 C CA . ASN A 1 736 ? -44.375 3.303 48.061 1.00 47.59 736 ASN A CA 1
ATOM 5744 C C . ASN A 1 736 ? -43.893 2.117 48.912 1.00 47.59 736 ASN A C 1
ATOM 5746 O O . ASN A 1 736 ? -44.169 0.963 48.600 1.00 47.59 736 ASN A O 1
ATOM 5750 N N . LEU A 1 737 ? -43.264 2.432 50.043 1.00 45.91 737 LEU A N 1
ATOM 5751 C CA . LEU A 1 737 ? -43.437 1.668 51.275 1.00 45.91 737 LEU A CA 1
ATOM 5752 C C . LEU A 1 737 ? -44.426 2.465 52.132 1.00 45.91 737 LEU A C 1
ATOM 5754 O O . LEU A 1 737 ? -44.024 3.333 52.907 1.00 45.91 737 LEU A O 1
ATOM 5758 N N . SER A 1 738 ? -45.714 2.215 51.903 1.00 40.66 738 SER A N 1
ATOM 5759 C CA . SER A 1 738 ? -46.819 2.547 52.806 1.00 40.66 738 SER A CA 1
ATOM 5760 C C . SER A 1 738 ? -47.595 1.276 53.081 1.00 40.66 738 SER A C 1
ATOM 5762 O O . SER A 1 738 ? -47.978 0.652 52.060 1.00 40.66 738 SER A O 1
#

Foldseek 3Di:
DQVVQLLLVLLQLLLVLLVVVVVVDPVSPVSNVVSLVVNVVVLVVLVVPADPALVSLLSSLNSLVSNLNSLLLDLQRLLVNLVSLLVNLCSQAPRLCVHCPHPCVCVHVVSVLVVVLVQWDADDADLVVLLLLLLLLVVLVVLDPDPLLVVLSVLLNQLSVVLVPDLSSNSSSLVVSSCSLNPDDPVRNCLLPDLVSLSSLVSSLSSLVVVVSSCNRTHDPVPPPPCVSSVVSSVSSNVVSVVSDDCLVPDDAQCQQPQDQPDGDCVNVVVVVVVCVVVVHDDAAEYLAQADQAANVRHHPVQQVCCVQFPFAFADCPPHDDGDGGRGTDLPHVSSLVSRLVSLQDDDDHAEDEFHALHQPDPVQQQAWDDQLVLVLQLVCVVQAFPLQCVLQVPAPSVPRRTGRGNCVRQNDWQSSLLVLLLSVLQSVLSSLVSNCVNPVDAHEYEFLEACDDPFFADDDDCPPSHQYDTRRSHRRNTCYLNNVVSNVSNRVSHQAYEYAEEGTNLLVRLVSRCRVPGAYEHQEYAQDLVRLQSVQQNQFVRNHPYHHYPPCVSDDPVPGSNNVSVVQCLLQVLVSVVQSVPPQQKGWDKQAFDDVPDRQDDWDWGDDVQKIKIKHFDADADGQHIWTWMWGHPDVQKIKTATARMKIFMDGNPPQWPDKWWPWKFQWGRPDSNNSDIDGDGTQAPLCCVHGGINHAHDCDHGRVPDPDDSHHHRPSRIMMTGMDTDGPPPPPDDPD